Protein AF-A0AAN9ISP9-F1 (afdb_monomer)

Secondary structure (DSSP, 8-state):
-GGGTSS-TT-EEEEE-TTS-EEEEEEE-SSSEEETTTTEEE-HHHHHHHHT-----HHHHEEETTS-BHHHHHHHHHHTS-HHHH-SEE-PPPPTT--S-SSBTTT----S-EEEEETTEEEEEEGGGGT----SS-HHHHHHHHHHHHTT--S---S--TT-TTT-SS---TTSS-STT-TTS-------TT--SSHHHHHHHHHHHTTBT--EE-GGG-EEEEE------S-GGGS-HHHHHHHHHHHHHHHHHHHHS---B-TTT--BHHHHHHTT-EESSGGG--TTEEEEEEEETTEEEEEEEEEEETTTEEEEEEEEE-GGGTTTTHHHHHHHHHHHHHHHTT--EEEEEE-GGGHHHHHHHH--EEPPHHHHHHHTTS-PPP-TTPEEEEEEPPP--S---TTTT--------------------

Nearest PDB structures (foldseek):
  5jph-assembly2_A  TM=8.162E-01  e=4.483E-06  Staphylococcus aureus subsp. aureus COL
  4pv6-assembly8_N  TM=7.144E-01  e=1.632E-05  Thermoplasma volcanium GSS1
  6ao7-assembly1_A-2  TM=6.749E-01  e=2.321E-05  Elizabethkingia anophelis
  8iym-assembly1_A  TM=6.158E-01  e=6.762E-06  Helicobacter pylori 26695
  8iym-assembly3_C  TM=6.133E-01  e=8.065E-06  Helicobacter pylori 26695

Foldseek 3Di:
DCVLPLAHFQFKKFFADPVRDTQWIFGQHPQDTQTPVPRDHDHLVRNVVVSVDPDDCSQQRMATPVRDGNLVSLVVSLVSDDVLLVAQEDEDDDDPPDQADCAALQARDRPVQFPDDQPPARHTHRPVRLVDDPDPPCRNVSRVVLVCLQQVEDDAADDDDPPCLPAAQAHDANPNGDPVVVPPDDDDDDPDDHRDSDVQSVLLVVLLVVQELDWFDFPPQKIKGKAAQDDPDPCSVPDDSSNSLSSSVLVVQVVQQVVVDPFDASPPRRDRLSSCQSNLHAYSHLLSRSVNKIKMFMDRRSDTFKIWIWGHHGLEEIETEDIGGHPVCPPVCSVVRSVVVVLLSNLVSNRFKYKYFAQVVCPCVCCVVPNKDFDDPVVSSVVSSHSDHHDHNTTMIMDTRDHCPVPDCSVPPDDPPPPDPPPDDDDDDDDDD

Organism: Clitoria ternatea (NCBI:txid43366)

Mean predicted aligned error: 13.33 Å

Structure (mmCIF, N/CA/C/O backbone):
data_AF-A0AAN9ISP9-F1
#
_entry.id   AF-A0AAN9ISP9-F1
#
loop_
_atom_site.group_PDB
_atom_site.id
_atom_site.type_symbol
_atom_site.label_atom_id
_atom_site.label_alt_id
_atom_site.label_comp_id
_atom_site.label_asym_id
_atom_site.label_entity_id
_atom_site.label_seq_id
_atom_site.pdbx_PDB_ins_code
_atom_site.Cartn_x
_atom_site.Cartn_y
_atom_site.Cartn_z
_atom_site.occupancy
_atom_site.B_iso_or_equiv
_atom_site.auth_seq_id
_atom_site.auth_comp_id
_atom_site.auth_asym_id
_atom_site.auth_atom_id
_atom_site.pdbx_PDB_model_num
ATOM 1 N N . MET A 1 1 ? -5.116 -3.072 17.080 1.00 87.12 1 MET A N 1
ATOM 2 C CA . MET A 1 1 ? -4.793 -2.765 18.499 1.00 87.12 1 MET A CA 1
ATOM 3 C C . MET A 1 1 ? -4.912 -3.991 19.405 1.00 87.12 1 MET A C 1
ATOM 5 O O . MET A 1 1 ? -3.939 -4.277 20.094 1.00 87.12 1 MET A O 1
ATOM 9 N N . ILE A 1 2 ? -6.034 -4.730 19.386 1.00 88.19 2 ILE A N 1
ATOM 10 C CA . ILE A 1 2 ? -6.282 -5.898 20.264 1.00 88.19 2 ILE A CA 1
ATOM 11 C C . ILE A 1 2 ? -5.162 -6.953 20.187 1.00 88.19 2 ILE A C 1
ATOM 13 O O . ILE A 1 2 ? -4.569 -7.292 21.206 1.00 88.19 2 ILE A O 1
ATOM 17 N N . GLN A 1 3 ? -4.786 -7.381 18.976 1.00 84.44 3 GLN A N 1
ATOM 18 C CA . GLN A 1 3 ? -3.717 -8.369 18.727 1.00 84.44 3 GLN A CA 1
ATOM 19 C C . GLN A 1 3 ? -2.351 -8.011 19.357 1.00 84.44 3 GLN A C 1
ATOM 21 O O . GLN A 1 3 ? -1.570 -8.902 19.667 1.00 84.44 3 GLN A O 1
ATOM 26 N N . MET A 1 4 ? -2.067 -6.720 19.580 1.00 84.00 4 MET A N 1
ATOM 27 C CA . MET A 1 4 ? -0.822 -6.225 20.197 1.00 84.00 4 MET A CA 1
ATOM 28 C C . MET A 1 4 ? -0.973 -5.947 21.708 1.00 84.00 4 MET A C 1
ATOM 30 O O . MET A 1 4 ? -0.109 -5.318 22.327 1.00 84.00 4 MET A O 1
ATOM 34 N N . GLY A 1 5 ? -2.095 -6.348 22.318 1.00 86.94 5 GLY A N 1
ATOM 35 C CA . GLY A 1 5 ? -2.345 -6.243 23.759 1.00 86.94 5 GLY A CA 1
ATOM 36 C C . GLY A 1 5 ? -2.322 -4.814 24.315 1.00 86.94 5 GLY A C 1
ATOM 37 O O . GLY A 1 5 ? -1.878 -4.602 25.441 1.00 86.94 5 GLY A O 1
ATOM 38 N N . THR A 1 6 ? -2.687 -3.800 23.523 1.00 89.81 6 THR A N 1
ATOM 39 C CA . THR A 1 6 ? -2.782 -2.398 24.000 1.00 89.81 6 THR A CA 1
ATOM 40 C C . THR A 1 6 ? -4.164 -2.108 24.587 1.00 89.81 6 THR A C 1
ATOM 42 O O . THR A 1 6 ? -4.295 -1.554 25.680 1.00 89.81 6 THR A O 1
ATOM 45 N N . ILE A 1 7 ? -5.189 -2.571 23.876 1.00 91.81 7 ILE A N 1
ATOM 46 C CA . ILE A 1 7 ? -6.595 -2.575 24.278 1.00 91.81 7 ILE A CA 1
ATOM 47 C C . ILE A 1 7 ? -7.018 -4.047 24.352 1.00 91.81 7 ILE A C 1
ATOM 49 O O . ILE A 1 7 ? -6.550 -4.845 23.537 1.00 91.81 7 ILE A O 1
ATOM 53 N N . LYS A 1 8 ? -7.853 -4.424 25.320 1.00 91.94 8 LYS A N 1
ATOM 54 C CA . LYS A 1 8 ? -8.455 -5.763 25.389 1.00 91.94 8 LYS A CA 1
ATOM 55 C C . LYS A 1 8 ? -9.762 -5.812 24.595 1.00 91.94 8 LYS A C 1
ATOM 57 O O . LYS A 1 8 ? -10.448 -4.807 24.446 1.00 91.94 8 LYS A O 1
ATOM 62 N N . GLU A 1 9 ? -10.130 -6.999 24.135 1.00 93.44 9 GLU A N 1
ATOM 63 C CA . GLU A 1 9 ? -11.505 -7.262 23.709 1.00 93.44 9 GLU A CA 1
ATOM 64 C C . GLU A 1 9 ? -12.461 -7.059 24.900 1.00 93.44 9 GLU A C 1
ATOM 66 O O . GLU A 1 9 ? -12.129 -7.415 26.035 1.00 93.44 9 GLU A O 1
ATOM 71 N N . ASN A 1 10 ? -13.623 -6.458 24.645 1.00 93.19 10 ASN A N 1
ATOM 72 C CA . ASN A 1 10 ? -14.588 -5.975 25.636 1.00 93.19 10 ASN A CA 1
ATOM 73 C C . ASN A 1 10 ? -14.025 -4.918 26.617 1.00 93.19 10 ASN A C 1
ATOM 75 O O . ASN A 1 10 ? -14.600 -4.679 27.679 1.00 93.19 10 ASN A O 1
ATOM 79 N N . GLU A 1 11 ? -12.905 -4.252 26.295 1.00 94.94 11 GLU A N 1
ATOM 80 C CA . GLU A 1 11 ? -12.465 -3.083 27.066 1.00 94.94 11 GLU A CA 1
ATOM 81 C C . GLU A 1 11 ? -13.424 -1.912 26.823 1.00 94.94 11 GLU A C 1
ATOM 83 O O . GLU A 1 11 ? -13.776 -1.603 25.680 1.00 94.94 11 GLU A O 1
ATOM 88 N N . LYS A 1 12 ? -13.860 -1.261 27.904 1.00 95.06 12 LYS A N 1
ATOM 89 C CA . LYS A 1 12 ? -14.842 -0.177 27.836 1.00 95.06 12 LYS A CA 1
ATOM 90 C C . LYS A 1 12 ? -14.252 1.070 27.203 1.00 95.06 12 LYS A C 1
ATOM 92 O O . LYS A 1 12 ? -13.145 1.491 27.547 1.00 95.06 12 LYS A O 1
ATOM 97 N N . VAL A 1 13 ? -15.043 1.686 26.332 1.00 95.38 13 VAL A N 1
ATOM 98 C CA . VAL A 1 13 ? -14.762 2.970 25.691 1.00 95.38 13 VAL A CA 1
ATOM 99 C C . VAL A 1 13 ? -15.867 3.983 25.951 1.00 95.38 13 VAL A C 1
ATOM 101 O O . VAL A 1 13 ? -17.038 3.638 26.110 1.00 95.38 13 VAL A O 1
ATOM 104 N N . GLN A 1 14 ? -15.485 5.256 25.963 1.00 94.31 14 GLN A N 1
ATOM 105 C CA . GLN A 1 14 ? -16.386 6.398 26.079 1.00 94.31 14 GLN A CA 1
ATOM 106 C C . GLN A 1 14 ? -16.054 7.464 25.032 1.00 94.31 14 GLN A C 1
ATOM 108 O O . GLN A 1 14 ? -14.884 7.786 24.834 1.00 94.31 14 GLN A O 1
ATOM 113 N N . TYR A 1 15 ? -17.077 8.031 24.389 1.00 92.19 15 TYR A N 1
ATOM 114 C CA . TYR A 1 15 ? -16.934 9.245 23.580 1.00 92.19 15 TYR A CA 1
ATOM 115 C C . TYR A 1 15 ? -17.092 10.465 24.490 1.00 92.19 15 TYR A C 1
ATOM 117 O O . TYR A 1 15 ? -18.094 10.580 25.208 1.00 92.19 15 TYR A O 1
ATOM 125 N N . VAL A 1 16 ? -16.125 11.379 24.450 1.00 89.94 16 VAL A N 1
ATOM 126 C CA . VAL A 1 16 ? -16.035 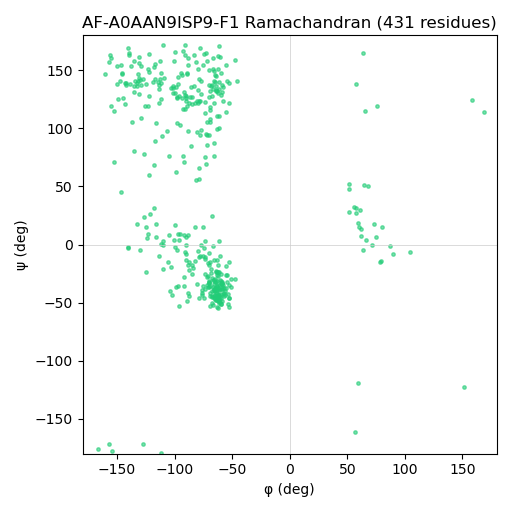12.553 25.325 1.00 89.94 16 VAL A CA 1
ATOM 127 C C . VAL A 1 16 ? -16.220 13.838 24.510 1.00 89.94 16 VAL A C 1
ATOM 129 O O . VAL A 1 16 ? -15.639 13.992 23.441 1.00 89.94 16 VAL A O 1
ATOM 132 N N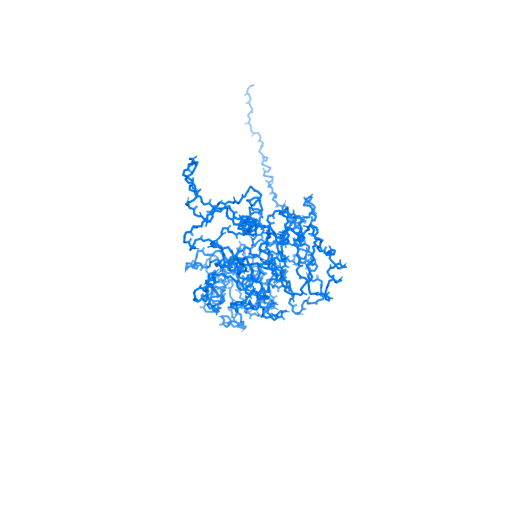 . ASP A 1 17 ? -17.052 14.762 24.998 1.00 85.38 17 ASP A N 1
ATOM 133 C CA . ASP A 1 17 ? -17.287 16.057 24.349 1.00 85.38 17 ASP A CA 1
ATOM 134 C C . ASP A 1 17 ? -16.154 17.073 24.592 1.00 85.38 17 ASP A C 1
ATOM 136 O O . ASP A 1 17 ? -15.309 16.916 25.477 1.00 85.38 17 ASP A O 1
ATOM 140 N N . ASN A 1 18 ? -16.189 18.192 23.862 1.00 80.94 18 ASN A N 1
ATOM 141 C CA . ASN A 1 18 ? -15.237 19.306 23.983 1.00 80.94 18 ASN A CA 1
ATOM 142 C C . ASN A 1 18 ? -15.222 19.991 25.378 1.00 80.94 18 ASN A C 1
ATOM 144 O O . ASN A 1 18 ? -14.552 21.009 25.550 1.00 80.94 18 ASN A O 1
ATOM 148 N N . LYS A 1 19 ? -15.993 19.500 26.358 1.00 82.50 19 LYS A N 1
ATOM 149 C CA . LYS A 1 19 ? -16.049 19.965 27.754 1.00 82.50 19 LYS A CA 1
ATOM 150 C C . LYS A 1 19 ? -15.590 18.883 28.742 1.00 82.50 19 LYS A C 1
ATOM 152 O O . LYS A 1 19 ? -15.709 19.088 29.948 1.00 82.50 19 LYS A O 1
ATOM 157 N N . GLY A 1 20 ? -15.082 17.747 28.256 1.00 81.81 20 GLY A N 1
ATOM 158 C CA . GLY A 1 20 ? -14.643 16.621 29.080 1.00 81.81 20 GLY A CA 1
ATOM 159 C C . GLY A 1 20 ? -15.780 15.719 29.572 1.00 81.81 20 GLY A C 1
ATOM 160 O O . GLY A 1 20 ? -15.571 14.932 30.493 1.00 81.81 20 GLY A O 1
ATOM 161 N N . LYS A 1 21 ? -16.990 15.815 29.001 1.00 86.25 21 LYS A N 1
ATOM 162 C CA . LYS A 1 21 ? -18.145 15.014 29.420 1.00 86.25 21 LYS A CA 1
ATOM 163 C C . LYS A 1 21 ? -18.342 13.796 28.512 1.00 86.25 21 LYS A C 1
ATOM 165 O O . LYS A 1 21 ? -18.516 13.940 27.307 1.00 86.25 21 LYS A O 1
ATOM 170 N N . CYS A 1 22 ? -18.434 12.608 29.107 1.00 88.31 22 CYS A N 1
ATOM 171 C CA . CYS A 1 22 ? -18.907 11.401 28.423 1.00 88.31 22 CYS A CA 1
ATOM 172 C C . CYS A 1 22 ? -20.344 11.580 27.880 1.00 88.31 22 CYS A C 1
ATOM 174 O O . CYS A 1 22 ? -21.242 12.037 28.601 1.00 88.31 22 CYS A O 1
ATOM 176 N N . VAL A 1 23 ? -20.556 11.222 26.608 1.00 90.25 23 VAL A N 1
ATOM 177 C CA . VAL A 1 23 ? -21.861 11.283 25.914 1.00 90.25 23 VAL A CA 1
ATOM 178 C C . VAL A 1 23 ? -22.308 9.956 25.294 1.00 90.25 23 VAL A C 1
ATOM 180 O O . VAL A 1 23 ? -23.508 9.754 25.122 1.00 90.25 23 VAL A O 1
ATOM 183 N N . LEU A 1 24 ? -21.375 9.049 25.002 1.00 91.88 24 LEU A N 1
ATOM 184 C CA . LEU A 1 24 ? -21.638 7.661 24.618 1.00 91.88 24 LEU A CA 1
ATOM 185 C C . LEU A 1 24 ? -20.655 6.737 25.325 1.00 91.88 24 LEU A C 1
ATOM 187 O O . LEU A 1 24 ? -19.528 7.133 25.616 1.00 91.88 24 LEU A O 1
ATOM 191 N N . TYR A 1 25 ? -21.076 5.493 25.519 1.00 93.88 25 TYR A N 1
ATOM 192 C CA . TYR A 1 25 ? -20.240 4.396 25.985 1.00 93.88 25 TYR A CA 1
ATOM 193 C C . TYR A 1 25 ? -20.424 3.172 25.080 1.00 93.88 25 TYR A C 1
ATOM 195 O O . TYR A 1 25 ? -21.446 3.019 24.404 1.00 93.88 25 TYR A O 1
ATOM 203 N N . GLY A 1 26 ? -19.424 2.303 25.069 1.00 95.12 26 GLY A N 1
ATOM 204 C CA . GLY A 1 26 ? -19.417 1.051 24.325 1.00 95.12 26 GLY A CA 1
ATOM 205 C C . GLY A 1 26 ? -18.282 0.147 24.787 1.00 95.12 26 GLY A C 1
ATOM 206 O O . GLY A 1 26 ? -17.558 0.482 25.726 1.00 95.12 26 GLY A O 1
ATOM 207 N N . GLU A 1 27 ? -18.125 -0.991 24.127 1.00 96.06 27 GLU A N 1
ATOM 208 C CA . GLU A 1 27 ? -17.076 -1.972 24.418 1.00 96.06 27 GLU A CA 1
ATOM 209 C C . GLU A 1 27 ? -16.362 -2.357 23.112 1.00 96.06 27 GLU A C 1
ATOM 211 O O . GLU A 1 27 ? -16.981 -2.405 22.050 1.00 96.06 27 GLU A O 1
ATOM 216 N N . VAL A 1 28 ? -15.040 -2.536 23.162 1.00 93.69 28 VAL A N 1
ATOM 217 C CA . VAL A 1 28 ? -14.213 -2.754 21.961 1.00 93.69 28 VAL A CA 1
ATOM 218 C C . VAL A 1 28 ? -14.312 -4.201 21.483 1.00 93.69 28 VAL A C 1
ATOM 220 O O . VAL A 1 28 ? -13.945 -5.121 22.215 1.00 93.69 28 VAL A O 1
ATOM 223 N N . THR A 1 29 ? -14.742 -4.396 20.239 1.00 91.88 29 THR A N 1
ATOM 224 C CA . THR A 1 29 ? -14.842 -5.703 19.570 1.00 91.88 29 THR A CA 1
ATOM 225 C C . THR A 1 29 ? -13.793 -5.816 18.459 1.00 91.88 29 THR A C 1
ATOM 227 O O . THR A 1 29 ? -13.083 -4.853 18.158 1.00 91.88 29 THR A O 1
ATOM 230 N N . TYR A 1 30 ? -13.633 -6.999 17.855 1.00 85.44 30 TYR A N 1
ATOM 231 C CA . TYR A 1 30 ? -12.744 -7.146 16.692 1.00 85.44 30 TYR A CA 1
ATOM 232 C C . TYR A 1 30 ? -13.260 -6.387 15.460 1.00 85.44 30 TYR A C 1
ATOM 234 O O . TYR A 1 30 ? -12.446 -5.885 14.686 1.00 85.44 30 TYR A O 1
ATOM 242 N N . ASP A 1 31 ? -14.582 -6.248 15.337 1.00 83.06 31 ASP A N 1
ATOM 243 C CA . ASP A 1 31 ? -15.261 -5.610 14.205 1.00 83.06 31 ASP A CA 1
ATOM 244 C C . ASP A 1 31 ? -15.500 -4.095 14.406 1.00 83.06 31 ASP A C 1
ATOM 246 O O . ASP A 1 31 ? -15.929 -3.405 13.482 1.00 83.06 31 ASP A O 1
ATOM 250 N N . GLY A 1 32 ? -15.207 -3.548 15.596 1.00 89.81 32 GLY A N 1
ATOM 251 C CA . GLY A 1 32 ? -15.301 -2.113 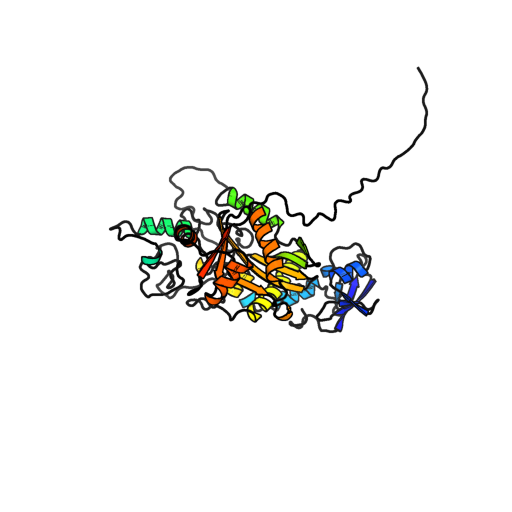15.880 1.00 89.81 32 GLY A CA 1
ATOM 252 C C . GLY A 1 32 ? -15.596 -1.785 17.346 1.00 89.81 32 GLY A C 1
ATOM 253 O O . GLY A 1 32 ? -14.827 -2.115 18.253 1.00 89.81 32 GLY A O 1
ATOM 254 N N . ILE A 1 33 ? -16.690 -1.055 17.574 1.00 93.56 33 ILE A N 1
ATOM 255 C CA . ILE A 1 33 ? -17.189 -0.681 18.902 1.00 93.56 33 ILE A CA 1
ATOM 256 C C . ILE A 1 33 ? -18.647 -1.126 19.033 1.00 93.56 33 ILE A C 1
ATOM 258 O O . ILE A 1 33 ? -19.524 -0.615 18.333 1.00 93.56 33 ILE A O 1
ATOM 262 N N . LEU A 1 34 ? -18.927 -2.008 19.993 1.00 95.56 34 LEU A N 1
ATOM 263 C CA . LEU A 1 34 ? -20.283 -2.360 20.401 1.00 95.56 34 LEU A CA 1
ATOM 264 C C . LEU A 1 34 ? -20.901 -1.180 21.166 1.00 95.56 34 LEU A C 1
ATOM 266 O O . LEU A 1 34 ? -20.548 -0.901 22.313 1.00 95.56 34 LEU A O 1
ATOM 270 N N . CYS A 1 35 ? -21.821 -0.456 20.530 1.00 95.00 35 CYS A N 1
ATOM 271 C CA . CYS A 1 35 ? -22.436 0.741 21.095 1.00 95.00 35 CYS A CA 1
ATOM 272 C C . CYS A 1 35 ? -23.438 0.391 22.207 1.00 95.00 35 CYS A C 1
ATOM 274 O O . CYS A 1 35 ? -24.519 -0.146 21.944 1.00 95.00 35 CYS A O 1
ATOM 276 N N . GLY A 1 36 ? -23.132 0.770 23.451 1.00 92.81 36 GLY A N 1
ATOM 277 C CA . GLY A 1 36 ? -23.946 0.444 24.629 1.00 92.81 36 GLY A CA 1
ATOM 278 C C . GLY A 1 36 ? -25.337 1.094 24.658 1.00 92.81 36 GLY A C 1
ATOM 279 O O . GLY A 1 36 ? -26.193 0.669 25.431 1.00 92.81 36 GLY A O 1
ATOM 280 N N . SER A 1 37 ? -25.585 2.088 23.797 1.00 90.44 37 SER A N 1
ATOM 281 C CA . SER A 1 37 ? -26.890 2.750 23.638 1.00 90.44 37 SER A CA 1
ATOM 282 C C . SER A 1 37 ? -27.859 2.011 22.704 1.00 90.44 37 SER A C 1
ATOM 284 O O . SER A 1 37 ? -29.060 2.275 22.752 1.00 90.44 37 SER A O 1
ATOM 286 N N . CYS A 1 38 ? -27.372 1.127 21.823 1.00 92.00 38 CYS A N 1
ATOM 287 C CA . CYS A 1 38 ? -28.212 0.436 20.830 1.00 92.00 38 CYS A CA 1
ATOM 288 C C . CYS A 1 38 ? -27.866 -1.046 20.591 1.00 92.00 38 CYS A C 1
ATOM 290 O O . CYS A 1 38 ? -28.559 -1.696 19.808 1.00 92.00 38 CYS A O 1
ATOM 292 N N . ASN A 1 39 ? -26.831 -1.565 21.259 1.00 91.38 39 ASN A N 1
ATOM 293 C CA . ASN A 1 39 ? -26.322 -2.934 21.171 1.00 91.38 39 ASN A CA 1
ATOM 294 C C . ASN A 1 39 ? -26.060 -3.397 19.724 1.00 91.38 39 ASN A C 1
ATOM 296 O O . ASN A 1 39 ? -26.546 -4.440 19.281 1.00 91.38 39 ASN A O 1
ATOM 300 N N . LYS A 1 40 ? -25.300 -2.581 18.989 1.00 92.44 40 LYS A N 1
ATOM 301 C CA . LYS A 1 40 ? -24.777 -2.882 17.652 1.00 92.44 40 LYS A CA 1
ATOM 302 C C . LYS A 1 40 ? -23.298 -2.546 17.592 1.00 92.44 40 LYS A C 1
ATOM 304 O O . LYS A 1 40 ? -22.909 -1.502 18.114 1.00 92.44 40 LYS A O 1
ATOM 309 N N . ASP A 1 41 ? -22.526 -3.380 16.917 1.00 90.44 41 ASP A N 1
ATOM 310 C CA . ASP A 1 41 ? -21.185 -3.044 16.455 1.00 90.44 41 ASP A CA 1
ATOM 311 C C . ASP A 1 41 ? -21.249 -1.933 15.402 1.00 90.44 41 ASP A C 1
ATOM 313 O O . ASP A 1 41 ? -22.182 -1.864 14.595 1.00 90.44 41 ASP A O 1
ATOM 317 N N . MET A 1 42 ? -20.290 -1.016 15.486 1.00 90.56 42 MET A N 1
ATOM 318 C CA . MET A 1 42 ? -20.192 0.194 14.675 1.00 90.56 42 MET A CA 1
ATOM 319 C C . MET A 1 42 ? -18.715 0.514 14.419 1.00 90.56 42 MET A C 1
ATOM 321 O O . MET A 1 42 ? -17.870 0.293 15.291 1.00 90.56 42 MET A O 1
ATOM 325 N N . SER A 1 43 ? -18.409 1.090 13.257 1.00 89.31 43 SER A N 1
ATOM 326 C CA . SER A 1 43 ? -17.092 1.674 12.964 1.00 89.31 43 SER A CA 1
ATOM 327 C C . SER A 1 43 ? -16.744 2.814 13.942 1.00 89.31 43 SER A C 1
ATOM 329 O O . SER A 1 43 ? -17.622 3.410 14.573 1.00 89.31 43 SER A O 1
ATOM 331 N N . ILE A 1 44 ? -15.459 3.172 14.045 1.00 89.69 44 ILE A N 1
ATOM 332 C CA . ILE A 1 44 ? -14.977 4.306 14.851 1.00 89.69 44 ILE A CA 1
ATOM 333 C C . ILE A 1 44 ? -15.665 5.615 14.415 1.00 89.69 44 ILE A C 1
ATOM 335 O O . ILE A 1 44 ? -16.136 6.383 15.258 1.00 89.69 44 ILE A O 1
ATOM 339 N N . SER A 1 45 ? -15.786 5.848 13.104 1.00 86.25 45 SER A N 1
ATOM 340 C CA . SER A 1 45 ? -16.501 7.002 12.540 1.00 86.25 45 SER A CA 1
ATOM 341 C C . SER A 1 45 ? -18.017 6.922 12.745 1.00 86.25 45 SER A C 1
ATOM 343 O O . SER A 1 45 ? -18.667 7.940 12.983 1.00 86.25 45 SER A O 1
ATOM 345 N N . GLU A 1 46 ? -18.603 5.725 12.684 1.00 89.19 46 GLU A N 1
ATOM 346 C CA . GLU A 1 46 ? -20.038 5.544 12.927 1.00 89.19 46 GLU A CA 1
ATOM 347 C C . GLU A 1 46 ? -20.407 5.769 14.402 1.00 89.19 46 GLU A C 1
ATOM 349 O O . GLU A 1 46 ? -21.454 6.352 14.688 1.00 89.19 46 GLU A O 1
ATOM 354 N N . PHE A 1 47 ? -19.549 5.362 15.343 1.00 90.06 47 PHE A N 1
ATOM 355 C CA . PHE A 1 47 ? -19.718 5.616 16.776 1.00 90.06 47 PHE A CA 1
ATOM 356 C C . PHE A 1 47 ? -19.623 7.119 17.100 1.00 90.06 47 PHE A C 1
ATOM 358 O O . PHE A 1 47 ? -20.434 7.635 17.873 1.00 90.06 47 PHE A O 1
ATOM 365 N N . GLU A 1 48 ? -18.720 7.860 16.443 1.00 88.38 48 GLU A N 1
ATOM 366 C CA . GLU A 1 48 ? -18.704 9.330 16.499 1.00 88.38 48 GLU A CA 1
ATOM 367 C C . GLU A 1 48 ? -19.991 9.938 15.929 1.00 88.38 48 GLU A C 1
ATOM 369 O O . GLU A 1 48 ? -20.632 10.744 16.606 1.00 88.38 48 GLU A O 1
ATOM 374 N N . ALA A 1 49 ? -20.439 9.509 14.746 1.00 87.62 49 ALA A N 1
ATOM 375 C CA . ALA A 1 49 ? -21.693 9.984 14.158 1.00 87.62 49 ALA A CA 1
ATOM 376 C C . ALA A 1 49 ? -22.915 9.686 15.055 1.00 87.62 49 ALA A C 1
ATOM 378 O O . ALA A 1 49 ? -23.836 10.504 15.154 1.00 87.62 49 ALA A O 1
ATOM 379 N N . HIS A 1 50 ? -22.907 8.557 15.775 1.00 88.62 50 HIS A N 1
ATOM 380 C CA . HIS A 1 50 ? -23.939 8.202 16.751 1.00 88.62 50 HIS A CA 1
ATOM 381 C C . HIS A 1 50 ? -24.004 9.202 17.920 1.00 88.62 50 HIS A C 1
ATOM 383 O O . HIS A 1 50 ? -25.092 9.455 18.443 1.00 88.62 50 HIS A O 1
ATOM 389 N N . SER A 1 51 ? -22.877 9.816 18.311 1.00 81.88 51 SER A N 1
ATOM 390 C CA . SER A 1 51 ? -22.813 10.778 19.427 1.00 81.88 51 SER A CA 1
ATOM 391 C C . SER A 1 51 ? -23.631 12.051 19.183 1.00 81.88 51 SER A C 1
ATOM 393 O O . SER A 1 51 ? -24.022 12.731 20.134 1.00 81.88 51 SER A O 1
ATOM 395 N N . ARG A 1 52 ? -23.904 12.372 17.907 1.00 77.38 52 ARG A N 1
ATOM 396 C CA . ARG A 1 52 ? -24.505 13.634 17.433 1.00 77.38 52 ARG A CA 1
ATOM 397 C C . ARG A 1 52 ? -23.688 14.886 17.779 1.00 77.38 52 ARG A C 1
ATOM 399 O O . ARG A 1 52 ? -24.205 16.000 17.672 1.00 77.38 52 ARG A O 1
ATOM 406 N N . ILE A 1 53 ? -22.427 14.722 18.178 1.00 72.69 53 ILE A N 1
ATOM 407 C CA . ILE A 1 53 ? -21.463 15.813 18.282 1.00 72.69 53 ILE A CA 1
ATOM 408 C C . ILE A 1 53 ? -20.803 15.975 16.916 1.00 72.69 53 ILE A C 1
ATOM 410 O O . ILE A 1 53 ? -20.156 15.058 16.424 1.00 72.69 53 ILE A O 1
ATOM 414 N N . ASN A 1 54 ? -20.911 17.167 16.327 1.00 62.78 54 ASN A N 1
ATOM 415 C CA . ASN A 1 54 ? -20.171 17.530 15.116 1.00 62.78 54 ASN A CA 1
ATOM 416 C C . ASN A 1 54 ? -18.714 17.898 15.460 1.00 62.78 54 ASN A C 1
ATOM 418 O O . ASN A 1 54 ? -18.261 19.012 15.193 1.00 62.78 54 ASN A O 1
ATOM 422 N N . ALA A 1 55 ? -18.012 16.972 16.106 1.00 62.91 55 ALA A N 1
ATOM 423 C CA . ALA A 1 55 ? -16.561 16.921 16.105 1.00 62.91 55 ALA A CA 1
ATOM 424 C C . ALA A 1 55 ? -16.114 16.038 14.925 1.00 62.91 55 ALA A C 1
ATOM 426 O O . ALA A 1 55 ? -16.941 15.473 14.207 1.00 62.91 55 ALA A O 1
ATOM 427 N N . SER A 1 56 ? -14.815 16.007 14.648 1.00 69.19 56 SER A N 1
ATOM 428 C CA . SER A 1 56 ? -14.251 15.272 13.506 1.00 69.19 56 SER A CA 1
ATOM 429 C C . SER A 1 56 ? -12.869 14.734 13.866 1.00 69.19 56 SER A C 1
ATOM 431 O O . SER A 1 56 ? -11.900 14.923 13.135 1.00 69.19 56 SER A O 1
ATOM 433 N N . ASP A 1 57 ? -12.773 14.153 15.061 1.00 83.81 57 ASP A N 1
ATOM 434 C CA . ASP A 1 57 ? -11.543 13.570 15.598 1.00 83.81 57 ASP A CA 1
ATOM 435 C C . ASP A 1 57 ? -11.901 12.443 16.584 1.00 83.81 57 ASP A C 1
ATOM 437 O O . ASP A 1 57 ? -11.753 12.580 17.806 1.00 83.81 57 ASP A O 1
ATOM 441 N N . PRO A 1 58 ? -12.402 11.307 16.069 1.00 87.25 58 PRO A N 1
ATOM 442 C CA . PRO A 1 58 ? -12.853 10.212 16.916 1.00 87.25 58 PRO A CA 1
ATOM 443 C C . PRO A 1 58 ? -11.670 9.554 17.634 1.00 87.25 58 PRO A C 1
ATOM 445 O O . PRO A 1 58 ? -11.828 8.984 18.712 1.00 87.25 58 PRO A O 1
ATOM 448 N N . LEU A 1 59 ? -10.464 9.669 17.067 1.00 89.44 59 LEU A N 1
ATOM 449 C CA . LEU A 1 59 ? -9.245 9.113 17.636 1.00 89.44 59 LEU A CA 1
ATOM 450 C C . LEU A 1 59 ? -8.802 9.880 18.888 1.00 89.44 59 LEU A C 1
ATOM 452 O O . LEU A 1 59 ? -8.342 9.241 19.834 1.00 89.44 59 LEU A O 1
ATOM 456 N N . ARG A 1 60 ? -8.964 11.211 18.941 1.00 89.25 60 ARG A N 1
ATOM 457 C CA . ARG A 1 60 ? -8.740 11.978 20.180 1.00 89.25 60 ARG A CA 1
ATOM 458 C C . ARG A 1 60 ? -9.925 11.912 21.149 1.00 89.25 60 ARG A C 1
ATOM 460 O O . ARG A 1 60 ? -9.688 11.887 22.352 1.00 89.25 60 ARG A O 1
ATOM 467 N N . ASN A 1 61 ? -11.165 11.853 20.655 1.00 90.62 61 ASN A N 1
ATOM 468 C CA . ASN A 1 61 ? -12.365 11.986 21.496 1.00 90.62 61 ASN A CA 1
ATOM 469 C C . ASN A 1 61 ? -12.889 10.672 22.107 1.00 90.62 61 ASN A C 1
ATOM 471 O O . ASN A 1 61 ? -13.667 10.720 23.064 1.00 90.62 61 ASN A O 1
ATOM 475 N N . ILE A 1 62 ? -12.488 9.504 21.591 1.00 92.50 62 ILE A N 1
ATOM 476 C CA . ILE A 1 62 ? -12.823 8.201 22.186 1.00 92.50 62 ILE A CA 1
ATOM 477 C C . ILE A 1 62 ? -11.693 7.758 23.119 1.00 92.50 62 ILE A C 1
ATOM 479 O O . ILE A 1 62 ? -10.536 7.665 22.708 1.00 92.50 62 ILE A O 1
ATOM 483 N N . TYR A 1 63 ? -12.042 7.439 24.365 1.00 93.88 63 TYR A N 1
ATOM 484 C CA . TYR A 1 63 ? -11.117 7.022 25.422 1.00 93.88 63 TYR A CA 1
ATOM 485 C C . TYR A 1 63 ? -11.432 5.615 25.926 1.00 93.88 63 TYR A C 1
ATOM 487 O O . TYR A 1 63 ? -12.602 5.294 26.129 1.00 93.88 63 TYR A O 1
ATOM 495 N N . VAL A 1 64 ? -10.400 4.807 26.190 1.00 93.94 64 VAL A N 1
ATOM 496 C CA . VAL A 1 64 ? -10.522 3.516 26.895 1.00 93.94 64 VAL A CA 1
ATOM 497 C C . VAL A 1 64 ? -10.548 3.701 28.418 1.00 93.94 64 VAL A C 1
ATOM 499 O O . VAL A 1 64 ? -10.115 4.731 28.936 1.00 93.94 64 VAL A O 1
ATOM 502 N N . GLU A 1 65 ? -10.988 2.676 29.152 1.00 85.94 65 GLU A N 1
ATOM 503 C CA . GLU A 1 65 ? -11.064 2.645 30.626 1.00 85.94 65 GLU A CA 1
ATOM 504 C C . GLU A 1 65 ? -9.756 3.059 31.338 1.00 85.94 65 GLU A C 1
ATOM 506 O O . GLU A 1 65 ? -9.800 3.666 32.406 1.00 85.94 65 GLU A O 1
ATOM 511 N N . LYS A 1 66 ? -8.585 2.818 30.724 1.00 77.06 66 LYS A N 1
ATOM 512 C CA . LYS A 1 66 ? -7.269 3.242 31.250 1.00 77.06 66 LYS A CA 1
ATOM 513 C C . LYS A 1 66 ? -7.013 4.761 31.202 1.00 77.06 66 LYS A C 1
ATOM 515 O O . LYS A 1 66 ? -5.981 5.206 31.694 1.00 77.06 66 LYS A O 1
ATOM 520 N N . GLY A 1 67 ? -7.894 5.551 30.584 1.00 84.75 67 GLY A N 1
ATOM 521 C CA . GLY A 1 67 ? -7.743 7.004 30.416 1.00 84.75 67 GLY A CA 1
ATOM 522 C C . GLY A 1 67 ? -6.954 7.444 29.174 1.00 84.75 67 GLY A C 1
ATOM 523 O O . GLY A 1 67 ? -6.844 8.643 28.927 1.00 84.75 67 GLY A O 1
ATOM 524 N N . ASN A 1 68 ? -6.452 6.506 28.365 1.00 91.62 68 ASN A N 1
ATOM 525 C CA . ASN A 1 68 ? -5.852 6.797 27.061 1.00 91.62 68 ASN A CA 1
ATOM 526 C C . ASN A 1 68 ? -6.935 7.029 25.995 1.00 91.62 68 ASN A C 1
ATOM 528 O O . ASN A 1 68 ? -7.941 6.320 25.960 1.00 91.62 68 ASN A O 1
ATOM 532 N N . SER A 1 69 ? -6.700 7.976 25.089 1.00 92.31 69 SER A N 1
ATOM 533 C CA . SER A 1 69 ? -7.455 8.111 23.833 1.00 92.31 69 SER A CA 1
ATOM 534 C C . SER A 1 69 ? -7.096 6.996 22.839 1.00 92.31 69 SER A C 1
ATOM 536 O O . SER A 1 69 ? -6.000 6.428 22.908 1.00 92.31 69 SER A O 1
ATOM 538 N N . LEU A 1 70 ? -7.968 6.702 21.868 1.00 91.62 70 LEU A N 1
ATOM 539 C CA . LEU A 1 70 ? -7.652 5.748 20.794 1.00 91.62 70 LEU A CA 1
ATOM 540 C C . LEU A 1 70 ? -6.399 6.166 20.007 1.00 91.62 70 LEU A C 1
ATOM 542 O O . LEU A 1 70 ? -5.607 5.300 19.642 1.00 91.62 70 LEU A O 1
ATOM 546 N N . LEU A 1 71 ? -6.161 7.468 19.814 1.00 90.12 71 LEU A N 1
ATOM 547 C CA . LEU A 1 71 ? -4.943 7.996 19.195 1.00 90.12 71 LEU A CA 1
ATOM 548 C C . LEU A 1 71 ? -3.690 7.598 19.988 1.00 90.12 71 LEU A C 1
ATOM 550 O O . LEU A 1 71 ? -2.716 7.123 19.404 1.00 90.12 71 LEU A O 1
ATOM 554 N N . GLN A 1 72 ? -3.719 7.735 21.318 1.00 90.25 72 GLN A N 1
ATOM 555 C CA . GLN A 1 72 ? -2.622 7.284 22.181 1.00 90.25 72 GLN A CA 1
ATOM 556 C C . GLN A 1 72 ? -2.446 5.765 22.099 1.00 90.25 72 GLN A C 1
ATOM 558 O O . GLN A 1 72 ? -1.324 5.304 21.906 1.00 90.25 72 GLN A O 1
ATOM 563 N N . CYS A 1 73 ? -3.529 4.983 22.133 1.00 91.19 73 CYS A N 1
ATOM 564 C CA . CYS A 1 73 ? -3.446 3.530 21.977 1.00 91.19 73 CYS A CA 1
ATOM 565 C C . CYS A 1 73 ? -2.941 3.089 20.590 1.00 91.19 73 CYS A C 1
ATOM 567 O O . CYS A 1 73 ? -2.279 2.053 20.488 1.00 91.19 73 CYS A O 1
ATOM 569 N N . MET A 1 74 ? -3.184 3.855 19.522 1.00 89.12 74 MET A N 1
ATOM 570 C CA . MET A 1 74 ? -2.573 3.613 18.210 1.00 89.12 74 MET A CA 1
ATOM 571 C C . MET A 1 74 ? -1.068 3.919 18.226 1.00 89.12 74 MET A C 1
ATOM 573 O O . MET A 1 74 ? -0.289 3.091 17.759 1.00 89.12 74 MET A O 1
ATOM 577 N N . ILE A 1 75 ? -0.638 5.033 18.831 1.00 86.81 75 ILE A N 1
ATOM 578 C CA . ILE A 1 75 ? 0.788 5.388 18.987 1.00 86.81 75 ILE A CA 1
ATOM 579 C C . ILE A 1 75 ? 1.533 4.344 19.838 1.00 86.81 75 ILE A C 1
ATOM 581 O O . ILE A 1 75 ? 2.606 3.881 19.452 1.00 86.81 75 ILE A O 1
ATOM 585 N N . GLU A 1 76 ? 0.953 3.911 20.959 1.00 88.06 76 GLU A N 1
ATOM 586 C CA . GLU A 1 76 ? 1.472 2.816 21.792 1.00 88.06 76 GLU A CA 1
ATOM 587 C C . GLU A 1 76 ? 1.560 1.500 21.008 1.00 88.06 76 GLU A C 1
ATOM 589 O O . GLU A 1 76 ? 2.556 0.787 21.094 1.00 88.06 76 GLU A O 1
ATOM 594 N N . THR A 1 77 ? 0.538 1.179 20.208 1.00 88.62 77 THR A N 1
ATOM 595 C CA . THR A 1 77 ? 0.512 -0.032 19.371 1.00 88.62 77 THR A CA 1
ATOM 596 C C . THR A 1 77 ? 1.574 0.002 18.272 1.00 88.62 77 THR A C 1
ATOM 598 O O . THR A 1 77 ? 2.215 -1.017 18.027 1.00 88.62 77 THR A O 1
ATOM 601 N N . TRP A 1 78 ? 1.794 1.156 17.639 1.00 84.19 78 TRP A N 1
ATOM 602 C CA . TRP A 1 78 ? 2.861 1.346 16.659 1.00 84.19 78 TRP A CA 1
ATOM 603 C C . TRP A 1 78 ? 4.240 1.188 17.305 1.00 84.19 78 TRP A C 1
ATOM 605 O O . TRP A 1 78 ? 5.068 0.423 16.820 1.00 84.19 78 TRP A O 1
ATOM 615 N N . ASN A 1 79 ? 4.472 1.831 18.451 1.00 82.12 79 ASN A N 1
ATOM 616 C CA . ASN A 1 79 ? 5.755 1.764 19.156 1.00 82.12 79 ASN A CA 1
ATOM 617 C C . ASN A 1 79 ? 6.061 0.386 19.774 1.00 82.12 79 ASN A C 1
ATOM 619 O O . ASN A 1 79 ? 7.216 0.118 20.089 1.00 82.12 79 ASN A O 1
ATOM 623 N N . LYS A 1 80 ? 5.065 -0.503 19.899 1.00 82.31 80 LYS A N 1
ATOM 624 C CA . LYS A 1 80 ? 5.251 -1.928 20.229 1.00 82.31 80 LYS A CA 1
ATOM 625 C C . LYS A 1 80 ? 5.724 -2.793 19.055 1.00 82.31 80 LYS A C 1
ATOM 627 O O . LYS A 1 80 ? 6.033 -3.962 19.274 1.00 82.31 80 LYS A O 1
ATOM 632 N N . GLN A 1 81 ? 5.743 -2.285 17.821 1.00 73.56 81 GLN A N 1
ATOM 633 C CA . GLN A 1 81 ? 6.365 -3.021 16.721 1.00 73.56 81 GLN A CA 1
ATOM 634 C C . GLN A 1 81 ? 7.876 -3.135 16.952 1.00 73.56 81 GLN A C 1
ATOM 636 O O . GLN A 1 81 ? 8.495 -2.240 17.535 1.00 73.56 81 GLN A O 1
ATOM 641 N N . ASP A 1 82 ? 8.457 -4.232 16.466 1.00 67.50 82 ASP A N 1
ATOM 642 C CA . ASP A 1 82 ? 9.900 -4.473 16.467 1.00 67.50 82 ASP A CA 1
ATOM 643 C C . ASP A 1 82 ? 10.670 -3.222 15.994 1.00 67.50 82 ASP A C 1
ATOM 645 O O . ASP A 1 82 ? 10.245 -2.517 15.078 1.00 67.50 82 ASP A O 1
ATOM 649 N N . GLU A 1 83 ? 11.802 -2.921 16.624 1.00 59.97 83 GLU A N 1
ATOM 650 C CA . GLU A 1 83 ? 12.673 -1.819 16.206 1.00 59.97 83 GLU A CA 1
ATOM 651 C C . GLU A 1 83 ? 13.216 -2.078 14.798 1.00 59.97 83 GLU A C 1
ATOM 653 O O . GLU A 1 83 ? 13.198 -1.179 13.957 1.00 59.97 83 GLU A O 1
ATOM 658 N N . SER A 1 84 ? 13.500 -3.343 14.477 1.00 56.66 84 SER A N 1
ATOM 659 C CA . SER A 1 84 ? 13.812 -3.801 13.119 1.00 56.66 84 SER A CA 1
ATOM 660 C C . SER A 1 84 ? 12.629 -3.611 12.144 1.00 56.66 84 SER A C 1
ATOM 662 O O . SER A 1 84 ? 12.838 -3.393 10.947 1.00 56.66 84 SER A O 1
ATOM 664 N N . ALA A 1 85 ? 11.376 -3.587 12.632 1.00 56.72 85 ALA A N 1
ATOM 665 C CA . ALA A 1 85 ? 10.173 -3.218 11.871 1.00 56.72 85 ALA A CA 1
ATOM 666 C C . ALA A 1 85 ? 9.946 -1.688 11.780 1.00 56.72 85 ALA A C 1
ATOM 668 O O . ALA A 1 85 ? 9.211 -1.240 10.895 1.00 56.72 85 ALA A O 1
ATOM 669 N N . ARG A 1 86 ? 10.635 -0.883 12.600 1.00 62.47 86 ARG A N 1
ATOM 670 C CA . ARG A 1 86 ? 10.521 0.585 12.655 1.00 62.47 86 ARG A CA 1
ATOM 671 C C . ARG A 1 86 ? 11.732 1.360 12.123 1.00 62.47 86 ARG A C 1
ATOM 673 O O . ARG A 1 86 ? 11.645 2.582 12.061 1.00 62.47 86 ARG A O 1
ATOM 680 N N . GLU A 1 87 ? 12.807 0.735 11.647 1.00 67.25 87 GLU A N 1
ATOM 681 C CA . GLU A 1 87 ? 13.869 1.466 10.928 1.00 67.25 87 GLU A CA 1
ATOM 682 C C . GLU A 1 87 ? 13.319 2.214 9.693 1.00 67.25 87 GLU A C 1
ATOM 684 O O . GLU A 1 87 ? 12.521 1.666 8.929 1.00 67.25 87 GLU A O 1
ATOM 689 N N . ASP A 1 88 ? 13.722 3.474 9.494 1.00 67.00 88 ASP A N 1
ATOM 690 C CA . ASP A 1 88 ? 13.406 4.267 8.288 1.00 67.00 88 ASP A CA 1
ATOM 691 C C . ASP A 1 88 ? 14.435 4.066 7.157 1.00 67.00 88 ASP A C 1
ATOM 693 O O . ASP A 1 88 ? 14.135 4.328 5.990 1.00 67.00 88 ASP A O 1
ATOM 697 N N . PHE A 1 89 ? 15.653 3.614 7.479 1.00 69.62 89 PHE A N 1
ATOM 698 C CA . PHE A 1 89 ? 16.769 3.544 6.536 1.00 69.62 89 PHE A CA 1
ATOM 699 C C . PHE A 1 89 ? 17.719 2.384 6.855 1.00 69.62 89 PHE A C 1
ATOM 701 O O . PHE A 1 89 ? 18.278 2.329 7.946 1.00 69.62 89 PHE A O 1
ATOM 708 N N . HIS A 1 90 ? 17.968 1.505 5.882 1.00 67.44 90 HIS A N 1
ATOM 709 C CA . HIS A 1 90 ? 18.937 0.416 6.017 1.00 67.44 90 HIS A CA 1
ATOM 710 C C . HIS A 1 90 ? 20.321 0.816 5.506 1.00 67.44 90 HIS A C 1
ATOM 712 O O . HIS A 1 90 ? 20.510 1.037 4.305 1.00 67.44 90 HIS A O 1
ATOM 718 N N . ILE A 1 91 ? 21.302 0.840 6.410 1.00 64.31 91 ILE A N 1
ATOM 719 C CA . ILE A 1 91 ? 22.724 0.924 6.067 1.00 64.31 91 ILE A CA 1
ATOM 720 C C . ILE A 1 91 ? 23.241 -0.503 5.864 1.00 64.31 91 ILE A C 1
ATOM 722 O O . ILE A 1 91 ? 23.568 -1.190 6.828 1.00 64.31 91 ILE A O 1
ATOM 726 N N . PHE A 1 92 ? 23.324 -0.959 4.614 1.00 62.16 92 PHE A N 1
ATOM 727 C CA . PHE A 1 92 ? 24.026 -2.204 4.308 1.00 62.16 92 PHE A CA 1
ATOM 728 C C . PHE A 1 92 ? 25.532 -1.929 4.247 1.00 62.16 92 PHE A C 1
ATOM 730 O O . PHE A 1 92 ? 25.978 -1.064 3.486 1.00 62.16 92 PHE A O 1
ATOM 737 N N . ALA A 1 93 ? 26.307 -2.648 5.059 1.00 60.47 93 ALA A N 1
ATOM 738 C CA . ALA A 1 93 ? 27.763 -2.638 5.014 1.00 60.47 93 ALA A CA 1
ATOM 739 C C . ALA A 1 93 ? 28.251 -3.733 4.042 1.00 60.47 93 ALA A C 1
ATOM 741 O O . ALA A 1 93 ? 27.854 -4.889 4.203 1.00 60.47 93 ALA A O 1
ATOM 742 N N . PRO A 1 94 ? 29.092 -3.404 3.044 1.00 58.78 94 PRO A N 1
ATOM 743 C CA . PRO A 1 94 ? 29.760 -4.401 2.207 1.00 58.78 94 PRO A CA 1
ATOM 744 C C . PRO A 1 94 ? 30.681 -5.345 3.000 1.00 58.78 94 PRO A C 1
ATOM 746 O O . PRO A 1 94 ? 31.002 -5.096 4.163 1.00 58.78 94 PRO A O 1
ATOM 749 N N . ARG A 1 95 ? 31.176 -6.400 2.338 1.00 58.06 95 ARG A N 1
ATOM 750 C CA . ARG A 1 95 ? 32.293 -7.211 2.857 1.00 58.06 95 ARG A CA 1
ATOM 751 C C . ARG A 1 95 ? 33.580 -6.376 2.899 1.00 58.06 95 ARG A C 1
ATOM 753 O O . ARG A 1 95 ? 33.765 -5.474 2.086 1.00 58.06 95 ARG A O 1
ATOM 760 N N . GLU A 1 96 ? 34.490 -6.686 3.822 1.00 47.41 96 GLU A N 1
ATOM 761 C CA . GLU A 1 96 ? 35.766 -5.966 3.938 1.00 47.41 96 GLU A CA 1
ATOM 762 C C . GLU A 1 96 ? 36.570 -6.023 2.624 1.00 47.41 96 GLU A C 1
ATOM 764 O O . GLU A 1 96 ? 36.869 -7.100 2.112 1.00 47.41 96 GLU A O 1
ATOM 769 N N . GLY A 1 97 ? 36.921 -4.851 2.083 1.00 53.34 97 GLY A N 1
ATOM 770 C CA . GLY A 1 97 ? 37.693 -4.705 0.840 1.00 53.34 97 GLY A CA 1
ATOM 771 C C . GLY A 1 97 ? 36.873 -4.625 -0.457 1.00 53.34 97 GLY A C 1
ATOM 772 O O . GLY A 1 97 ? 37.443 -4.305 -1.496 1.00 53.34 97 GLY A O 1
ATOM 773 N N . ASP A 1 98 ? 35.560 -4.852 -0.402 1.00 56.91 98 ASP A N 1
ATOM 774 C CA . ASP A 1 98 ? 34.624 -4.699 -1.523 1.00 56.91 98 ASP A CA 1
ATOM 775 C C . ASP A 1 98 ? 33.664 -3.526 -1.242 1.00 56.91 98 ASP A C 1
ATOM 777 O O . ASP A 1 98 ? 33.267 -3.289 -0.103 1.00 56.91 98 ASP A O 1
ATOM 781 N N . HIS A 1 99 ? 33.297 -2.750 -2.261 1.00 59.56 99 HIS A N 1
ATOM 782 C CA . HIS A 1 99 ? 32.341 -1.636 -2.147 1.00 59.56 99 HIS A CA 1
ATOM 783 C C . HIS A 1 99 ? 31.155 -1.756 -3.116 1.00 59.56 99 HIS A C 1
ATOM 785 O O . HIS A 1 99 ? 30.322 -0.850 -3.193 1.00 59.56 99 HIS A O 1
ATOM 791 N N . TRP A 1 100 ? 31.059 -2.869 -3.839 1.00 60.03 100 TRP A N 1
ATOM 792 C CA . TRP A 1 100 ? 30.112 -3.078 -4.925 1.00 60.03 100 TRP A CA 1
ATOM 793 C C . TRP A 1 100 ? 29.054 -4.124 -4.564 1.00 60.03 100 TRP A C 1
ATOM 795 O O . TRP A 1 100 ? 28.989 -4.610 -3.431 1.00 60.03 100 TRP A O 1
ATOM 805 N N . ASP A 1 101 ? 28.145 -4.401 -5.497 1.00 62.81 101 ASP A N 1
ATOM 806 C CA . ASP A 1 101 ? 27.108 -5.418 -5.367 1.00 62.81 101 ASP A CA 1
ATOM 807 C C . ASP A 1 101 ? 27.500 -6.741 -6.030 1.00 62.81 101 ASP A C 1
ATOM 809 O O . ASP A 1 101 ? 27.971 -6.745 -7.164 1.00 62.81 101 ASP A O 1
ATOM 813 N N . ASP A 1 102 ? 27.205 -7.871 -5.384 1.00 69.19 102 ASP A N 1
ATOM 814 C CA . ASP A 1 102 ? 27.333 -9.193 -6.029 1.00 69.19 102 ASP A CA 1
ATOM 815 C C . ASP A 1 102 ? 26.112 -9.486 -6.933 1.00 69.19 102 ASP A C 1
ATOM 817 O O . ASP A 1 102 ? 26.069 -10.495 -7.624 1.00 69.19 102 ASP A O 1
ATOM 821 N N . VAL A 1 103 ? 25.090 -8.620 -6.928 1.00 70.69 103 VAL A N 1
ATOM 822 C CA . VAL A 1 103 ? 23.795 -8.850 -7.587 1.00 70.69 103 VAL A CA 1
ATOM 823 C C . VAL A 1 103 ? 23.602 -7.875 -8.745 1.00 70.69 103 VAL A C 1
ATOM 825 O O . VAL A 1 103 ? 23.561 -6.660 -8.545 1.00 70.69 103 VAL A O 1
ATOM 828 N N . CYS A 1 104 ? 23.403 -8.394 -9.959 1.00 72.25 104 CYS A N 1
ATOM 829 C CA . CYS A 1 104 ? 23.207 -7.550 -11.131 1.00 72.25 104 CYS A CA 1
ATOM 830 C C . CYS A 1 104 ? 21.894 -6.758 -11.035 1.00 72.25 104 CYS A C 1
ATOM 832 O O . CYS A 1 104 ? 20.801 -7.330 -11.032 1.00 72.25 104 CYS A O 1
ATOM 834 N N . ALA A 1 105 ? 21.992 -5.428 -11.086 1.00 65.50 105 ALA A N 1
ATOM 835 C CA . ALA A 1 105 ? 20.868 -4.508 -10.886 1.00 65.50 105 ALA A CA 1
ATOM 836 C C . ALA A 1 105 ? 19.769 -4.542 -11.976 1.00 65.50 105 ALA A C 1
ATOM 838 O O . ALA A 1 105 ? 18.783 -3.819 -11.869 1.00 65.50 105 ALA A O 1
ATOM 839 N N . VAL A 1 106 ? 19.926 -5.363 -13.023 1.00 68.31 106 VAL A N 1
ATOM 840 C CA . VAL A 1 106 ? 18.935 -5.553 -14.100 1.00 68.31 106 VAL A CA 1
ATOM 841 C C . VAL A 1 106 ? 18.174 -6.877 -13.977 1.00 68.31 106 VAL A C 1
ATOM 843 O O . VAL A 1 106 ? 16.976 -6.909 -14.241 1.00 68.31 106 VAL A O 1
ATOM 846 N N . CYS A 1 107 ? 18.846 -7.972 -13.606 1.00 70.19 107 CYS A N 1
ATOM 847 C CA . CYS A 1 107 ? 18.252 -9.319 -13.575 1.00 70.19 107 CYS A CA 1
ATOM 848 C C . CYS A 1 107 ? 18.120 -9.922 -12.167 1.00 70.19 107 CYS A C 1
ATOM 850 O O . CYS A 1 107 ? 17.418 -10.917 -12.004 1.00 70.19 107 CYS A O 1
ATOM 852 N N . GLY A 1 108 ? 18.713 -9.298 -11.143 1.00 69.62 108 GLY A N 1
ATOM 853 C CA . GLY A 1 108 ? 18.578 -9.726 -9.749 1.00 69.62 108 GLY A CA 1
ATOM 854 C C . GLY A 1 108 ? 19.344 -11.007 -9.403 1.00 69.62 108 GLY A C 1
ATOM 855 O O . GLY A 1 108 ? 19.039 -11.628 -8.387 1.00 69.62 108 GLY A O 1
ATOM 856 N N . THR A 1 109 ? 20.311 -11.415 -10.230 1.00 71.94 109 THR A N 1
ATOM 857 C CA . THR A 1 109 ? 21.115 -12.632 -10.041 1.00 71.94 109 THR A CA 1
ATOM 858 C C . THR A 1 109 ? 22.602 -12.326 -9.850 1.00 71.94 109 THR A C 1
ATOM 860 O O . THR A 1 109 ? 23.097 -11.279 -10.275 1.00 71.94 109 THR A O 1
ATOM 863 N N . ASP A 1 110 ? 23.290 -13.259 -9.192 1.00 70.06 110 ASP A N 1
ATOM 864 C CA . ASP A 1 110 ? 24.748 -13.369 -9.123 1.00 70.06 110 ASP A CA 1
ATOM 865 C C . ASP A 1 110 ? 25.158 -14.559 -10.003 1.00 70.06 110 ASP A C 1
ATOM 867 O O . ASP A 1 110 ? 25.043 -15.718 -9.596 1.00 70.06 110 ASP A O 1
ATOM 871 N N . ASP A 1 111 ? 25.572 -14.281 -11.241 1.00 65.31 111 ASP A N 1
ATOM 872 C CA . ASP A 1 111 ? 25.991 -15.318 -12.192 1.00 65.31 111 ASP A CA 1
ATOM 873 C C . ASP A 1 111 ? 27.507 -15.601 -12.085 1.00 65.31 111 ASP A C 1
ATOM 875 O O . ASP A 1 111 ? 28.078 -16.257 -12.961 1.00 65.31 111 ASP A O 1
ATOM 879 N N . GLY A 1 112 ? 28.213 -15.010 -11.107 1.00 58.34 112 GLY A N 1
ATOM 880 C CA . GLY A 1 112 ? 29.682 -14.953 -11.062 1.00 58.34 112 GLY A CA 1
ATOM 881 C C . GLY A 1 112 ? 30.331 -14.192 -12.233 1.00 58.34 112 GLY A C 1
ATOM 882 O O . GLY A 1 112 ? 31.551 -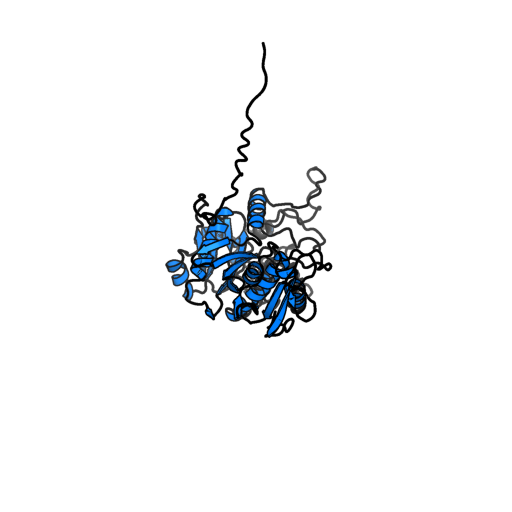14.203 -12.382 1.00 58.34 112 GLY A O 1
ATOM 883 N N . ASN A 1 113 ? 29.530 -13.541 -13.086 1.00 57.50 113 ASN A N 1
ATOM 884 C CA . ASN A 1 113 ? 29.941 -12.880 -14.333 1.00 57.50 113 ASN A CA 1
ATOM 885 C C . ASN A 1 113 ? 29.664 -11.360 -14.302 1.00 57.50 113 ASN A C 1
ATOM 887 O O . ASN A 1 113 ? 29.350 -10.737 -15.324 1.00 57.50 113 ASN A O 1
ATOM 891 N N . LEU A 1 114 ? 29.746 -10.749 -13.116 1.00 59.75 114 LEU A N 1
ATOM 892 C CA . LEU A 1 114 ? 29.588 -9.307 -12.925 1.00 59.75 114 LEU A CA 1
ATOM 893 C C . LEU A 1 114 ? 30.874 -8.595 -13.361 1.00 59.75 114 LEU A C 1
ATOM 895 O O . LEU A 1 114 ? 31.864 -8.551 -12.641 1.00 59.75 114 LEU A O 1
ATOM 899 N N . PHE A 1 115 ? 30.865 -8.059 -14.582 1.00 56.91 115 PHE A N 1
ATOM 900 C CA . PHE A 1 115 ? 32.049 -7.472 -15.227 1.00 56.91 115 PHE A CA 1
ATOM 901 C C . PHE A 1 115 ? 32.117 -5.946 -15.145 1.00 56.91 115 PHE A C 1
ATOM 903 O O . PHE A 1 115 ? 33.039 -5.333 -15.685 1.00 56.91 115 PHE A O 1
ATOM 910 N N . ILE A 1 116 ? 31.100 -5.317 -14.561 1.00 55.19 116 ILE A N 1
ATOM 911 C CA . ILE A 1 116 ? 30.889 -3.877 -14.638 1.00 55.19 116 ILE A CA 1
ATOM 912 C C . ILE A 1 116 ? 30.501 -3.367 -13.256 1.00 55.19 116 ILE A C 1
ATOM 914 O O . ILE A 1 116 ? 29.361 -3.534 -12.827 1.00 55.19 116 ILE A O 1
ATOM 918 N N . CYS A 1 117 ? 31.457 -2.706 -12.610 1.00 52.25 117 CYS A N 1
ATOM 919 C CA . CYS A 1 117 ? 31.287 -1.945 -11.379 1.00 52.25 117 CYS A CA 1
ATOM 920 C C . CYS A 1 117 ? 31.421 -0.452 -11.699 1.00 52.25 117 CYS A C 1
ATOM 922 O O . CYS A 1 117 ? 32.244 -0.067 -12.532 1.00 52.25 117 CYS A O 1
ATOM 924 N N . CYS A 1 118 ? 30.647 0.408 -11.037 1.00 48.62 118 CYS A N 1
ATOM 925 C CA . CYS A 1 118 ? 30.931 1.841 -11.051 1.00 48.62 118 CYS A CA 1
ATOM 926 C C . CYS A 1 118 ? 31.862 2.172 -9.879 1.00 48.62 118 CYS A C 1
ATOM 928 O O . CYS A 1 118 ? 31.509 1.937 -8.730 1.00 48.62 118 CYS A O 1
ATOM 930 N N . GLU A 1 119 ? 33.023 2.778 -10.130 1.00 40.78 119 GLU A N 1
ATOM 931 C CA . GLU A 1 119 ? 33.980 3.165 -9.071 1.00 40.78 119 GLU A CA 1
ATOM 932 C C . GLU A 1 119 ? 33.400 4.160 -8.041 1.00 40.78 119 GLU A C 1
ATOM 934 O O . GLU A 1 119 ? 34.014 4.432 -7.015 1.00 40.78 119 GLU A O 1
ATOM 939 N N . SER A 1 120 ? 32.209 4.715 -8.295 1.00 39.94 120 SER A N 1
ATOM 940 C CA . SER A 1 120 ? 31.519 5.666 -7.413 1.00 39.94 120 SER A CA 1
ATOM 941 C C . SER A 1 120 ? 30.039 5.336 -7.169 1.00 39.94 120 SER A C 1
ATOM 943 O O . SER A 1 120 ? 29.271 6.206 -6.760 1.00 39.94 120 SER A O 1
ATOM 945 N N . CYS A 1 121 ? 29.603 4.105 -7.447 1.00 51.03 121 CYS A N 1
ATOM 946 C CA . CYS A 1 121 ? 28.233 3.652 -7.202 1.00 51.03 121 CYS A CA 1
ATOM 947 C C . CYS A 1 121 ? 28.233 2.148 -6.913 1.00 51.03 121 CYS A C 1
ATOM 949 O O . CYS A 1 121 ? 28.898 1.388 -7.611 1.00 51.03 121 CYS A O 1
ATOM 951 N N . THR A 1 122 ? 27.443 1.703 -5.936 1.00 55.56 122 THR A N 1
ATOM 952 C CA . THR A 1 122 ? 27.468 0.300 -5.500 1.00 55.56 122 THR A CA 1
ATOM 953 C C . THR A 1 122 ? 26.929 -0.690 -6.541 1.00 55.56 122 THR A C 1
ATOM 955 O O . THR A 1 122 ? 27.281 -1.860 -6.474 1.00 55.56 122 THR A O 1
ATOM 958 N N . LEU A 1 123 ? 26.117 -0.256 -7.517 1.00 61.50 123 LEU A N 1
ATOM 959 C CA . LEU A 1 123 ? 25.508 -1.144 -8.519 1.00 61.50 123 LEU A CA 1
ATOM 960 C C . LEU A 1 123 ? 26.523 -1.833 -9.440 1.00 61.50 123 LEU A C 1
ATOM 962 O O . LEU A 1 123 ? 27.489 -1.218 -9.905 1.00 61.50 123 LEU A O 1
ATOM 966 N N . THR A 1 124 ? 26.197 -3.074 -9.800 1.00 64.19 124 THR A N 1
ATOM 967 C CA . THR A 1 124 ? 26.950 -3.910 -10.739 1.00 64.19 124 THR A CA 1
ATOM 968 C C . THR A 1 124 ? 26.065 -4.547 -11.808 1.00 64.19 124 THR A C 1
ATOM 970 O O . THR A 1 124 ? 24.833 -4.605 -11.694 1.00 64.19 124 THR A O 1
ATOM 973 N N . PHE A 1 125 ? 26.697 -4.995 -12.899 1.00 67.06 125 PHE A N 1
ATOM 974 C CA . PHE A 1 125 ? 25.991 -5.479 -14.084 1.00 67.06 125 PHE A CA 1
ATOM 975 C C . PHE A 1 125 ? 26.670 -6.668 -14.772 1.00 67.06 125 PHE A C 1
ATOM 977 O O . PHE A 1 125 ? 27.878 -6.668 -15.021 1.00 67.06 125 PHE A O 1
ATOM 984 N N . HIS A 1 126 ? 25.853 -7.633 -15.198 1.00 71.56 126 HIS A N 1
ATOM 985 C CA . HIS A 1 126 ? 26.214 -8.568 -16.258 1.00 71.56 126 HIS A CA 1
ATOM 986 C C . HIS A 1 126 ? 26.295 -7.822 -17.595 1.00 71.56 126 HIS A C 1
ATOM 988 O O . HIS A 1 126 ? 25.417 -7.023 -17.932 1.00 71.56 126 HIS A O 1
ATOM 994 N N . LYS A 1 127 ? 27.329 -8.112 -18.391 1.00 65.31 127 LYS A N 1
ATOM 995 C CA . LYS A 1 127 ? 27.547 -7.475 -19.703 1.00 65.31 127 LYS A CA 1
ATOM 996 C C . LYS A 1 127 ? 26.369 -7.690 -20.666 1.00 65.31 127 LYS A C 1
ATOM 998 O O . LYS A 1 127 ? 26.000 -6.775 -21.397 1.00 65.31 127 LYS A O 1
ATOM 1003 N N . SER A 1 128 ? 25.772 -8.881 -20.628 1.00 68.62 128 SER A N 1
ATOM 1004 C CA . SER A 1 128 ? 24.573 -9.265 -21.384 1.00 68.62 128 SER A CA 1
ATOM 1005 C C . SER A 1 128 ? 23.343 -8.425 -21.031 1.00 68.62 128 SER A C 1
ATOM 1007 O O . SER A 1 128 ? 22.549 -8.119 -21.910 1.00 68.62 128 SER A O 1
ATOM 1009 N N . CYS A 1 129 ? 23.189 -8.010 -19.772 1.00 68.94 129 CYS A N 1
ATOM 1010 C CA . CYS A 1 129 ? 22.005 -7.284 -19.306 1.00 68.94 129 CYS A CA 1
ATOM 1011 C C . CYS A 1 129 ? 21.991 -5.787 -19.661 1.00 68.94 129 CYS A C 1
ATOM 1013 O O . CYS A 1 129 ? 20.963 -5.136 -19.478 1.00 68.94 129 CYS A O 1
ATOM 1015 N N . LEU A 1 130 ? 23.107 -5.237 -20.153 1.00 62.06 130 LEU A N 1
ATOM 1016 C CA . LEU A 1 130 ? 23.217 -3.843 -20.602 1.00 62.06 130 LEU A CA 1
ATOM 1017 C C . LEU A 1 130 ? 23.145 -3.681 -22.132 1.00 62.06 130 LEU A C 1
ATOM 1019 O O . LEU A 1 130 ? 23.328 -2.567 -22.620 1.00 62.06 130 LEU A O 1
ATOM 1023 N N . ASP A 1 131 ? 22.909 -4.764 -22.882 1.00 59.47 131 ASP A N 1
ATOM 1024 C CA . ASP A 1 131 ? 22.864 -4.794 -24.355 1.00 59.47 131 ASP A CA 1
ATOM 1025 C C . ASP A 1 131 ? 24.109 -4.151 -25.030 1.00 59.47 131 ASP A C 1
ATOM 1027 O O . ASP A 1 131 ? 24.032 -3.621 -26.139 1.00 59.47 131 ASP A O 1
ATOM 1031 N N . MET A 1 132 ? 25.276 -4.164 -24.364 1.00 52.88 132 MET A N 1
ATOM 1032 C CA . MET A 1 132 ? 26.492 -3.502 -24.859 1.00 52.88 132 MET A CA 1
ATOM 1033 C C . MET A 1 132 ? 27.347 -4.408 -25.750 1.00 52.88 132 MET A C 1
ATOM 1035 O O . MET A 1 132 ? 27.928 -5.402 -25.296 1.00 52.88 132 MET A O 1
ATOM 1039 N N . GLU A 1 133 ? 27.528 -3.981 -27.000 1.00 43.81 133 GLU A N 1
ATOM 1040 C CA . GLU A 1 133 ? 28.581 -4.485 -27.885 1.00 43.81 133 GLU A CA 1
ATOM 1041 C C . GLU A 1 133 ? 29.984 -4.339 -27.248 1.00 43.81 133 GLU A C 1
ATOM 1043 O O . GLU A 1 133 ? 30.203 -3.476 -26.390 1.00 43.81 133 GLU A O 1
ATOM 1048 N N . PRO A 1 134 ? 30.968 -5.177 -27.633 1.00 43.00 134 PRO A N 1
ATOM 1049 C CA . PRO A 1 134 ? 32.323 -5.149 -27.079 1.00 43.00 134 PRO A CA 1
ATOM 1050 C C . PRO A 1 134 ? 33.145 -3.940 -27.572 1.00 43.00 134 PRO A C 1
ATOM 1052 O O . PRO A 1 134 ? 34.116 -4.094 -28.309 1.00 43.00 134 PRO A O 1
ATOM 1055 N N . VAL A 1 135 ? 32.788 -2.730 -27.133 1.00 41.69 135 VAL A N 1
ATOM 1056 C CA . VAL A 1 135 ? 33.532 -1.503 -27.453 1.00 41.69 135 VAL A CA 1
ATOM 1057 C C . VAL A 1 135 ? 34.890 -1.503 -26.747 1.00 41.69 135 VAL A C 1
ATOM 1059 O O . VAL A 1 135 ? 34.981 -1.446 -25.518 1.00 41.69 135 VAL A O 1
ATOM 1062 N N . SER A 1 136 ? 35.966 -1.525 -27.530 1.00 36.50 136 SER A N 1
ATOM 1063 C CA . SER A 1 136 ? 37.336 -1.426 -27.031 1.00 36.50 136 SER A CA 1
ATOM 1064 C C . SER A 1 136 ? 37.629 -0.025 -26.474 1.00 36.50 136 SER A C 1
ATOM 1066 O O . SER A 1 136 ? 37.842 0.916 -27.236 1.00 36.50 136 SER A O 1
ATOM 1068 N N . GLY A 1 137 ? 37.691 0.103 -25.145 1.00 37.97 137 GLY A N 1
ATOM 1069 C CA . GLY A 1 137 ? 38.331 1.237 -24.458 1.00 37.97 137 GLY A CA 1
ATOM 1070 C C . GLY A 1 137 ? 37.425 2.308 -23.832 1.00 37.97 137 GLY A C 1
ATOM 1071 O O . GLY A 1 137 ? 37.945 3.159 -23.120 1.00 37.97 137 GLY A O 1
ATOM 1072 N N . THR A 1 138 ? 36.100 2.282 -24.025 1.00 42.78 138 THR A N 1
ATOM 1073 C CA . THR A 1 138 ? 35.179 3.328 -23.499 1.00 42.78 138 THR A CA 1
ATOM 1074 C C . THR A 1 138 ? 34.012 2.788 -22.660 1.00 42.78 138 THR A C 1
ATOM 1076 O O . THR A 1 138 ? 32.990 3.453 -22.485 1.00 42.78 138 THR A O 1
ATOM 1079 N N . VAL A 1 139 ? 34.177 1.595 -22.076 1.00 41.72 139 VAL A N 1
ATOM 1080 C CA . VAL A 1 139 ? 33.170 0.940 -21.216 1.00 41.72 139 VAL A CA 1
ATOM 1081 C C . VAL A 1 139 ? 32.700 1.860 -20.079 1.00 41.72 139 VAL A C 1
ATOM 1083 O O . VAL A 1 139 ? 31.496 2.015 -19.883 1.00 41.72 139 VAL A O 1
ATOM 1086 N N . LEU A 1 140 ? 33.626 2.536 -19.384 1.00 40.34 140 LEU A N 1
ATOM 1087 C CA . LEU A 1 140 ? 33.323 3.416 -18.244 1.00 40.34 140 LEU A CA 1
ATOM 1088 C C . LEU A 1 140 ? 32.275 4.495 -18.565 1.00 40.34 140 LEU A C 1
ATOM 1090 O O . LEU A 1 140 ? 31.363 4.708 -17.772 1.00 40.34 140 LEU A O 1
ATOM 1094 N N . THR A 1 141 ? 32.346 5.149 -19.728 1.00 37.56 141 THR A N 1
ATOM 1095 C CA . THR A 1 141 ? 31.408 6.225 -20.093 1.00 37.56 141 THR A CA 1
ATOM 1096 C C . THR A 1 141 ? 30.034 5.700 -20.504 1.00 37.56 141 THR A C 1
ATOM 1098 O O . THR A 1 141 ? 29.026 6.331 -20.182 1.00 37.56 141 THR A O 1
ATOM 1101 N N . ALA A 1 142 ? 29.949 4.549 -21.177 1.00 37.06 142 ALA A N 1
ATOM 1102 C CA . ALA A 1 142 ? 28.663 3.918 -21.498 1.00 37.06 142 ALA A CA 1
ATOM 1103 C C . ALA A 1 142 ? 27.947 3.412 -20.229 1.00 37.06 142 ALA A C 1
ATOM 1105 O O . ALA A 1 142 ? 26.738 3.604 -20.060 1.00 37.06 142 ALA A O 1
ATOM 1106 N N . VAL A 1 143 ? 28.718 2.849 -19.296 1.00 41.44 143 VAL A N 1
ATOM 1107 C CA . VAL A 1 143 ? 28.253 2.389 -17.982 1.00 41.44 143 VAL A CA 1
ATOM 1108 C C . VAL A 1 143 ? 27.803 3.560 -17.118 1.00 41.44 143 VAL A C 1
ATOM 1110 O O . VAL A 1 143 ? 26.666 3.553 -16.655 1.00 41.44 143 VAL A O 1
ATOM 1113 N N . ALA A 1 144 ? 28.627 4.600 -16.957 1.00 40.91 144 ALA A N 1
ATOM 1114 C CA . ALA A 1 144 ? 28.282 5.778 -16.162 1.00 40.91 144 ALA A CA 1
ATOM 1115 C C . ALA A 1 144 ? 26.992 6.452 -16.661 1.00 40.91 144 ALA A C 1
ATOM 1117 O O . ALA A 1 144 ? 26.129 6.791 -15.856 1.00 40.91 144 ALA A O 1
ATOM 1118 N N . ASN A 1 145 ? 26.801 6.566 -17.981 1.00 40.03 145 ASN A N 1
ATOM 1119 C CA . ASN A 1 145 ? 25.558 7.086 -18.562 1.00 40.03 145 ASN A CA 1
ATOM 1120 C C . ASN A 1 145 ? 24.341 6.167 -18.344 1.00 40.03 145 ASN A C 1
ATOM 1122 O O . ASN A 1 145 ? 23.213 6.656 -18.286 1.00 40.03 145 ASN A O 1
ATOM 1126 N N . SER A 1 146 ? 24.538 4.853 -18.230 1.00 42.06 146 SER A N 1
ATOM 1127 C CA . SER A 1 146 ? 23.454 3.893 -17.969 1.00 42.06 146 SER A CA 1
ATOM 1128 C C . SER A 1 146 ? 23.056 3.893 -16.489 1.00 42.06 146 SER A C 1
ATOM 1130 O O . SER A 1 146 ? 21.876 4.031 -16.170 1.00 42.06 146 SER A O 1
ATOM 1132 N N . VAL A 1 147 ? 24.047 3.868 -15.593 1.00 44.09 147 VAL A N 1
ATOM 1133 C CA . VAL A 1 147 ? 23.898 4.014 -14.135 1.00 44.09 147 VAL A CA 1
ATOM 1134 C C . VAL A 1 147 ? 23.237 5.346 -13.776 1.00 44.09 147 VAL A C 1
ATOM 1136 O O . VAL A 1 147 ? 22.245 5.364 -13.050 1.00 44.09 147 VAL A O 1
ATOM 1139 N N . ALA A 1 148 ? 23.717 6.461 -14.337 1.00 43.84 148 ALA A N 1
ATOM 1140 C CA . ALA A 1 148 ? 23.139 7.784 -14.104 1.00 43.84 148 ALA A CA 1
ATOM 1141 C C . ALA A 1 148 ? 21.658 7.857 -14.514 1.00 43.84 148 ALA A C 1
ATOM 1143 O O . ALA A 1 148 ? 20.876 8.535 -13.854 1.00 43.84 148 ALA A O 1
ATOM 1144 N N . ARG A 1 149 ? 21.243 7.119 -15.555 1.00 45.31 149 ARG A N 1
ATOM 1145 C CA . ARG A 1 149 ? 19.834 7.038 -15.975 1.00 45.31 149 ARG A CA 1
ATOM 1146 C C . ARG A 1 149 ? 18.996 6.179 -15.027 1.00 45.31 149 ARG A C 1
ATOM 1148 O O . ARG A 1 149 ? 17.956 6.661 -14.593 1.00 45.31 149 ARG A O 1
ATOM 1155 N N . MET A 1 150 ? 19.474 4.997 -14.622 1.00 41.88 150 MET A N 1
ATOM 1156 C CA . MET A 1 150 ? 18.779 4.149 -13.631 1.00 41.88 150 MET A CA 1
ATOM 1157 C C . MET A 1 150 ? 18.564 4.850 -12.285 1.00 41.88 150 MET A C 1
ATOM 1159 O O . MET A 1 150 ? 17.529 4.655 -11.647 1.00 41.88 150 MET A O 1
ATOM 1163 N N . LEU A 1 151 ? 19.531 5.670 -11.866 1.00 42.06 151 LEU A N 1
ATOM 1164 C CA . LEU A 1 151 ? 19.495 6.428 -10.613 1.00 42.06 151 LEU A CA 1
ATOM 1165 C C . LEU A 1 151 ? 18.867 7.831 -10.754 1.00 42.06 151 LEU A C 1
ATOM 1167 O O . LEU A 1 151 ? 18.642 8.493 -9.745 1.00 42.06 151 LEU A O 1
ATOM 1171 N N . GLN A 1 152 ? 18.578 8.284 -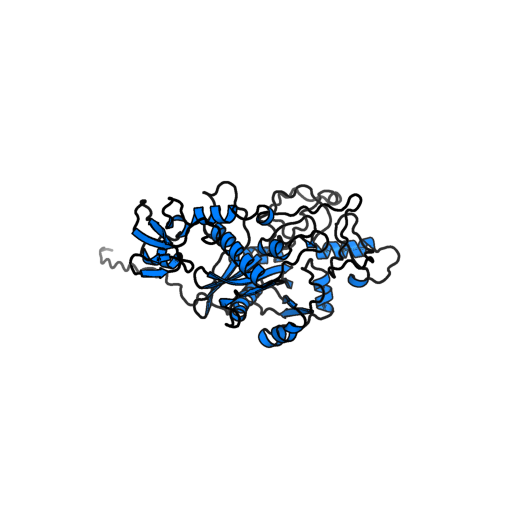11.982 1.00 43.00 152 GLN A N 1
ATOM 1172 C CA . GLN A 1 152 ? 18.111 9.641 -12.330 1.00 43.00 152 GLN A CA 1
ATOM 1173 C C . GLN A 1 152 ? 19.059 10.788 -11.894 1.00 43.00 152 GLN A C 1
ATOM 1175 O O . GLN A 1 152 ? 18.637 11.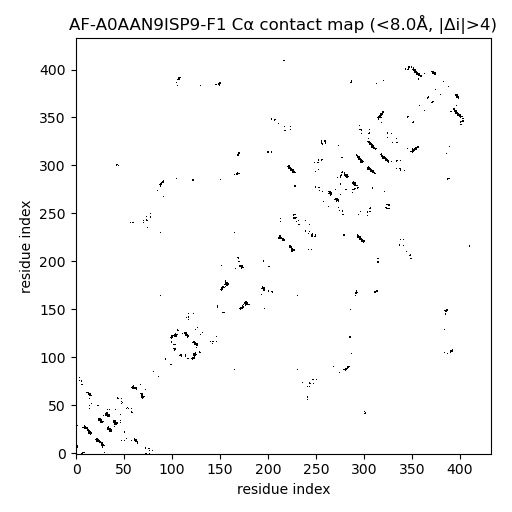928 -11.690 1.00 43.00 152 GLN A O 1
ATOM 1180 N N . ILE A 1 153 ? 20.358 10.496 -11.795 1.00 37.81 153 ILE A N 1
ATOM 1181 C CA . ILE A 1 153 ? 21.420 11.401 -11.326 1.00 37.81 153 ILE A CA 1
ATOM 1182 C C . ILE A 1 153 ? 22.018 12.211 -12.490 1.00 37.81 153 ILE A C 1
ATOM 1184 O O . ILE A 1 153 ? 22.175 11.704 -13.603 1.00 37.81 153 ILE A O 1
ATOM 1188 N N . LYS A 1 154 ? 22.455 13.449 -12.220 1.00 30.78 154 LYS A N 1
ATOM 1189 C CA . LYS A 1 154 ? 23.496 14.124 -13.016 1.00 30.78 154 LYS A CA 1
ATOM 1190 C C . LYS A 1 154 ? 24.735 14.252 -12.121 1.00 30.78 154 LYS A C 1
ATOM 1192 O O . LYS A 1 154 ? 24.605 14.671 -10.982 1.00 30.78 154 LYS A O 1
ATOM 1197 N N . TRP A 1 155 ? 25.890 13.757 -12.570 1.00 26.69 155 TRP A N 1
ATOM 1198 C CA . TRP A 1 155 ? 26.844 13.178 -11.614 1.00 26.69 155 TRP A CA 1
ATOM 1199 C C . TRP A 1 155 ? 27.605 14.168 -10.726 1.00 26.69 155 TRP A C 1
ATOM 1201 O O . TRP A 1 155 ? 28.382 14.979 -11.226 1.00 26.69 155 TRP A O 1
ATOM 1211 N N . THR A 1 156 ? 27.447 13.947 -9.418 1.00 29.22 156 THR A N 1
ATOM 1212 C CA . THR A 1 156 ? 28.344 14.261 -8.295 1.00 29.22 156 THR A CA 1
ATOM 1213 C C . THR A 1 156 ? 27.980 13.300 -7.101 1.00 29.22 156 THR A C 1
ATOM 1215 O O . THR A 1 156 ? 27.188 12.382 -7.313 1.00 29.22 156 THR A O 1
ATOM 1218 N N . ALA A 1 157 ? 28.507 13.436 -5.857 1.00 28.47 157 ALA A N 1
ATOM 1219 C CA . ALA A 1 157 ? 28.067 12.773 -4.583 1.00 28.47 157 ALA A CA 1
ATOM 1220 C C . ALA A 1 157 ? 28.182 13.600 -3.230 1.00 28.47 157 ALA A C 1
ATOM 1222 O O . ALA A 1 157 ? 29.244 14.115 -2.896 1.00 28.47 157 ALA A O 1
ATOM 1223 N N . LEU A 1 158 ? 27.130 13.767 -2.405 1.00 27.28 158 LEU A N 1
ATOM 1224 C CA . LEU A 1 158 ? 27.130 14.619 -1.183 1.00 27.28 158 LEU A CA 1
ATOM 1225 C C . LEU A 1 158 ? 27.330 13.782 0.091 1.00 27.28 158 LEU A C 1
ATOM 1227 O O . LEU A 1 158 ? 27.192 12.560 0.069 1.00 27.28 158 LEU A O 1
ATOM 1231 N N . LYS A 1 159 ? 27.649 14.453 1.205 1.00 28.88 159 LYS A N 1
ATOM 1232 C CA . LYS A 1 159 ? 27.639 13.857 2.549 1.00 28.88 159 LYS A CA 1
ATOM 1233 C C . LYS A 1 159 ? 26.358 14.245 3.294 1.00 28.88 159 LYS A C 1
ATOM 1235 O O . LYS A 1 159 ? 25.762 15.272 2.991 1.00 28.88 159 LYS A O 1
ATOM 1240 N N . ASP A 1 160 ? 26.029 13.415 4.282 1.00 25.97 160 ASP A N 1
ATOM 1241 C CA . ASP A 1 160 ? 24.935 13.521 5.257 1.00 25.97 160 ASP A CA 1
ATOM 1242 C C . ASP A 1 160 ? 23.521 13.185 4.730 1.00 25.97 160 ASP A C 1
ATOM 1244 O O . ASP A 1 160 ? 22.981 13.806 3.821 1.00 25.97 160 ASP A O 1
ATOM 1248 N N . PHE A 1 161 ? 22.910 12.153 5.331 1.00 33.44 161 PHE A N 1
ATOM 1249 C CA . PHE A 1 161 ? 21.655 11.520 4.881 1.00 33.44 161 PHE A CA 1
ATOM 1250 C C . PHE A 1 161 ? 20.453 11.740 5.823 1.00 33.44 161 PHE A C 1
ATOM 1252 O O . PHE A 1 161 ? 19.355 11.249 5.562 1.00 33.44 161 PHE A O 1
ATOM 1259 N N . SER A 1 162 ? 20.632 12.472 6.924 1.00 27.61 162 SER A N 1
ATOM 1260 C CA . SER A 1 162 ? 19.711 12.503 8.073 1.00 27.61 162 SER A CA 1
ATOM 1261 C C . SER A 1 162 ? 18.399 13.283 7.880 1.00 27.61 162 SER A C 1
ATOM 1263 O O . SER A 1 162 ? 17.575 13.281 8.790 1.00 27.61 162 SER A O 1
ATOM 1265 N N . CYS A 1 163 ? 18.173 13.934 6.730 1.00 25.69 163 CYS A N 1
ATOM 1266 C CA . CYS A 1 163 ? 17.077 14.904 6.546 1.00 25.69 163 CYS A CA 1
ATOM 1267 C C . CYS A 1 163 ? 16.095 14.590 5.387 1.00 25.69 163 CYS A C 1
ATOM 1269 O O . CYS A 1 163 ? 15.259 15.417 5.033 1.00 25.69 163 CYS A O 1
ATOM 1271 N N . LEU A 1 164 ? 16.179 13.412 4.753 1.00 31.84 164 LEU A N 1
ATOM 1272 C CA . LEU A 1 164 ? 15.496 13.136 3.470 1.00 31.84 164 LEU A CA 1
ATOM 1273 C C . LEU A 1 164 ? 14.129 12.420 3.555 1.00 31.84 164 LEU A C 1
ATOM 1275 O O . LEU A 1 164 ? 13.539 12.120 2.515 1.00 31.84 164 LEU A O 1
ATOM 1279 N N . SER A 1 165 ? 13.595 12.153 4.751 1.00 36.09 165 SER A N 1
ATOM 1280 C CA . SER A 1 165 ? 12.421 11.278 4.957 1.00 36.09 165 SER A CA 1
ATOM 1281 C C . SER A 1 165 ? 11.110 11.749 4.297 1.00 36.09 165 SER A C 1
ATOM 1283 O O . SER A 1 165 ? 10.257 10.916 3.983 1.00 36.09 165 SER A O 1
ATOM 1285 N N . PHE A 1 166 ? 10.951 13.050 4.026 1.00 32.16 166 PHE A N 1
ATOM 1286 C CA . PHE A 1 166 ? 9.703 13.625 3.497 1.00 32.16 166 PHE A CA 1
ATOM 1287 C C . PHE A 1 166 ? 9.700 13.963 1.991 1.00 32.16 166 PHE A C 1
ATOM 1289 O O . PHE A 1 166 ? 8.622 14.103 1.418 1.00 32.16 166 PHE A O 1
ATOM 1296 N N . LEU A 1 167 ? 10.856 14.106 1.324 1.00 39.62 167 LEU A N 1
ATOM 1297 C CA . LEU A 1 167 ? 10.914 14.792 0.014 1.00 39.62 167 LEU A CA 1
ATOM 1298 C C . LEU A 1 167 ? 10.758 13.895 -1.229 1.00 39.62 167 LEU A C 1
ATOM 1300 O O . LEU A 1 167 ? 10.161 14.317 -2.218 1.00 39.62 167 LEU A O 1
ATOM 1304 N N . ASN A 1 168 ? 11.282 12.668 -1.217 1.00 48.88 168 ASN A N 1
ATOM 1305 C CA . ASN A 1 168 ? 11.489 11.893 -2.450 1.00 48.88 168 ASN A CA 1
ATOM 1306 C C . ASN A 1 168 ? 10.453 10.771 -2.641 1.00 48.88 168 ASN A C 1
ATOM 1308 O O . ASN A 1 168 ? 10.763 9.596 -2.463 1.00 48.88 168 ASN A O 1
ATOM 1312 N N . VAL A 1 169 ? 9.224 11.121 -3.044 1.00 45.38 169 VAL A N 1
ATOM 1313 C CA . VAL A 1 169 ? 8.213 10.126 -3.478 1.00 45.38 169 VAL A CA 1
ATOM 1314 C C . VAL A 1 169 ? 8.322 9.825 -4.981 1.00 45.38 169 VAL A C 1
ATOM 1316 O O . VAL A 1 169 ? 8.245 8.673 -5.394 1.00 45.38 169 VAL A O 1
ATOM 1319 N N . VAL A 1 170 ? 8.529 10.854 -5.811 1.00 38.34 170 VAL A N 1
ATOM 1320 C CA . VAL A 1 170 ? 8.404 10.742 -7.280 1.00 38.34 170 VAL A CA 1
ATOM 1321 C C . VAL A 1 170 ? 9.750 10.639 -7.995 1.00 38.34 170 VAL A C 1
ATOM 1323 O O . VAL A 1 170 ? 9.897 9.822 -8.897 1.00 38.34 170 VAL A O 1
ATOM 1326 N N . CYS A 1 171 ? 10.735 11.445 -7.602 1.00 43.25 171 CYS A N 1
ATOM 1327 C CA . CYS A 1 171 ? 12.058 11.502 -8.226 1.00 43.25 171 CYS A CA 1
ATOM 1328 C C . CYS A 1 171 ? 13.132 11.639 -7.136 1.00 43.25 171 CYS A C 1
ATOM 1330 O O . CYS A 1 171 ? 12.823 11.999 -6.001 1.00 43.25 171 CYS A O 1
ATOM 1332 N N . VAL A 1 172 ? 14.386 11.356 -7.484 1.00 41.97 172 VAL A N 1
ATOM 1333 C CA . VAL A 1 172 ? 15.557 11.840 -6.733 1.00 41.97 172 VAL A CA 1
ATOM 1334 C C . VAL A 1 172 ? 15.940 13.196 -7.341 1.00 41.97 172 VAL A C 1
ATOM 1336 O O . VAL A 1 172 ? 15.734 13.401 -8.543 1.00 41.97 172 VAL A O 1
ATOM 1339 N N . ALA A 1 173 ? 16.455 14.145 -6.553 1.00 38.97 173 ALA A N 1
ATOM 1340 C CA . ALA A 1 173 ? 17.017 15.362 -7.141 1.00 38.97 173 ALA A CA 1
ATOM 1341 C C . ALA A 1 173 ? 18.215 15.005 -8.031 1.00 38.97 173 ALA A C 1
ATOM 1343 O O . ALA A 1 173 ? 18.945 14.056 -7.743 1.00 38.97 173 ALA A O 1
ATOM 1344 N N . LYS A 1 174 ? 18.483 15.811 -9.064 1.00 37.66 174 LYS A N 1
ATOM 1345 C CA . LYS A 1 174 ? 19.751 15.692 -9.807 1.00 37.66 174 LYS A CA 1
ATOM 1346 C C . LYS A 1 174 ? 20.959 15.919 -8.893 1.00 37.66 174 LYS A C 1
ATOM 1348 O O . LYS A 1 174 ? 22.020 15.367 -9.157 1.00 37.66 174 LYS A O 1
ATOM 1353 N N . ASP A 1 175 ? 20.733 16.660 -7.809 1.00 34.91 175 ASP A N 1
ATOM 1354 C CA . ASP A 1 175 ? 21.733 17.334 -6.993 1.00 34.91 175 ASP A CA 1
ATOM 1355 C C . ASP A 1 175 ? 21.703 16.886 -5.513 1.00 34.91 175 ASP A C 1
ATOM 1357 O O . ASP A 1 175 ? 22.149 17.630 -4.645 1.00 34.91 175 ASP A O 1
ATOM 1361 N N . VAL A 1 176 ? 21.242 15.662 -5.177 1.00 36.38 176 VAL A N 1
ATOM 1362 C CA . VAL A 1 176 ? 21.391 15.065 -3.808 1.00 36.38 176 VAL A CA 1
ATOM 1363 C C . VAL A 1 176 ? 22.875 14.755 -3.492 1.00 36.38 176 VAL A C 1
ATOM 1365 O O . VAL A 1 176 ? 23.216 13.849 -2.737 1.00 36.38 176 VAL A O 1
ATOM 1368 N N . TYR A 1 177 ? 23.787 15.467 -4.156 1.00 34.47 177 TYR A N 1
ATOM 1369 C CA . TYR A 1 177 ? 25.064 14.986 -4.644 1.00 34.47 177 TYR A CA 1
ATOM 1370 C C . TYR A 1 177 ? 26.091 16.156 -4.818 1.00 34.47 177 TYR A C 1
ATOM 1372 O O . TYR A 1 177 ? 25.701 17.314 -4.718 1.00 34.47 177 TYR A O 1
ATOM 1380 N N . HIS A 1 178 ? 27.413 15.883 -4.920 1.00 35.69 178 HIS A N 1
ATOM 1381 C CA . HIS A 1 178 ? 28.536 16.796 -4.559 1.00 35.69 178 HIS A CA 1
ATOM 1382 C C . HIS A 1 178 ? 28.375 18.218 -5.110 1.00 35.69 178 HIS A C 1
ATOM 1384 O O . HIS A 1 178 ? 27.936 18.440 -6.238 1.00 35.69 178 HIS A O 1
ATOM 1390 N N . LYS A 1 179 ? 29.095 19.117 -4.438 1.00 31.72 179 LYS A N 1
ATOM 1391 C CA . LYS A 1 179 ? 29.636 20.330 -5.057 1.00 31.72 179 LYS A CA 1
ATOM 1392 C C . LYS A 1 179 ? 30.849 20.136 -6.004 1.00 31.72 179 LYS A C 1
ATOM 1394 O O . LYS A 1 179 ? 31.031 20.950 -6.901 1.00 31.72 179 LYS A O 1
ATOM 1399 N N . SER A 1 180 ? 31.671 19.088 -5.881 1.00 28.00 180 SER A N 1
ATOM 1400 C CA . SER A 1 180 ? 33.016 18.990 -6.498 1.00 28.00 180 SER A CA 1
ATOM 1401 C C . SER A 1 180 ? 33.134 18.714 -8.014 1.00 28.00 180 SER A C 1
ATOM 1403 O O . SER A 1 180 ? 34.229 18.411 -8.477 1.00 28.00 180 SER A O 1
ATOM 1405 N N . CYS A 1 181 ? 32.072 18.859 -8.815 1.00 28.81 181 CYS A N 1
ATOM 1406 C CA . CYS A 1 181 ? 32.204 18.989 -10.284 1.00 28.81 181 CYS A CA 1
ATOM 1407 C C . CYS A 1 181 ? 31.529 20.257 -10.846 1.00 28.81 181 CYS A C 1
ATOM 1409 O O . CYS A 1 181 ? 31.312 20.354 -12.052 1.00 28.81 181 CYS A O 1
ATOM 1411 N N . GLY A 1 182 ? 31.194 21.229 -9.985 1.00 30.89 182 GLY A N 1
ATOM 1412 C CA . GLY A 1 182 ? 30.583 22.504 -10.386 1.00 30.89 182 GLY A CA 1
ATOM 1413 C C . GLY A 1 182 ? 31.569 23.597 -10.827 1.00 30.89 182 GLY A C 1
ATOM 1414 O O . GLY A 1 182 ? 31.166 24.543 -11.500 1.00 30.89 182 GLY A O 1
ATOM 1415 N N . GLU A 1 183 ? 32.859 23.483 -10.498 1.00 31.42 183 GLU A N 1
ATOM 1416 C CA . GLU A 1 183 ? 33.862 24.548 -10.693 1.00 31.42 183 GLU A CA 1
ATOM 1417 C C . GLU A 1 183 ? 34.413 24.628 -12.133 1.00 31.42 183 GLU A C 1
ATOM 1419 O O . GLU A 1 183 ? 35.614 24.574 -12.382 1.00 31.42 183 GLU A O 1
ATOM 1424 N N . ALA A 1 184 ? 33.506 24.772 -13.102 1.00 33.22 184 ALA A N 1
ATOM 1425 C CA . ALA A 1 184 ? 33.819 25.068 -14.504 1.00 33.22 184 ALA A CA 1
ATOM 1426 C C . ALA A 1 184 ? 32.837 26.061 -15.163 1.00 33.22 184 ALA A C 1
ATOM 1428 O O . ALA A 1 184 ? 32.998 26.417 -16.331 1.00 33.22 184 ALA A O 1
ATOM 1429 N N . SER A 1 185 ? 31.794 26.511 -14.458 1.00 32.00 185 SER A N 1
ATOM 1430 C CA . SER A 1 185 ? 30.843 27.522 -14.941 1.00 32.00 185 SER A CA 1
ATOM 1431 C C . SER A 1 185 ? 30.197 28.227 -13.752 1.00 32.00 185 SER A C 1
ATOM 1433 O O . SER A 1 185 ? 29.548 27.578 -12.939 1.00 32.00 185 SER A O 1
ATOM 1435 N N . GLY A 1 186 ? 30.384 29.545 -13.639 1.00 36.16 186 GLY A N 1
ATOM 1436 C CA . GLY A 1 186 ? 29.793 30.329 -12.553 1.00 36.16 186 GLY A CA 1
ATOM 1437 C C . GLY A 1 186 ? 28.263 30.333 -12.614 1.00 36.16 186 GLY A C 1
ATOM 1438 O O . GLY A 1 186 ? 27.687 30.560 -13.677 1.00 36.16 186 GLY A O 1
ATOM 1439 N N . GLY A 1 187 ? 27.627 30.096 -11.470 1.00 29.05 187 GLY A N 1
ATOM 1440 C CA . GLY A 1 187 ? 26.179 30.129 -11.267 1.00 29.05 187 GLY A CA 1
ATOM 1441 C C . GLY A 1 187 ? 25.875 30.283 -9.776 1.00 29.05 187 GLY A C 1
ATOM 1442 O O . GLY A 1 187 ? 26.664 29.838 -8.944 1.00 29.05 187 GLY A O 1
ATOM 1443 N N . ASP A 1 188 ? 24.786 30.979 -9.457 1.00 29.38 188 ASP A N 1
ATOM 1444 C CA . ASP A 1 188 ? 24.573 31.576 -8.134 1.00 29.38 188 ASP A CA 1
ATOM 1445 C C . ASP A 1 188 ? 24.239 30.594 -6.994 1.00 29.38 188 ASP A C 1
ATOM 1447 O O . ASP A 1 188 ? 23.879 29.433 -7.194 1.00 29.38 188 ASP A O 1
ATOM 1451 N N . ASP A 1 189 ? 24.355 31.103 -5.765 1.00 31.42 189 ASP A N 1
ATOM 1452 C CA . ASP A 1 189 ? 24.154 30.373 -4.512 1.00 31.42 189 ASP A CA 1
ATOM 1453 C C . ASP A 1 189 ? 22.660 30.081 -4.252 1.00 31.42 189 ASP A C 1
ATOM 1455 O O . ASP A 1 189 ? 21.913 30.919 -3.741 1.00 31.42 189 ASP A O 1
ATOM 1459 N N . PHE A 1 190 ? 22.201 28.885 -4.639 1.00 35.06 190 PHE A N 1
ATOM 1460 C CA . PHE A 1 190 ? 20.802 28.463 -4.499 1.00 35.06 190 PHE A CA 1
ATOM 1461 C C . PHE A 1 190 ? 20.551 27.589 -3.261 1.00 35.06 190 PHE A C 1
ATOM 1463 O O . PHE A 1 190 ? 20.801 26.378 -3.244 1.00 35.06 190 PHE A O 1
ATOM 1470 N N . ASN A 1 191 ? 19.939 28.209 -2.250 1.00 34.56 191 ASN A N 1
ATOM 1471 C CA . ASN A 1 191 ? 19.335 27.532 -1.103 1.00 34.56 191 ASN A CA 1
ATOM 1472 C C . ASN A 1 191 ? 18.195 26.603 -1.579 1.00 34.56 191 ASN A C 1
ATOM 1474 O O . ASN A 1 191 ? 17.179 27.080 -2.084 1.00 34.56 191 ASN A O 1
ATOM 1478 N N . SER A 1 192 ? 18.388 25.284 -1.486 1.00 39.94 192 SER A N 1
ATOM 1479 C CA . SER A 1 192 ? 17.681 24.289 -2.315 1.00 39.94 192 SER A CA 1
ATOM 1480 C C . SER A 1 192 ? 16.892 23.244 -1.516 1.00 39.94 192 SER A C 1
ATOM 1482 O O . SER A 1 192 ? 17.054 22.032 -1.672 1.00 39.94 192 SER A O 1
ATOM 1484 N N . GLU A 1 193 ? 15.934 23.710 -0.715 1.00 42.09 193 GLU A N 1
ATOM 1485 C CA . GLU A 1 193 ? 14.797 22.860 -0.352 1.00 42.09 193 GLU A CA 1
ATOM 1486 C C . GLU A 1 193 ? 14.008 22.486 -1.628 1.00 42.09 193 GLU A C 1
ATOM 1488 O O . GLU A 1 193 ? 13.650 23.350 -2.426 1.00 42.09 193 GLU A O 1
ATOM 1493 N N . GLN A 1 194 ? 13.708 21.193 -1.813 1.00 50.72 194 GLN A N 1
ATOM 1494 C CA . GLN A 1 194 ? 12.866 20.654 -2.904 1.00 50.72 194 GLN A CA 1
ATOM 1495 C C . GLN A 1 194 ? 13.437 20.751 -4.340 1.00 50.72 194 GLN A C 1
ATOM 1497 O O . GLN A 1 194 ? 12.744 21.147 -5.283 1.00 50.72 194 GLN A O 1
ATOM 1502 N N . ALA A 1 195 ? 14.678 20.306 -4.553 1.00 54.56 195 ALA A N 1
ATOM 1503 C CA . ALA A 1 195 ? 15.210 20.095 -5.902 1.00 54.56 195 ALA A CA 1
ATOM 1504 C C . ALA A 1 195 ? 14.526 18.897 -6.613 1.00 54.56 195 ALA A C 1
ATOM 1506 O O . ALA A 1 195 ? 14.769 17.736 -6.294 1.00 54.56 195 ALA A O 1
ATOM 1507 N N . PHE A 1 196 ? 13.677 19.163 -7.610 1.00 58.72 196 PHE A N 1
ATOM 1508 C CA . PHE A 1 196 ? 13.091 18.137 -8.490 1.00 58.72 196 PHE A CA 1
ATOM 1509 C C . PHE A 1 196 ? 13.918 17.974 -9.772 1.00 58.72 196 PHE A C 1
ATOM 1511 O O . PHE A 1 196 ? 14.460 18.949 -10.289 1.00 58.72 196 PHE A O 1
ATOM 1518 N N . CYS A 1 197 ? 13.983 16.762 -10.341 1.00 63.59 197 CYS A N 1
ATOM 1519 C CA . CYS A 1 197 ? 14.796 16.537 -11.543 1.00 63.59 197 CYS A CA 1
ATOM 1520 C C . CYS A 1 197 ? 14.268 17.306 -12.777 1.00 63.59 197 CYS A C 1
ATOM 1522 O O . CYS A 1 197 ? 15.065 17.710 -13.627 1.00 63.59 197 CYS A O 1
ATOM 1524 N N . ASP A 1 198 ? 12.958 17.538 -12.888 1.00 65.12 198 ASP A N 1
ATOM 1525 C CA . ASP A 1 198 ? 12.345 18.472 -13.840 1.00 65.12 198 ASP A CA 1
ATOM 1526 C C . ASP A 1 198 ? 10.976 18.988 -13.333 1.00 65.12 198 ASP A C 1
ATOM 1528 O O . ASP A 1 198 ? 10.515 18.636 -12.242 1.00 65.12 198 ASP A O 1
ATOM 1532 N N . LYS A 1 199 ? 10.298 19.820 -14.139 1.00 75.81 199 LYS A N 1
ATOM 1533 C CA . LYS A 1 199 ? 8.949 20.323 -13.822 1.00 75.81 199 LYS A CA 1
ATOM 1534 C C . LYS A 1 199 ? 7.897 19.205 -13.754 1.00 75.81 199 LYS A C 1
ATOM 1536 O O . LYS A 1 199 ? 6.970 19.311 -12.958 1.00 75.81 199 LYS A O 1
ATOM 1541 N N . LYS A 1 200 ? 8.023 18.133 -14.546 1.00 79.62 200 LYS A N 1
ATOM 1542 C CA . LYS A 1 200 ? 7.062 17.019 -14.561 1.00 79.62 200 LYS A CA 1
ATOM 1543 C C . LYS A 1 200 ? 7.131 16.217 -13.261 1.00 79.62 200 LYS A C 1
ATOM 1545 O O . LYS A 1 200 ? 6.080 15.908 -12.715 1.00 79.62 200 LYS A O 1
ATOM 1550 N N . CYS A 1 201 ? 8.330 15.946 -12.731 1.00 74.00 201 CYS A N 1
ATOM 1551 C CA . CYS A 1 201 ? 8.512 15.369 -11.392 1.00 74.00 201 CYS A CA 1
ATOM 1552 C C . CYS A 1 201 ? 7.761 16.181 -10.327 1.00 74.00 201 CYS A C 1
ATOM 1554 O O . CYS A 1 201 ? 7.059 15.601 -9.500 1.00 74.00 201 CYS A O 1
ATOM 1556 N N . LYS A 1 202 ? 7.884 17.517 -10.373 1.00 77.50 202 LYS A N 1
ATOM 1557 C CA . LYS A 1 202 ? 7.191 18.417 -9.444 1.00 77.50 202 LYS A CA 1
ATOM 1558 C C . LYS A 1 202 ? 5.668 18.351 -9.607 1.00 77.50 202 LYS A C 1
ATOM 1560 O O . LYS A 1 202 ? 4.978 18.134 -8.620 1.00 77.50 202 LYS A O 1
ATOM 1565 N N . GLU A 1 203 ? 5.154 18.430 -10.836 1.00 83.88 203 GLU A N 1
ATOM 1566 C CA . GLU A 1 203 ? 3.713 18.322 -11.124 1.00 83.88 203 GLU A CA 1
ATOM 1567 C C . GLU A 1 203 ? 3.098 16.998 -10.634 1.00 83.88 203 GLU A C 1
ATOM 1569 O O . GLU A 1 203 ? 2.004 17.005 -10.070 1.00 83.88 203 GLU A O 1
ATOM 1574 N N . ILE A 1 204 ? 3.783 15.860 -10.830 1.00 85.19 204 ILE A N 1
ATOM 1575 C CA . ILE A 1 204 ? 3.327 14.560 -10.306 1.00 85.19 204 ILE A CA 1
ATOM 1576 C C . ILE A 1 204 ? 3.363 14.573 -8.775 1.00 85.19 204 ILE A C 1
ATOM 1578 O O . ILE A 1 204 ? 2.419 14.103 -8.151 1.00 85.19 204 ILE A O 1
ATOM 1582 N N . PHE A 1 205 ? 4.434 15.090 -8.160 1.00 82.75 205 PHE A N 1
ATOM 1583 C CA . PHE A 1 205 ? 4.567 15.126 -6.702 1.00 82.75 205 PHE A CA 1
ATOM 1584 C C . PHE A 1 205 ? 3.456 15.961 -6.066 1.00 82.75 205 PHE A C 1
ATOM 1586 O O . PHE A 1 205 ? 2.765 15.466 -5.183 1.00 82.75 205 PHE A O 1
ATOM 1593 N N . GLU A 1 206 ? 3.232 17.182 -6.555 1.00 84.31 206 GLU A N 1
ATOM 1594 C CA . GLU A 1 206 ? 2.172 18.074 -6.076 1.00 84.31 206 GLU A CA 1
ATOM 1595 C C . GLU A 1 206 ? 0.792 17.405 -6.179 1.00 84.31 206 GLU A C 1
ATOM 1597 O O . GLU A 1 206 ? 0.029 17.427 -5.217 1.00 84.31 206 GLU A O 1
ATOM 1602 N N . ARG A 1 207 ? 0.495 16.725 -7.296 1.00 89.31 207 ARG A N 1
ATOM 1603 C CA . ARG A 1 207 ? -0.754 15.960 -7.458 1.00 89.31 207 ARG A CA 1
ATOM 1604 C C . ARG A 1 207 ? -0.829 14.703 -6.590 1.00 89.31 207 ARG A C 1
ATOM 1606 O O . ARG A 1 207 ? -1.917 14.350 -6.154 1.00 89.31 207 ARG A O 1
ATOM 1613 N N . LEU A 1 208 ? 0.287 14.025 -6.326 1.00 89.38 208 LEU A N 1
ATOM 1614 C CA . LEU A 1 208 ? 0.320 12.825 -5.487 1.00 89.38 208 LEU A CA 1
ATOM 1615 C C . LEU A 1 208 ? 0.112 13.172 -4.007 1.00 89.38 208 LEU A C 1
ATOM 1617 O O . LEU A 1 208 ? -0.583 12.436 -3.313 1.00 89.38 208 LEU A O 1
ATOM 1621 N N . GLN A 1 209 ? 0.616 14.320 -3.539 1.00 84.94 209 GLN A N 1
ATOM 1622 C CA . GLN A 1 209 ? 0.309 14.825 -2.193 1.00 84.94 209 GLN A CA 1
ATOM 1623 C C . GLN A 1 209 ? -1.189 15.133 -2.005 1.00 84.94 209 GLN A C 1
ATOM 1625 O O . GLN A 1 209 ? -1.688 15.010 -0.894 1.00 84.94 209 GLN A O 1
ATOM 1630 N N . LEU A 1 210 ? -1.930 15.456 -3.075 1.00 88.62 210 LEU A N 1
ATOM 1631 C CA . LEU A 1 210 ? -3.394 15.626 -3.028 1.00 88.62 210 LEU A CA 1
ATOM 1632 C C . LEU A 1 210 ? -4.180 14.299 -2.955 1.00 88.62 210 LEU A C 1
ATOM 1634 O O . LEU A 1 210 ? -5.389 14.335 -2.742 1.00 88.62 210 LEU A O 1
ATOM 1638 N N . LEU A 1 211 ? -3.522 13.148 -3.143 1.00 90.38 211 LEU A N 1
ATOM 1639 C CA . LEU A 1 211 ? -4.121 11.805 -3.039 1.00 90.38 211 LEU A CA 1
ATOM 1640 C C . LEU A 1 211 ? -3.628 11.025 -1.806 1.00 90.38 211 LEU A C 1
ATOM 1642 O O . LEU A 1 211 ? -4.271 10.071 -1.367 1.00 90.38 211 LEU A O 1
ATOM 1646 N N . LEU A 1 212 ? -2.471 11.396 -1.251 1.00 89.75 212 LEU A N 1
ATOM 1647 C CA . LEU A 1 212 ? -1.908 10.769 -0.057 1.00 89.75 212 LEU A CA 1
ATOM 1648 C C . LEU A 1 212 ? -2.741 11.123 1.183 1.00 89.75 212 LEU A C 1
ATOM 1650 O O . LEU A 1 212 ? -3.017 12.283 1.465 1.00 89.75 212 LEU A O 1
ATOM 1654 N N . GLY A 1 213 ? -3.159 10.097 1.922 1.00 87.38 213 GLY A N 1
ATOM 1655 C CA . GLY A 1 213 ? -4.034 10.204 3.089 1.00 87.38 213 GLY A CA 1
ATOM 1656 C C . GLY A 1 213 ? -5.523 10.398 2.769 1.00 87.38 213 GLY A C 1
ATOM 1657 O O . GLY A 1 213 ? -6.345 10.155 3.653 1.00 87.38 213 GLY A O 1
ATOM 1658 N N . VAL A 1 214 ? -5.894 10.760 1.534 1.00 89.62 214 VAL A N 1
ATOM 1659 C CA . VAL A 1 214 ? -7.269 11.132 1.148 1.00 89.62 214 VAL A CA 1
ATOM 1660 C C . VAL A 1 214 ? -8.116 9.907 0.794 1.00 89.62 214 VAL A C 1
ATOM 1662 O O . VAL A 1 214 ? -7.738 9.101 -0.050 1.00 89.62 214 VAL A O 1
ATOM 1665 N N . GLN A 1 215 ? -9.281 9.780 1.433 1.00 91.00 215 GLN A N 1
ATOM 1666 C CA . GLN A 1 215 ? -10.238 8.695 1.207 1.00 91.00 215 GLN A CA 1
ATOM 1667 C C . GLN A 1 215 ? -11.164 9.007 0.019 1.00 91.00 215 GLN A C 1
ATOM 1669 O O . GLN A 1 215 ? -11.907 9.987 0.039 1.00 91.00 215 GLN A O 1
ATOM 1674 N N . HIS A 1 216 ? -11.154 8.147 -0.999 1.00 92.62 216 HIS A N 1
ATOM 1675 C CA . HIS A 1 216 ? -11.965 8.266 -2.211 1.00 92.62 216 HIS A CA 1
ATOM 1676 C C . HIS A 1 216 ? -13.001 7.137 -2.295 1.00 92.62 216 HIS A C 1
ATOM 1678 O O . HIS A 1 216 ? -12.691 5.973 -2.041 1.00 92.62 216 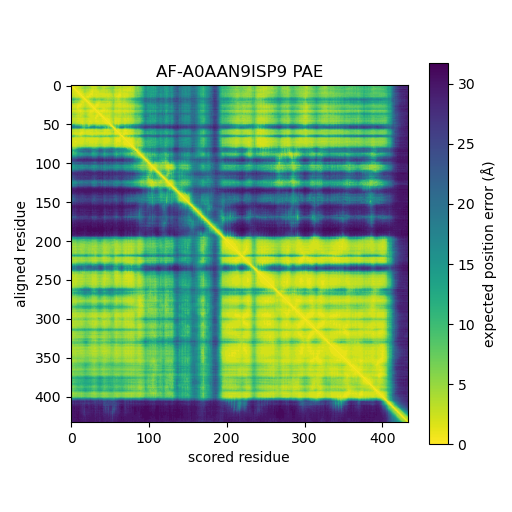HIS A O 1
ATOM 1684 N N . LYS A 1 217 ? -14.239 7.459 -2.682 1.00 92.25 217 LYS A N 1
ATOM 1685 C CA . LYS A 1 217 ? -15.350 6.491 -2.745 1.00 92.25 217 LYS A CA 1
ATOM 1686 C C . LYS A 1 217 ? -15.314 5.614 -4.002 1.00 92.25 217 LYS A C 1
ATOM 1688 O O . LYS A 1 217 ? -14.846 6.031 -5.064 1.00 92.25 217 LYS A O 1
ATOM 1693 N N . LEU A 1 218 ? -15.855 4.405 -3.869 1.00 89.94 218 LEU A N 1
ATOM 1694 C CA . LEU A 1 218 ? -16.128 3.439 -4.935 1.00 89.94 218 LEU A CA 1
ATOM 1695 C C . LEU A 1 218 ? -17.594 2.978 -4.861 1.00 89.94 218 LEU A C 1
ATOM 1697 O O . LEU A 1 218 ? -18.402 3.519 -4.104 1.00 89.94 218 LEU A O 1
ATOM 1701 N N . ASP A 1 219 ? -17.934 1.973 -5.667 1.00 84.38 219 ASP A N 1
ATOM 1702 C CA . ASP A 1 219 ? -19.206 1.257 -5.577 1.00 84.38 219 ASP A CA 1
ATOM 1703 C C . ASP A 1 219 ? -19.354 0.541 -4.211 1.00 84.38 219 ASP A C 1
ATOM 1705 O O . ASP A 1 219 ? -18.370 0.278 -3.518 1.00 84.38 219 ASP A O 1
ATOM 1709 N N . ASP A 1 220 ? -20.586 0.166 -3.855 1.00 81.56 220 ASP A N 1
ATOM 1710 C CA . ASP A 1 220 ? -20.913 -0.734 -2.732 1.00 81.56 220 ASP A CA 1
ATOM 1711 C C . ASP A 1 220 ? -20.373 -0.313 -1.339 1.00 81.56 220 ASP A C 1
ATOM 1713 O O . ASP A 1 220 ? -20.067 -1.164 -0.509 1.00 81.56 220 ASP A O 1
ATOM 1717 N N . ASN A 1 221 ? -20.271 0.995 -1.069 1.00 86.25 221 ASN A N 1
ATOM 1718 C CA . ASN A 1 221 ? -19.699 1.605 0.150 1.00 86.25 221 ASN A CA 1
ATOM 1719 C C . ASN A 1 221 ? -18.185 1.396 0.370 1.00 86.25 221 ASN A C 1
ATOM 1721 O O . ASN A 1 221 ? -17.663 1.865 1.382 1.00 86.25 221 ASN A O 1
ATOM 1725 N N . TYR A 1 222 ? -17.460 0.764 -0.557 1.00 93.19 222 TYR A N 1
ATOM 1726 C CA . TYR A 1 222 ? -16.003 0.653 -0.450 1.00 93.19 222 TYR A CA 1
ATOM 1727 C C . TYR A 1 222 ? -15.318 2.007 -0.676 1.00 93.19 222 TYR A C 1
ATOM 1729 O O . TYR A 1 222 ? -15.782 2.839 -1.464 1.00 93.19 222 TYR A O 1
ATOM 1737 N N . THR A 1 223 ? -14.162 2.208 -0.046 1.00 95.50 223 THR A N 1
ATOM 1738 C CA . THR A 1 223 ? -13.258 3.328 -0.349 1.00 95.50 223 THR A CA 1
ATOM 1739 C C . THR A 1 223 ? -11.879 2.831 -0.755 1.00 95.50 223 THR A C 1
ATOM 1741 O O . THR A 1 223 ? -11.524 1.673 -0.543 1.00 95.50 223 THR A O 1
ATOM 1744 N N . TRP A 1 224 ? -11.084 3.707 -1.360 1.00 96.31 224 TRP A N 1
ATOM 1745 C CA . TRP A 1 224 ? -9.649 3.509 -1.520 1.00 96.31 224 TRP A CA 1
ATOM 1746 C C . TRP A 1 224 ? -8.899 4.792 -1.176 1.00 96.31 224 TRP A C 1
ATOM 1748 O O . TRP A 1 224 ? -9.456 5.889 -1.242 1.00 96.31 224 TRP A O 1
ATOM 1758 N N . ARG A 1 225 ? -7.618 4.654 -0.842 1.00 95.19 225 ARG A N 1
ATOM 1759 C CA . ARG A 1 225 ? -6.692 5.777 -0.636 1.00 95.19 225 ARG A CA 1
ATOM 1760 C C . ARG A 1 225 ? -5.255 5.344 -0.870 1.00 95.19 225 ARG A C 1
ATOM 1762 O O . ARG A 1 225 ? -4.941 4.153 -0.796 1.00 95.19 225 ARG A O 1
ATOM 1769 N N . PHE A 1 226 ? -4.375 6.309 -1.115 1.00 95.81 226 PHE A N 1
ATOM 1770 C CA . PHE A 1 226 ? -2.937 6.088 -1.000 1.00 95.81 226 PHE A CA 1
ATOM 1771 C C . PHE A 1 226 ? -2.482 6.429 0.420 1.00 95.81 226 PHE A C 1
ATOM 1773 O O . PHE A 1 226 ? -2.754 7.516 0.920 1.00 95.81 226 PHE A O 1
ATOM 1780 N N . ILE A 1 227 ? -1.757 5.519 1.063 1.00 93.94 227 ILE A N 1
ATOM 1781 C CA . ILE A 1 227 ? -1.071 5.735 2.339 1.00 93.94 227 ILE A CA 1
ATOM 1782 C C . ILE A 1 227 ? 0.436 5.558 2.158 1.00 93.94 227 ILE A C 1
ATOM 1784 O O . ILE A 1 227 ? 0.907 4.832 1.281 1.00 93.94 227 ILE A O 1
ATOM 1788 N N . ARG A 1 228 ? 1.206 6.239 2.998 1.00 88.81 228 ARG A N 1
ATOM 1789 C CA . ARG A 1 228 ? 2.669 6.210 3.023 1.00 88.81 228 ARG A CA 1
ATOM 1790 C C . ARG A 1 228 ? 3.111 6.349 4.474 1.00 88.81 228 ARG A C 1
ATOM 1792 O O . ARG A 1 228 ? 2.440 7.035 5.244 1.00 88.81 228 ARG A O 1
ATOM 1799 N N . ARG A 1 229 ? 4.221 5.711 4.845 1.00 85.81 229 ARG A N 1
ATOM 1800 C CA . ARG A 1 229 ? 4.782 5.832 6.188 1.00 85.81 229 ARG A CA 1
ATOM 1801 C C . ARG A 1 229 ? 5.219 7.276 6.422 1.00 85.81 229 ARG A C 1
ATOM 1803 O O . ARG A 1 229 ? 5.939 7.851 5.606 1.00 85.81 229 ARG A O 1
ATOM 1810 N N . ALA A 1 230 ? 4.833 7.822 7.567 1.00 78.50 230 ALA A N 1
ATOM 1811 C CA . ALA A 1 230 ? 5.364 9.076 8.081 1.00 78.50 230 ALA A CA 1
ATOM 1812 C C . ALA A 1 230 ? 6.205 8.834 9.339 1.00 78.50 230 ALA A C 1
ATOM 1814 O O . ALA A 1 230 ? 5.907 7.942 10.142 1.00 78.50 230 ALA A O 1
ATOM 1815 N N . ALA A 1 231 ? 7.234 9.658 9.533 1.00 68.75 231 ALA A N 1
ATOM 1816 C CA . ALA A 1 231 ? 8.038 9.643 10.747 1.00 68.75 231 ALA A CA 1
ATOM 1817 C C . ALA A 1 231 ? 7.218 10.167 11.940 1.00 68.75 231 ALA A C 1
ATOM 1819 O O . ALA A 1 231 ? 6.798 11.325 11.965 1.00 68.75 231 ALA A O 1
ATOM 1820 N N . ILE A 1 232 ? 7.012 9.315 12.945 1.00 64.81 232 ILE A N 1
ATOM 1821 C CA . ILE A 1 232 ? 6.427 9.697 14.235 1.00 64.81 232 ILE A CA 1
ATOM 1822 C C . ILE A 1 232 ? 7.545 10.330 15.067 1.00 64.81 232 ILE A C 1
ATOM 1824 O O . ILE A 1 232 ? 8.372 9.637 15.657 1.00 64.81 232 ILE A O 1
ATOM 1828 N N . GLY A 1 233 ? 7.608 11.662 15.050 1.00 58.75 233 GLY A N 1
ATOM 1829 C CA . GLY A 1 233 ? 8.546 12.425 15.871 1.00 58.75 233 GLY A CA 1
ATOM 1830 C C . GLY A 1 233 ? 8.233 12.310 17.367 1.00 58.75 233 GLY A C 1
ATOM 1831 O O . GLY A 1 233 ? 7.107 12.005 17.758 1.00 58.75 233 GLY A O 1
ATOM 1832 N N . SER A 1 234 ? 9.218 12.610 18.217 1.00 52.62 234 SER A N 1
ATOM 1833 C CA . SER A 1 234 ? 9.157 12.403 19.676 1.00 52.62 234 SER A CA 1
ATOM 1834 C C . SER A 1 234 ? 7.962 13.071 20.375 1.00 52.62 234 SER A C 1
ATOM 1836 O O . SER A 1 234 ? 7.512 12.608 21.421 1.00 52.62 234 SER A O 1
ATOM 1838 N N . ASN A 1 235 ? 7.429 14.154 19.801 1.00 55.34 235 ASN A N 1
ATOM 1839 C CA . ASN A 1 235 ? 6.323 14.928 20.361 1.00 55.34 235 ASN A CA 1
ATOM 1840 C C . ASN A 1 235 ? 4.965 14.440 19.831 1.00 55.34 235 ASN A C 1
ATOM 1842 O O . ASN A 1 235 ? 4.328 15.111 19.020 1.00 55.34 235 ASN A O 1
ATOM 1846 N N . ALA A 1 236 ? 4.495 13.304 20.355 1.00 53.25 236 ALA A N 1
ATOM 1847 C CA . ALA A 1 236 ? 3.206 12.679 20.021 1.00 53.25 236 ALA A CA 1
ATOM 1848 C C . ALA A 1 236 ? 1.991 13.639 20.010 1.00 53.25 236 ALA A C 1
ATOM 1850 O O . ALA A 1 236 ? 1.048 13.436 19.251 1.00 53.25 236 ALA A O 1
ATOM 1851 N N . LEU A 1 237 ? 2.021 14.704 20.821 1.00 52.34 237 LEU A N 1
ATOM 1852 C CA . LEU A 1 237 ? 0.953 15.709 20.932 1.00 52.34 237 LEU A CA 1
ATOM 1853 C C . LEU A 1 237 ? 0.805 16.633 19.707 1.00 52.34 237 LEU A C 1
ATOM 1855 O O . LEU A 1 237 ? -0.216 17.302 19.592 1.00 52.34 237 LEU A O 1
ATOM 1859 N N . GLN A 1 238 ? 1.801 16.693 18.817 1.00 58.72 238 GLN A N 1
ATOM 1860 C CA . GL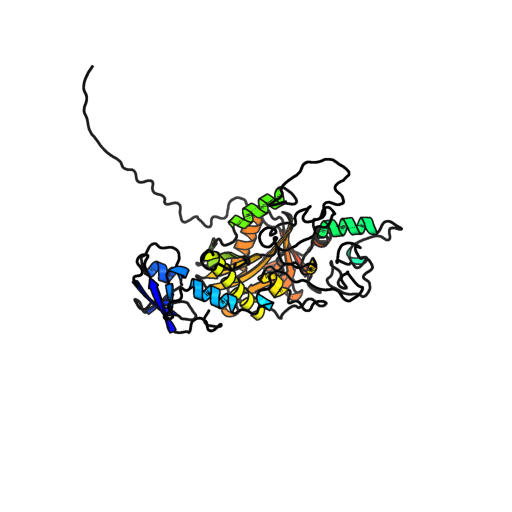N A 1 238 ? 1.786 17.522 17.599 1.00 58.72 238 GLN A CA 1
ATOM 1861 C C . GLN A 1 238 ? 1.541 16.701 16.322 1.00 58.72 238 GLN A C 1
ATOM 1863 O O . GLN A 1 238 ? 1.684 17.217 15.217 1.00 58.72 238 GLN A O 1
ATOM 1868 N N . ILE A 1 239 ? 1.207 15.413 16.451 1.00 67.19 239 ILE A N 1
ATOM 1869 C CA . ILE A 1 239 ? 0.973 14.539 15.299 1.00 67.19 239 ILE A CA 1
ATOM 1870 C C . ILE A 1 239 ? -0.511 14.567 14.931 1.00 67.19 239 ILE A C 1
ATOM 1872 O O . ILE A 1 239 ? -1.389 14.401 15.785 1.00 67.19 239 ILE A O 1
ATOM 1876 N N . GLU A 1 240 ? -0.782 14.772 13.645 1.00 77.12 240 GLU A N 1
ATOM 1877 C CA . GLU A 1 240 ? -2.133 14.737 13.096 1.00 77.12 240 GLU A CA 1
ATOM 1878 C C . GLU A 1 240 ? -2.729 13.316 13.144 1.00 77.12 240 GLU A C 1
ATOM 1880 O O . GLU A 1 240 ? -2.032 12.357 12.793 1.00 77.12 240 GLU A O 1
ATOM 1885 N N . PRO A 1 241 ? -4.011 13.130 13.526 1.00 81.06 241 PRO A N 1
ATOM 1886 C CA . PRO A 1 241 ? -4.575 11.796 13.740 1.00 81.06 241 PRO A CA 1
ATOM 1887 C C . PRO A 1 241 ? -4.540 10.927 12.482 1.00 81.06 241 PRO A C 1
ATOM 1889 O O . PRO A 1 241 ? -4.205 9.748 12.562 1.00 81.06 241 PRO A O 1
ATOM 1892 N N . HIS A 1 242 ? -4.792 11.527 11.313 1.00 80.38 242 HIS A N 1
ATOM 1893 C CA . HIS A 1 242 ? -4.763 10.839 10.019 1.00 80.38 242 HIS A CA 1
ATOM 1894 C C . HIS A 1 242 ? -3.378 10.253 9.680 1.00 80.38 242 HIS A C 1
ATOM 1896 O O . HIS A 1 242 ? -3.283 9.289 8.925 1.00 80.38 242 HIS A O 1
ATOM 1902 N N . VAL A 1 243 ? -2.295 10.791 10.252 1.00 82.50 243 VAL A N 1
ATOM 1903 C CA . VAL A 1 243 ? -0.928 10.282 10.056 1.00 82.50 243 VAL A CA 1
ATOM 1904 C C . VAL A 1 243 ? -0.708 9.004 10.870 1.00 82.50 243 VAL A C 1
ATOM 1906 O O . VAL A 1 243 ? -0.181 8.016 10.357 1.00 82.50 243 VAL A O 1
ATOM 1909 N N . ILE A 1 244 ? -1.173 8.990 12.124 1.00 85.19 244 ILE A N 1
ATOM 1910 C CA . ILE A 1 244 ? -1.170 7.792 12.977 1.00 85.19 244 ILE A CA 1
ATOM 1911 C C . ILE A 1 244 ? -2.104 6.716 12.411 1.00 85.19 244 ILE A C 1
ATOM 1913 O O . ILE A 1 244 ? -1.768 5.531 12.434 1.00 85.19 244 ILE A O 1
ATOM 1917 N N . GLU A 1 245 ? -3.247 7.124 11.862 1.00 87.88 245 GLU A N 1
ATOM 1918 C CA . GLU A 1 245 ? -4.193 6.257 11.162 1.00 87.88 245 GLU A CA 1
ATOM 1919 C C . GLU A 1 245 ? -3.546 5.605 9.923 1.00 87.88 245 GLU A C 1
ATOM 1921 O O . GLU A 1 245 ? -3.587 4.383 9.787 1.00 87.88 245 GLU A O 1
ATOM 1926 N N . CYS A 1 246 ? -2.866 6.383 9.068 1.00 89.31 246 CYS A N 1
ATOM 1927 C CA . CYS A 1 246 ? -2.141 5.869 7.899 1.00 89.31 246 CYS A CA 1
ATOM 1928 C C . CYS A 1 246 ? -1.033 4.879 8.286 1.00 89.31 246 CYS A C 1
ATOM 1930 O O . CYS A 1 246 ? -0.944 3.802 7.694 1.00 89.31 246 CYS A O 1
ATOM 1932 N N . ASN A 1 247 ? -0.224 5.193 9.304 1.00 88.50 247 ASN A N 1
ATOM 1933 C CA . ASN A 1 247 ? 0.779 4.261 9.827 1.00 88.50 247 ASN A CA 1
ATOM 1934 C C . ASN A 1 247 ? 0.110 2.984 10.384 1.00 88.50 247 ASN A C 1
ATOM 1936 O O . ASN A 1 247 ? 0.518 1.871 10.054 1.00 88.50 247 ASN A O 1
ATOM 1940 N N . SER A 1 248 ? -0.984 3.108 11.138 1.00 89.25 248 SER A N 1
ATOM 1941 C CA . SER A 1 248 ? -1.741 1.955 11.654 1.00 89.25 248 SER A CA 1
ATOM 1942 C C . SER A 1 248 ? -2.318 1.080 10.532 1.00 89.25 248 SER A C 1
ATOM 1944 O O . SER A 1 248 ? -2.258 -0.147 10.616 1.00 89.25 248 SER A O 1
ATOM 1946 N N . LYS A 1 249 ? -2.810 1.682 9.442 1.00 92.31 249 LYS A N 1
ATOM 1947 C CA . LYS A 1 249 ? -3.299 0.958 8.258 1.00 92.31 249 LYS A CA 1
ATOM 1948 C C . LYS A 1 249 ? -2.163 0.323 7.441 1.00 92.31 249 LYS A C 1
ATOM 1950 O O . LYS A 1 249 ? -2.373 -0.750 6.882 1.00 92.31 249 LYS A O 1
ATOM 1955 N N . LEU A 1 250 ? -0.940 0.870 7.458 1.00 92.50 250 LEU A N 1
ATOM 1956 C CA . LEU A 1 250 ? 0.253 0.179 6.936 1.00 92.50 250 LEU A CA 1
ATOM 1957 C C . LEU A 1 250 ? 0.638 -1.056 7.762 1.00 92.50 250 LEU A C 1
ATOM 1959 O O . LEU A 1 250 ? 1.040 -2.064 7.184 1.00 92.50 250 LEU A O 1
ATOM 1963 N N . ALA A 1 251 ? 0.472 -1.021 9.087 1.00 90.56 251 ALA A N 1
ATOM 1964 C CA . ALA A 1 251 ? 0.694 -2.199 9.928 1.00 90.56 251 ALA A CA 1
ATOM 1965 C C . ALA A 1 251 ? -0.294 -3.336 9.596 1.00 90.56 251 ALA A C 1
ATOM 1967 O O . ALA A 1 251 ? 0.118 -4.491 9.475 1.00 90.56 251 ALA A O 1
ATOM 1968 N N . VAL A 1 252 ? -1.575 -3.011 9.370 1.00 91.81 252 VAL A N 1
ATOM 1969 C CA . VAL A 1 252 ? -2.585 -3.979 8.894 1.00 91.81 252 VAL A CA 1
ATOM 1970 C C . VAL A 1 252 ? -2.249 -4.478 7.484 1.00 91.81 252 VAL A C 1
ATOM 1972 O O . VAL A 1 252 ? -2.279 -5.683 7.237 1.00 91.81 252 VAL A O 1
ATOM 1975 N N . ALA A 1 253 ? -1.845 -3.582 6.577 1.00 94.44 253 ALA A N 1
ATOM 1976 C CA . ALA A 1 253 ? -1.418 -3.952 5.230 1.00 94.44 253 ALA A CA 1
ATOM 1977 C C . ALA A 1 253 ? -0.221 -4.922 5.238 1.00 94.44 253 ALA A C 1
ATOM 1979 O O . ALA A 1 253 ? -0.210 -5.874 4.461 1.00 94.44 253 ALA A O 1
ATOM 1980 N N . MET A 1 254 ? 0.745 -4.745 6.148 1.00 92.00 254 MET A N 1
ATOM 1981 C CA . MET A 1 254 ? 1.852 -5.691 6.332 1.00 92.00 254 MET A CA 1
ATOM 1982 C C . MET A 1 254 ? 1.367 -7.078 6.789 1.00 92.00 254 MET A C 1
ATOM 1984 O O . MET A 1 254 ? 1.930 -8.080 6.353 1.00 92.00 254 MET A O 1
ATOM 1988 N N . SER A 1 255 ? 0.325 -7.163 7.627 1.00 90.81 255 SER A N 1
ATOM 1989 C CA . SER A 1 255 ? -0.266 -8.454 8.019 1.00 90.81 255 SER A CA 1
ATOM 1990 C C . SER A 1 255 ? -0.849 -9.178 6.806 1.00 90.81 255 SER A C 1
ATOM 1992 O O . SER A 1 255 ? -0.409 -10.277 6.490 1.00 90.81 255 SER A O 1
ATOM 1994 N N . ILE A 1 256 ? -1.732 -8.507 6.055 1.00 92.88 256 ILE A N 1
ATOM 1995 C CA . ILE A 1 256 ? -2.367 -9.049 4.838 1.00 92.88 256 ILE A CA 1
ATOM 1996 C C . ILE A 1 256 ? -1.312 -9.512 3.819 1.00 92.88 256 ILE A C 1
ATOM 1998 O O . ILE A 1 256 ? -1.482 -10.531 3.150 1.00 92.88 256 ILE A O 1
ATOM 2002 N N . MET A 1 257 ? -0.205 -8.776 3.713 1.00 92.00 257 MET A N 1
ATOM 2003 C CA . MET A 1 257 ? 0.927 -9.126 2.859 1.00 92.00 257 MET A CA 1
ATOM 2004 C C . MET A 1 257 ? 1.663 -10.387 3.337 1.00 92.00 257 MET A C 1
ATOM 2006 O O . MET A 1 257 ? 1.928 -11.259 2.514 1.00 92.00 257 MET A O 1
ATOM 2010 N N . ASN A 1 258 ? 1.933 -10.534 4.640 1.0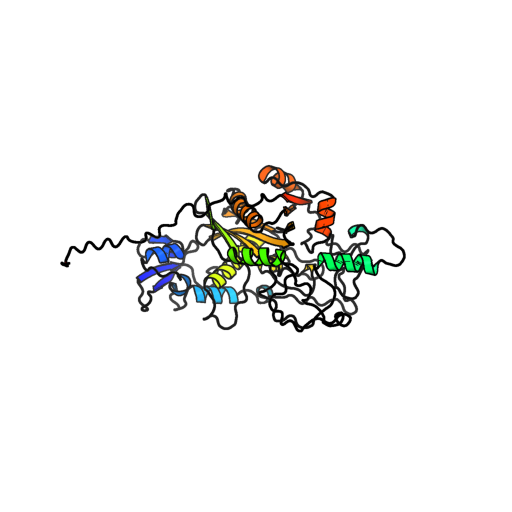0 89.75 258 ASN A N 1
ATOM 2011 C CA . ASN A 1 258 ? 2.523 -11.755 5.210 1.00 89.75 258 ASN A CA 1
ATOM 2012 C C . ASN A 1 258 ? 1.590 -12.979 5.092 1.00 89.75 258 ASN A C 1
ATOM 2014 O O . ASN A 1 258 ? 2.073 -14.097 4.924 1.00 89.75 258 ASN A O 1
ATOM 2018 N N . ASP A 1 259 ? 0.269 -12.779 5.149 1.00 89.88 259 ASP A N 1
ATOM 2019 C CA . ASP A 1 259 ? -0.725 -13.848 4.962 1.00 89.88 259 ASP A CA 1
ATOM 2020 C C . ASP A 1 259 ? -0.784 -14.333 3.498 1.00 89.88 259 ASP A C 1
ATOM 2022 O O . ASP A 1 259 ? -1.053 -15.506 3.232 1.00 89.88 259 ASP A O 1
ATOM 2026 N N . CYS A 1 260 ? -0.521 -13.440 2.534 1.00 87.75 260 CYS A N 1
ATOM 2027 C CA . CYS A 1 260 ? -0.565 -13.741 1.097 1.00 87.75 260 CYS A CA 1
ATOM 2028 C C . CYS A 1 260 ? 0.786 -14.186 0.507 1.00 87.75 260 CYS A C 1
ATOM 2030 O O . CYS A 1 260 ? 0.809 -14.918 -0.485 1.00 87.75 260 CYS A O 1
ATOM 2032 N N . PHE A 1 261 ? 1.909 -13.745 1.079 1.00 85.12 261 PHE A N 1
ATOM 2033 C CA . PHE A 1 261 ? 3.250 -13.952 0.534 1.00 85.12 261 PHE A CA 1
ATOM 2034 C C . PHE A 1 261 ? 4.213 -14.525 1.575 1.00 85.12 261 PHE A C 1
ATOM 2036 O O . PHE A 1 261 ? 4.331 -14.028 2.692 1.00 85.12 261 PHE A O 1
ATOM 2043 N N . LYS A 1 262 ? 5.024 -15.507 1.162 1.00 78.81 262 LYS A N 1
ATOM 2044 C CA . LYS A 1 262 ? 6.215 -15.882 1.936 1.00 78.81 262 LYS A CA 1
ATOM 2045 C C . LYS A 1 262 ? 7.206 -14.704 1.942 1.00 78.81 262 LYS A C 1
ATOM 2047 O O . LYS A 1 262 ? 7.383 -14.095 0.885 1.00 78.81 262 LYS A O 1
ATOM 2052 N N . PRO A 1 263 ? 7.880 -14.399 3.068 1.00 70.88 263 PRO A N 1
ATOM 2053 C CA . PRO A 1 263 ? 8.879 -13.335 3.127 1.00 70.88 263 PRO A CA 1
ATOM 2054 C C . PRO A 1 263 ? 9.952 -13.480 2.042 1.00 70.88 263 PRO A C 1
ATOM 2056 O O . PRO A 1 263 ? 10.647 -14.495 1.981 1.00 70.88 263 PRO A O 1
ATOM 2059 N N . PHE A 1 264 ? 10.091 -12.458 1.196 1.00 70.38 264 PHE A N 1
ATOM 2060 C CA . PHE A 1 264 ? 11.150 -12.383 0.193 1.00 70.38 264 PHE A CA 1
ATOM 2061 C C . PHE A 1 264 ? 12.320 -11.574 0.760 1.00 70.38 264 PHE A C 1
ATOM 2063 O O . PHE A 1 264 ? 12.253 -10.346 0.866 1.00 70.38 264 PHE A O 1
ATOM 2070 N N . ALA A 1 265 ? 13.369 -12.285 1.167 1.00 78.00 265 ALA A N 1
ATOM 2071 C CA . ALA A 1 265 ? 14.629 -11.692 1.587 1.00 78.00 265 ALA A CA 1
ATOM 2072 C C . ALA A 1 265 ? 15.533 -11.448 0.369 1.00 78.00 265 ALA A C 1
ATOM 2074 O O . ALA A 1 265 ? 15.681 -12.329 -0.478 1.00 78.00 265 ALA A O 1
ATOM 2075 N N . ASP A 1 266 ? 16.164 -10.278 0.304 1.00 73.06 266 ASP A N 1
ATOM 2076 C CA . ASP A 1 266 ? 17.268 -10.027 -0.621 1.00 73.06 266 ASP A CA 1
ATOM 2077 C C . ASP A 1 266 ? 18.414 -11.017 -0.343 1.00 73.06 266 ASP A C 1
ATOM 2079 O O . ASP A 1 266 ? 18.862 -11.165 0.795 1.00 73.06 266 ASP A O 1
ATOM 2083 N N . SER A 1 267 ? 18.886 -11.702 -1.386 1.00 69.06 267 SER A N 1
ATOM 2084 C CA . SER A 1 267 ? 19.789 -12.858 -1.276 1.00 69.06 267 SER A CA 1
ATOM 2085 C C . SER A 1 267 ? 21.158 -12.544 -0.667 1.00 69.06 267 SER A C 1
ATOM 2087 O O . SER A 1 267 ? 21.791 -13.444 -0.117 1.00 69.06 267 SER A O 1
ATOM 2089 N N . ARG A 1 268 ? 21.614 -11.285 -0.744 1.00 70.56 268 ARG A N 1
ATOM 2090 C CA . ARG A 1 268 ? 22.931 -10.846 -0.255 1.00 70.56 268 ARG A CA 1
ATOM 2091 C C . ARG A 1 268 ? 22.871 -10.229 1.145 1.00 70.56 268 ARG A C 1
ATOM 2093 O O . ARG A 1 268 ? 23.805 -10.401 1.922 1.00 70.56 268 ARG A O 1
ATOM 2100 N N . SER A 1 269 ? 21.797 -9.505 1.464 1.00 71.00 269 SER A N 1
ATOM 2101 C CA . SER A 1 269 ? 21.649 -8.750 2.720 1.00 71.00 269 SER A CA 1
ATOM 2102 C C . SER A 1 269 ? 20.700 -9.380 3.742 1.00 71.00 269 SER A C 1
ATOM 2104 O O . SER A 1 269 ? 20.703 -8.969 4.899 1.00 71.00 269 SER A O 1
ATOM 2106 N N . GLY A 1 270 ? 19.864 -10.342 3.339 1.00 76.88 270 GLY A N 1
ATOM 2107 C CA . GLY A 1 270 ? 18.820 -10.929 4.187 1.00 76.88 270 GLY A CA 1
ATOM 2108 C C . GLY A 1 270 ? 17.629 -10.002 4.472 1.00 76.88 270 GLY A C 1
ATOM 2109 O O . GLY A 1 270 ? 16.690 -10.410 5.155 1.00 76.88 270 GLY A O 1
ATOM 2110 N N . ILE A 1 271 ? 17.633 -8.769 3.952 1.00 81.44 271 ILE A N 1
ATOM 2111 C CA . ILE A 1 271 ? 16.590 -7.769 4.209 1.00 81.44 271 ILE A CA 1
ATOM 2112 C C . ILE A 1 271 ? 15.271 -8.204 3.563 1.00 81.44 271 ILE A C 1
ATOM 2114 O O . ILE A 1 271 ? 15.212 -8.490 2.367 1.00 81.44 271 ILE A O 1
ATOM 2118 N N . ASN A 1 272 ? 14.194 -8.222 4.354 1.00 85.19 272 ASN A N 1
ATOM 2119 C CA . ASN A 1 272 ? 12.841 -8.508 3.880 1.00 85.19 272 ASN A CA 1
ATOM 2120 C C . ASN A 1 272 ? 12.322 -7.342 3.020 1.00 85.19 272 ASN A C 1
ATOM 2122 O O . ASN A 1 272 ? 11.746 -6.379 3.531 1.00 85.19 272 ASN A O 1
ATOM 2126 N N . MET A 1 273 ? 12.494 -7.458 1.703 1.00 86.31 273 MET A N 1
ATOM 2127 C CA . MET A 1 273 ? 12.148 -6.419 0.731 1.00 86.31 273 MET A CA 1
ATOM 2128 C C . MET A 1 273 ? 10.659 -6.065 0.741 1.00 86.31 273 MET A C 1
ATOM 2130 O O . MET A 1 273 ? 10.298 -4.919 0.491 1.00 86.31 273 MET A O 1
ATOM 2134 N N . MET A 1 274 ? 9.783 -7.019 1.068 1.00 89.44 274 MET A N 1
ATOM 2135 C CA . MET A 1 274 ? 8.346 -6.771 1.216 1.00 89.44 274 MET A CA 1
ATOM 2136 C C . MET A 1 274 ? 8.073 -5.776 2.355 1.00 89.44 274 MET A C 1
ATOM 2138 O O . MET A 1 274 ? 7.307 -4.830 2.184 1.00 89.44 274 MET A O 1
ATOM 2142 N N . ASN A 1 275 ? 8.760 -5.936 3.491 1.00 88.69 275 ASN A N 1
ATOM 2143 C CA . ASN A 1 275 ? 8.682 -4.997 4.608 1.00 88.69 275 ASN A CA 1
ATOM 2144 C C . ASN A 1 275 ? 9.274 -3.629 4.226 1.00 88.69 275 ASN A C 1
ATOM 2146 O O . ASN A 1 275 ? 8.626 -2.601 4.436 1.00 88.69 275 ASN A O 1
ATOM 2150 N N . SER A 1 276 ? 10.447 -3.607 3.581 1.00 88.88 276 SER A N 1
ATOM 2151 C CA . SER A 1 276 ? 11.070 -2.368 3.096 1.00 88.88 276 SER A CA 1
ATOM 2152 C C . SER A 1 276 ? 10.160 -1.586 2.142 1.00 88.88 276 SER A C 1
ATOM 2154 O O . SER A 1 276 ? 10.104 -0.360 2.228 1.00 88.88 276 SER A O 1
ATOM 2156 N N . VAL A 1 277 ? 9.404 -2.276 1.282 1.00 91.69 277 VAL A N 1
ATOM 2157 C CA . VAL A 1 277 ? 8.409 -1.679 0.381 1.00 91.69 277 VAL A CA 1
ATOM 2158 C C . VAL A 1 277 ? 7.204 -1.126 1.138 1.00 91.69 277 VAL A C 1
ATOM 2160 O O . VAL A 1 277 ? 6.891 0.053 0.965 1.00 91.69 277 VAL A O 1
ATOM 2163 N N . VAL A 1 278 ? 6.550 -1.926 1.991 1.00 92.19 278 VAL A N 1
ATOM 2164 C CA . VAL A 1 278 ? 5.332 -1.517 2.721 1.00 92.19 278 VAL A CA 1
ATOM 2165 C C . VAL A 1 278 ? 5.609 -0.333 3.654 1.00 92.19 278 VAL A C 1
ATOM 2167 O O . VAL A 1 278 ? 4.848 0.632 3.649 1.00 92.19 278 VAL A O 1
ATOM 2170 N N . TYR A 1 279 ? 6.726 -0.359 4.389 1.00 89.06 279 TYR A N 1
ATOM 2171 C CA . TYR A 1 279 ? 7.156 0.727 5.282 1.00 89.06 279 TYR A CA 1
ATOM 2172 C C . TYR A 1 279 ? 8.019 1.800 4.588 1.00 89.06 279 TYR A C 1
ATOM 2174 O O . TYR A 1 279 ? 8.555 2.673 5.263 1.00 89.06 279 TYR A O 1
ATOM 2182 N N . ASN A 1 280 ? 8.145 1.749 3.257 1.00 87.81 280 ASN A N 1
ATOM 2183 C CA . ASN A 1 280 ? 8.781 2.757 2.395 1.00 87.81 280 ASN A CA 1
ATOM 2184 C C . ASN A 1 280 ? 10.210 3.162 2.840 1.00 87.81 280 ASN A C 1
ATOM 2186 O O . ASN A 1 280 ? 10.537 4.345 2.935 1.00 87.81 280 ASN A O 1
ATOM 2190 N N . ARG A 1 281 ? 11.070 2.180 3.135 1.00 84.25 281 ARG A N 1
ATOM 2191 C CA . ARG A 1 281 ? 12.402 2.391 3.737 1.00 84.25 281 ARG A CA 1
ATOM 2192 C C . ARG A 1 281 ? 13.452 2.886 2.751 1.00 84.25 281 ARG A C 1
ATOM 2194 O O . ARG A 1 281 ? 13.551 2.384 1.633 1.00 84.25 281 ARG A O 1
ATOM 2201 N N . GLY A 1 282 ? 14.304 3.809 3.186 1.00 79.38 282 GLY A N 1
ATOM 2202 C CA . GLY A 1 282 ? 15.524 4.172 2.465 1.00 79.38 282 GLY A CA 1
ATOM 2203 C C . GLY A 1 282 ? 16.626 3.112 2.576 1.00 79.38 282 GLY A C 1
ATOM 2204 O O . GLY A 1 282 ? 16.593 2.239 3.442 1.00 79.38 282 GLY A O 1
ATOM 2205 N N . SER A 1 283 ? 17.629 3.205 1.704 1.00 74.19 283 SER A N 1
ATOM 2206 C CA . SER A 1 283 ? 18.901 2.492 1.859 1.00 74.19 283 SER A CA 1
ATOM 2207 C C . SER A 1 283 ? 20.015 3.196 1.082 1.00 74.19 283 SER A C 1
ATOM 2209 O O . SER A 1 283 ? 19.748 3.924 0.121 1.00 74.19 283 SER A O 1
ATOM 2211 N N . ASN A 1 284 ? 21.265 2.956 1.487 1.00 65.56 284 ASN A N 1
ATOM 2212 C CA . ASN A 1 284 ? 22.470 3.356 0.759 1.00 65.56 284 ASN A CA 1
ATOM 2213 C C . ASN A 1 284 ? 22.681 2.560 -0.547 1.00 65.56 284 ASN A C 1
ATOM 2215 O O . ASN A 1 284 ? 23.405 3.028 -1.422 1.00 65.56 284 ASN A O 1
ATOM 2219 N N . PHE A 1 285 ? 22.029 1.403 -0.717 1.00 65.19 285 PHE A N 1
ATOM 2220 C CA . PHE A 1 285 ? 22.017 0.644 -1.973 1.00 65.19 285 PHE A CA 1
ATOM 2221 C C . PHE A 1 285 ? 20.727 0.901 -2.751 1.00 65.19 285 PHE A C 1
ATOM 2223 O O . PHE A 1 285 ? 19.631 0.753 -2.213 1.00 65.19 285 PHE A O 1
ATOM 2230 N N . ALA A 1 286 ? 20.831 1.232 -4.042 1.00 66.50 286 ALA A N 1
ATOM 2231 C CA . ALA A 1 286 ? 19.654 1.614 -4.825 1.00 66.50 286 ALA A CA 1
ATOM 2232 C C . ALA A 1 286 ? 18.636 0.468 -4.992 1.00 66.50 286 ALA A C 1
ATOM 2234 O O . ALA A 1 286 ? 17.440 0.733 -4.866 1.00 66.50 286 ALA A O 1
ATOM 2235 N N . ARG A 1 287 ? 19.081 -0.793 -5.154 1.00 72.56 287 ARG A N 1
ATOM 2236 C CA . ARG A 1 287 ? 18.180 -1.966 -5.222 1.00 72.56 287 ARG A CA 1
ATOM 2237 C C . ARG A 1 287 ? 17.330 -2.141 -3.953 1.00 72.56 287 ARG A C 1
ATOM 2239 O O . ARG A 1 287 ? 16.184 -2.567 -4.029 1.00 72.56 287 ARG A O 1
ATOM 2246 N N . LEU A 1 288 ? 17.892 -1.774 -2.795 1.00 76.94 288 LEU A N 1
ATOM 2247 C CA . LEU A 1 288 ? 17.259 -1.867 -1.474 1.00 76.94 288 LEU A CA 1
ATOM 2248 C C . LEU A 1 288 ? 16.431 -0.614 -1.133 1.00 76.94 288 LEU A C 1
ATOM 2250 O O . LEU A 1 288 ? 15.626 -0.625 -0.202 1.00 76.94 288 LEU A O 1
ATOM 2254 N N . ASN A 1 289 ? 16.622 0.485 -1.870 1.00 77.56 289 ASN A N 1
ATOM 2255 C CA . ASN A 1 289 ? 16.018 1.777 -1.570 1.00 77.56 289 ASN A CA 1
ATOM 2256 C C . ASN A 1 289 ? 14.544 1.831 -2.009 1.00 77.56 289 ASN A C 1
ATOM 2258 O O . ASN A 1 289 ? 14.188 2.175 -3.142 1.00 77.56 289 ASN A O 1
ATOM 2262 N N . CYS A 1 290 ? 13.678 1.531 -1.049 1.00 86.25 290 CYS A N 1
ATOM 2263 C CA . CYS A 1 290 ? 12.230 1.509 -1.174 1.00 86.25 290 CYS A CA 1
ATOM 2264 C C . CYS A 1 290 ? 11.558 2.849 -0.798 1.00 86.25 290 CYS A C 1
ATOM 2266 O O . CYS A 1 290 ? 10.331 2.935 -0.771 1.00 86.25 290 CYS A O 1
ATOM 2268 N N . SER A 1 291 ? 12.326 3.921 -0.558 1.00 81.06 291 SER A N 1
ATOM 2269 C CA . SER A 1 291 ? 11.805 5.211 -0.065 1.00 81.06 291 SER A CA 1
ATOM 2270 C C . SER A 1 291 ? 10.823 5.920 -1.000 1.00 81.06 291 SER A C 1
ATOM 2272 O O . SER A 1 291 ? 10.070 6.780 -0.550 1.00 81.06 291 SER A O 1
ATOM 2274 N N . ARG A 1 292 ? 10.777 5.541 -2.281 1.00 83.31 292 ARG A N 1
ATOM 2275 C CA . ARG A 1 292 ? 9.832 6.058 -3.288 1.00 83.31 292 ARG A CA 1
ATOM 2276 C C . ARG A 1 292 ? 8.523 5.262 -3.399 1.00 83.31 292 ARG A C 1
ATOM 2278 O O . ARG A 1 292 ? 7.677 5.616 -4.215 1.00 83.31 292 ARG A O 1
ATOM 2285 N N . PHE A 1 293 ? 8.339 4.202 -2.609 1.00 91.81 293 PHE A N 1
ATOM 2286 C CA . PHE A 1 293 ? 7.065 3.482 -2.576 1.00 91.81 293 PHE A CA 1
ATOM 2287 C C . PHE A 1 293 ? 5.980 4.244 -1.799 1.00 91.81 293 PHE A C 1
ATOM 2289 O O . PHE A 1 293 ? 6.249 5.048 -0.901 1.00 91.81 293 PHE A O 1
ATOM 2296 N N . PHE A 1 294 ? 4.738 3.958 -2.165 1.00 94.12 294 PHE A N 1
ATOM 2297 C CA . PHE A 1 294 ? 3.523 4.231 -1.407 1.00 94.12 294 PHE A CA 1
ATOM 2298 C C . PHE A 1 294 ? 2.574 3.033 -1.566 1.00 94.12 294 PHE A C 1
ATOM 2300 O O . PHE A 1 294 ? 2.810 2.139 -2.382 1.00 94.12 294 PHE A O 1
ATOM 2307 N N . THR A 1 295 ? 1.510 2.990 -0.774 1.00 97.06 295 THR A N 1
ATOM 2308 C CA . THR A 1 295 ? 0.610 1.838 -0.684 1.00 97.06 295 THR A CA 1
ATOM 2309 C C . THR A 1 295 ? -0.816 2.270 -0.994 1.00 97.06 295 THR A C 1
ATOM 2311 O O . THR A 1 295 ? -1.379 3.104 -0.294 1.00 97.06 295 THR A O 1
ATOM 2314 N N . ALA A 1 296 ? -1.420 1.701 -2.031 1.00 98.12 296 ALA A N 1
ATOM 2315 C CA . ALA A 1 296 ? -2.856 1.770 -2.246 1.00 98.12 296 ALA A CA 1
ATOM 2316 C C . ALA A 1 296 ? -3.555 0.743 -1.353 1.00 98.12 296 ALA A C 1
ATOM 2318 O O . ALA A 1 296 ? -3.151 -0.421 -1.322 1.00 98.12 296 ALA A O 1
ATOM 2319 N N . ILE A 1 297 ? -4.614 1.159 -0.664 1.00 97.88 297 ILE A N 1
ATOM 2320 C CA . ILE A 1 297 ? -5.497 0.249 0.069 1.00 97.88 297 ILE A CA 1
ATOM 2321 C C . ILE A 1 297 ? -6.943 0.376 -0.407 1.00 97.88 297 ILE A C 1
ATOM 2323 O O . ILE A 1 297 ? -7.372 1.454 -0.811 1.00 97.88 297 ILE A O 1
ATOM 2327 N N . LEU A 1 298 ? -7.671 -0.739 -0.351 1.00 97.50 298 LEU A N 1
ATOM 2328 C CA . LEU A 1 298 ? -9.130 -0.811 -0.427 1.00 97.50 298 LEU A CA 1
ATOM 2329 C C . LEU A 1 298 ? -9.670 -1.000 0.991 1.00 97.50 298 LEU A C 1
ATOM 2331 O O . LEU A 1 298 ? -9.145 -1.840 1.724 1.00 97.50 298 LEU A O 1
ATOM 2335 N N . GLU A 1 299 ? -10.721 -0.275 1.349 1.00 94.75 299 GLU A N 1
ATOM 2336 C CA . GLU A 1 299 ? -11.298 -0.258 2.693 1.00 94.75 299 GLU A CA 1
ATOM 2337 C C . GLU A 1 299 ? -12.817 -0.490 2.667 1.00 94.75 299 GLU A C 1
ATOM 2339 O O . GLU A 1 299 ? -13.492 -0.143 1.694 1.00 94.75 299 GLU A O 1
ATOM 2344 N N . SER A 1 300 ? -13.355 -1.022 3.767 1.00 90.94 300 SER A N 1
ATOM 2345 C CA . SER A 1 300 ? -14.784 -0.989 4.108 1.00 90.94 300 SER A CA 1
ATOM 2346 C C . SER A 1 300 ? -14.924 -0.460 5.532 1.00 90.94 300 SER A C 1
ATOM 2348 O O . SER A 1 300 ? -14.524 -1.126 6.485 1.00 90.94 300 SER A O 1
ATOM 2350 N N . GLY A 1 301 ? -15.438 0.763 5.683 1.00 86.25 301 GLY A N 1
ATOM 2351 C CA . GLY A 1 301 ? -15.359 1.476 6.960 1.00 86.25 301 GLY A CA 1
ATOM 2352 C C . GLY A 1 301 ? -13.898 1.659 7.389 1.00 86.25 301 GLY A C 1
ATOM 2353 O O . GLY A 1 301 ? -13.109 2.271 6.670 1.00 86.25 301 GLY A O 1
ATOM 2354 N N . ASP A 1 302 ? -13.537 1.102 8.546 1.00 84.38 302 ASP A N 1
ATOM 2355 C CA . ASP A 1 302 ? -12.175 1.152 9.092 1.00 84.38 302 ASP A CA 1
ATOM 2356 C C . ASP A 1 302 ? -11.276 -0.026 8.651 1.00 84.38 302 ASP A C 1
ATOM 2358 O O . ASP A 1 302 ? -10.054 0.037 8.822 1.00 84.38 302 ASP A O 1
ATOM 2362 N N . GLU A 1 303 ? -11.848 -1.091 8.078 1.00 88.38 303 GLU A N 1
ATOM 2363 C CA . GLU A 1 303 ? -11.142 -2.334 7.747 1.00 88.38 303 GLU A CA 1
ATOM 2364 C C . GLU A 1 303 ? -10.394 -2.248 6.407 1.00 88.38 303 GLU A C 1
ATOM 2366 O O . GLU A 1 303 ? -10.943 -1.789 5.406 1.00 88.38 303 GLU A O 1
ATOM 2371 N N . VAL A 1 304 ? -9.153 -2.749 6.361 1.00 94.19 304 VAL A N 1
ATOM 2372 C CA . VAL A 1 304 ? -8.339 -2.847 5.136 1.00 94.19 304 VAL A CA 1
ATOM 2373 C C . VAL A 1 304 ? -8.566 -4.205 4.462 1.00 94.19 304 VAL A C 1
ATOM 2375 O O . VAL A 1 304 ? -8.208 -5.244 5.004 1.00 94.19 304 VAL A O 1
ATOM 2378 N N . ILE A 1 305 ? -9.112 -4.196 3.246 1.00 95.31 305 ILE A N 1
ATOM 2379 C CA . ILE A 1 305 ? -9.531 -5.396 2.500 1.00 95.31 305 ILE A CA 1
ATOM 2380 C C . ILE A 1 305 ? -8.488 -5.844 1.472 1.00 95.31 305 ILE A C 1
ATOM 2382 O O . ILE A 1 305 ? -8.338 -7.035 1.182 1.00 95.31 305 ILE A O 1
ATOM 2386 N N . SER A 1 306 ? -7.800 -4.903 0.829 1.00 96.81 306 SER A N 1
ATOM 2387 C CA . SER A 1 306 ? -6.800 -5.197 -0.204 1.00 96.81 306 SER A CA 1
ATOM 2388 C C . SER A 1 306 ? -5.716 -4.136 -0.240 1.00 96.81 306 SER A C 1
ATOM 2390 O O . SER A 1 306 ? -5.944 -2.993 0.146 1.00 96.81 306 SER A O 1
ATOM 2392 N N . VAL A 1 307 ? -4.540 -4.537 -0.708 1.00 97.75 307 VAL A N 1
ATOM 2393 C CA . VAL A 1 307 ? -3.288 -3.785 -0.651 1.00 97.75 307 VAL A CA 1
ATOM 2394 C C . VAL A 1 307 ? -2.612 -3.866 -2.016 1.00 97.75 307 VAL A C 1
ATOM 2396 O O . VAL A 1 307 ? -2.596 -4.928 -2.635 1.00 97.75 307 VAL A O 1
ATOM 2399 N N . ALA A 1 308 ? -2.010 -2.775 -2.473 1.00 97.88 308 ALA A N 1
ATOM 2400 C CA . ALA A 1 308 ? -0.999 -2.798 -3.522 1.00 97.88 308 ALA A CA 1
ATOM 2401 C C . ALA A 1 308 ? 0.092 -1.776 -3.212 1.00 97.88 308 ALA A C 1
ATOM 2403 O O . ALA A 1 308 ? -0.210 -0.661 -2.795 1.00 97.88 308 ALA A O 1
ATOM 2404 N N . ASN A 1 309 ? 1.356 -2.118 -3.437 1.00 97.00 309 ASN A N 1
ATOM 2405 C CA . ASN A 1 309 ? 2.454 -1.159 -3.306 1.00 97.00 309 ASN A CA 1
ATOM 2406 C C . ASN A 1 309 ? 2.837 -0.633 -4.688 1.00 97.00 309 ASN A C 1
ATOM 2408 O O . ASN A 1 309 ? 2.946 -1.423 -5.620 1.00 97.00 309 ASN A O 1
ATOM 2412 N N . LEU A 1 310 ? 3.051 0.678 -4.820 1.00 96.38 310 LEU A N 1
ATOM 2413 C CA . LEU A 1 310 ? 3.372 1.338 -6.086 1.00 96.38 310 LEU A CA 1
ATOM 2414 C C . LEU A 1 310 ? 4.567 2.288 -5.948 1.00 96.38 310 LEU A C 1
ATOM 2416 O O . LEU A 1 310 ? 4.743 2.929 -4.912 1.00 96.38 310 LEU A O 1
ATOM 2420 N N . ARG A 1 311 ? 5.363 2.410 -7.015 1.00 92.81 311 ARG A N 1
ATOM 2421 C CA . ARG A 1 311 ? 6.424 3.422 -7.169 1.00 92.81 311 ARG A CA 1
ATOM 2422 C C . ARG A 1 311 ? 6.353 4.019 -8.574 1.00 92.81 311 ARG A C 1
ATOM 2424 O O . ARG A 1 311 ? 6.168 3.294 -9.548 1.00 92.81 311 ARG A O 1
ATOM 2431 N N . ILE A 1 312 ? 6.484 5.341 -8.675 1.00 89.38 312 ILE A N 1
ATOM 2432 C CA . ILE A 1 312 ? 6.379 6.077 -9.945 1.00 89.38 312 ILE A CA 1
ATOM 2433 C C . ILE A 1 312 ? 7.774 6.470 -10.450 1.00 89.38 312 ILE A C 1
ATOM 2435 O O . ILE A 1 312 ? 8.607 6.981 -9.697 1.00 89.38 312 ILE A O 1
ATOM 2439 N N . HIS A 1 313 ? 8.001 6.250 -11.744 1.00 84.12 313 HIS A N 1
ATOM 2440 C CA . HIS A 1 313 ? 9.175 6.626 -12.528 1.00 84.12 313 HIS A CA 1
ATOM 2441 C C . HIS A 1 313 ? 8.746 7.614 -13.618 1.00 84.12 313 HIS A C 1
ATOM 2443 O O . HIS A 1 313 ? 8.395 7.237 -14.741 1.00 84.12 313 HIS A O 1
ATOM 2449 N N . GLU A 1 314 ? 8.773 8.902 -13.255 1.00 78.81 314 GLU A N 1
ATOM 2450 C CA . GLU A 1 314 ? 8.343 10.025 -14.106 1.00 78.81 314 GLU A CA 1
ATOM 2451 C C . GLU A 1 314 ? 6.883 9.869 -14.587 1.00 78.81 314 GLU A C 1
ATOM 2453 O O . GLU A 1 314 ? 6.101 9.110 -14.020 1.00 78.81 314 GLU A O 1
ATOM 2458 N N . LYS A 1 315 ? 6.487 10.583 -15.649 1.00 84.62 315 LYS A N 1
ATOM 2459 C CA . LYS A 1 315 ? 5.177 10.390 -16.300 1.00 84.62 315 LYS A CA 1
ATOM 2460 C C . LYS A 1 315 ? 5.106 9.091 -17.123 1.00 84.62 315 LYS A C 1
ATOM 2462 O O . LYS A 1 315 ? 4.097 8.850 -17.771 1.00 84.62 315 LYS A O 1
ATOM 2467 N N . LYS A 1 316 ? 6.147 8.244 -17.137 1.00 85.56 316 LYS A N 1
ATOM 2468 C CA . LYS A 1 316 ? 6.211 7.097 -18.057 1.00 85.56 316 LYS A CA 1
ATOM 2469 C C . LYS A 1 316 ? 5.739 5.776 -17.445 1.00 85.56 316 LYS A C 1
ATOM 2471 O O . LYS A 1 316 ? 4.884 5.116 -18.032 1.00 85.56 316 LYS A O 1
ATOM 2476 N N . VAL A 1 317 ? 6.287 5.379 -16.295 1.00 90.56 317 VAL A N 1
ATOM 2477 C CA . VAL A 1 317 ? 6.028 4.057 -15.694 1.00 90.56 317 VAL A CA 1
ATOM 2478 C C . VAL A 1 317 ? 5.661 4.196 -14.222 1.00 90.56 317 VAL A C 1
ATOM 2480 O O . VAL A 1 317 ? 6.406 4.790 -13.453 1.00 90.56 317 VAL A O 1
ATOM 2483 N N . ALA A 1 318 ? 4.564 3.572 -13.802 1.00 94.81 318 ALA A N 1
ATOM 2484 C CA . ALA A 1 318 ? 4.388 3.131 -12.423 1.00 94.81 318 ALA A CA 1
ATOM 2485 C C . ALA A 1 318 ? 4.650 1.624 -12.349 1.00 94.81 318 ALA A C 1
ATOM 2487 O O . ALA A 1 318 ? 4.082 0.865 -13.131 1.00 94.81 318 ALA A O 1
ATOM 2488 N N . GLU A 1 319 ? 5.483 1.183 -11.411 1.00 95.31 319 GLU A N 1
ATOM 2489 C CA . GLU A 1 319 ? 5.588 -0.236 -11.062 1.00 95.31 319 GLU A CA 1
ATOM 2490 C C . GLU A 1 319 ? 4.669 -0.553 -9.880 1.00 95.31 319 GLU A C 1
ATOM 2492 O O . GLU A 1 319 ? 4.495 0.274 -8.980 1.00 95.31 319 GLU A O 1
ATOM 2497 N N . MET A 1 320 ? 4.113 -1.761 -9.868 1.00 96.62 320 MET A N 1
ATOM 2498 C CA . MET A 1 320 ? 3.285 -2.278 -8.782 1.00 96.62 320 MET A CA 1
ATOM 2499 C C . MET A 1 320 ? 3.709 -3.722 -8.451 1.00 96.62 320 MET A C 1
ATOM 2501 O O . MET A 1 320 ? 3.108 -4.674 -8.949 1.00 96.62 320 MET A O 1
ATOM 2505 N N . PRO A 1 321 ? 4.798 -3.901 -7.675 1.00 93.69 321 PRO A N 1
ATOM 2506 C CA . PRO A 1 321 ? 5.453 -5.195 -7.463 1.00 93.69 321 PRO A CA 1
ATOM 2507 C C . PRO A 1 321 ? 4.665 -6.186 -6.601 1.00 93.69 321 PRO A C 1
ATOM 2509 O O . PRO A 1 321 ? 4.836 -7.390 -6.758 1.00 93.69 321 PRO A O 1
ATOM 2512 N N . TYR A 1 322 ? 3.816 -5.695 -5.697 1.00 94.00 322 TYR A N 1
ATOM 2513 C CA . TYR A 1 322 ? 3.049 -6.526 -4.773 1.00 94.00 322 TYR A CA 1
ATOM 2514 C C . TYR A 1 322 ? 1.584 -6.101 -4.739 1.00 94.00 322 TYR A C 1
ATOM 2516 O O . TYR A 1 322 ? 1.277 -4.905 -4.715 1.00 94.00 322 TYR A O 1
ATOM 2524 N N . VAL A 1 323 ? 0.695 -7.097 -4.697 1.00 94.62 323 VAL A N 1
ATOM 2525 C CA . VAL A 1 323 ? -0.760 -6.945 -4.585 1.00 94.62 323 VAL A CA 1
ATOM 2526 C C . VAL A 1 323 ? -1.313 -8.054 -3.685 1.00 94.62 323 VAL A C 1
ATOM 2528 O O . VAL A 1 323 ? -0.896 -9.203 -3.809 1.00 94.62 323 VAL A O 1
ATOM 2531 N N . ALA A 1 324 ? -2.240 -7.734 -2.786 1.00 94.62 324 ALA A N 1
ATOM 2532 C CA . ALA A 1 324 ? -2.821 -8.687 -1.841 1.00 94.62 324 ALA A CA 1
ATOM 2533 C C . ALA A 1 324 ? -4.296 -8.374 -1.544 1.00 94.62 324 ALA A C 1
ATOM 2535 O O . ALA A 1 324 ? -4.737 -7.227 -1.620 1.00 94.62 324 ALA A O 1
ATOM 2536 N N . THR A 1 325 ? -5.053 -9.399 -1.155 1.00 94.12 325 THR A N 1
ATOM 2537 C CA . THR A 1 325 ? -6.437 -9.299 -0.670 1.00 94.12 325 THR A CA 1
ATOM 2538 C C . THR A 1 325 ? -6.551 -10.181 0.565 1.00 94.12 325 THR A C 1
ATOM 2540 O O . THR A 1 325 ? -6.118 -11.330 0.516 1.00 94.12 325 THR A O 1
ATOM 2543 N N . GLY A 1 326 ? -7.126 -9.664 1.656 1.00 91.25 326 GLY A N 1
ATOM 2544 C CA . GLY A 1 326 ? -7.278 -10.419 2.903 1.00 91.25 326 GLY A CA 1
ATOM 2545 C C . GLY A 1 326 ? -8.005 -11.756 2.671 1.00 91.25 326 GLY A C 1
ATOM 2546 O O . GLY A 1 326 ? -8.956 -11.774 1.883 1.00 91.25 326 GLY A O 1
ATOM 2547 N N . PRO A 1 327 ? -7.608 -12.870 3.325 1.00 85.50 327 PRO A N 1
ATOM 2548 C CA . PRO A 1 327 ? -8.142 -14.207 3.033 1.00 85.50 327 PRO A CA 1
ATOM 2549 C C . PRO A 1 327 ? -9.674 -14.311 3.022 1.00 85.50 327 PRO A C 1
ATOM 2551 O O . PRO A 1 327 ? -10.236 -14.988 2.164 1.00 85.50 327 PRO A O 1
ATOM 2554 N N . LEU A 1 328 ? -10.355 -13.581 3.914 1.00 86.75 328 LEU A N 1
ATOM 2555 C CA . LEU A 1 328 ? -11.821 -13.535 4.012 1.00 86.75 328 LEU A CA 1
ATOM 2556 C C . LEU A 1 328 ? -12.508 -12.929 2.769 1.00 86.75 328 LEU A C 1
ATOM 2558 O O . LEU A 1 328 ? -13.664 -13.242 2.492 1.00 86.75 328 LEU A O 1
ATOM 2562 N N . TYR A 1 329 ? -11.794 -12.104 1.995 1.00 87.44 329 TYR A N 1
ATOM 2563 C CA . TYR A 1 329 ? -12.316 -11.324 0.863 1.00 87.44 329 TYR A CA 1
ATOM 2564 C C . TYR A 1 329 ? -11.835 -11.810 -0.511 1.00 87.44 329 TYR A C 1
ATOM 2566 O O . TYR A 1 329 ? -12.156 -11.213 -1.547 1.00 87.44 329 TYR A O 1
ATOM 2574 N N . MET A 1 330 ? -11.070 -12.905 -0.548 1.00 84.25 330 MET A N 1
ATOM 2575 C CA . MET A 1 330 ? -10.607 -13.507 -1.796 1.00 84.25 330 MET A CA 1
ATOM 2576 C C . MET A 1 330 ? -11.783 -13.935 -2.687 1.00 84.25 330 MET A C 1
ATOM 2578 O O . MET A 1 330 ? -12.855 -14.309 -2.219 1.00 84.25 330 MET A O 1
ATOM 2582 N N . ASN A 1 331 ? -11.585 -13.861 -4.006 1.00 82.62 331 ASN A N 1
ATOM 2583 C CA . ASN A 1 331 ? -12.582 -14.154 -5.049 1.00 82.62 331 ASN A CA 1
ATOM 2584 C C . ASN A 1 331 ? -13.834 -13.244 -5.092 1.00 82.62 331 ASN A C 1
ATOM 2586 O O . ASN A 1 331 ? -14.583 -13.308 -6.063 1.00 82.62 331 ASN A O 1
ATOM 2590 N N . GLN A 1 332 ? -14.024 -12.308 -4.152 1.00 88.56 332 GLN A N 1
ATOM 2591 C CA . GLN A 1 332 ? -15.174 -11.381 -4.122 1.00 88.56 332 GLN A CA 1
ATOM 2592 C C . GLN A 1 332 ? -15.025 -10.142 -5.043 1.00 88.56 332 GLN A C 1
ATOM 2594 O O . GLN A 1 332 ? -15.723 -9.135 -4.900 1.00 88.56 332 GLN A O 1
ATOM 2599 N N . GLY A 1 333 ? -14.074 -10.174 -5.983 1.00 89.44 333 GLY A N 1
ATOM 2600 C CA . GLY A 1 333 ? -13.824 -9.088 -6.939 1.00 89.44 333 GLY A CA 1
ATOM 2601 C C . GLY A 1 333 ? -13.107 -7.851 -6.378 1.00 89.44 333 GLY A C 1
ATOM 2602 O O . GLY A 1 333 ? -12.941 -6.879 -7.111 1.00 89.44 333 GLY A O 1
ATOM 2603 N N . MET A 1 334 ? -12.638 -7.873 -5.126 1.00 93.62 334 MET A N 1
ATOM 2604 C CA . MET A 1 334 ? -12.022 -6.714 -4.452 1.00 93.62 334 MET A CA 1
ATOM 2605 C C . MET A 1 334 ? -10.829 -6.125 -5.207 1.00 93.62 334 MET A C 1
ATOM 2607 O O . MET A 1 334 ? -10.751 -4.910 -5.389 1.00 93.62 334 MET A O 1
ATOM 2611 N N . TRP A 1 335 ? -9.974 -6.974 -5.782 1.00 91.19 335 TRP A N 1
ATOM 2612 C CA . TRP A 1 335 ? -8.878 -6.514 -6.634 1.00 91.19 335 TRP A CA 1
ATOM 2613 C C . TRP A 1 335 ? -9.351 -5.696 -7.853 1.00 91.19 335 TRP A C 1
ATOM 2615 O O . TRP A 1 335 ? -8.719 -4.712 -8.234 1.00 91.19 335 TRP A O 1
ATOM 2625 N N . ARG A 1 336 ? -10.520 -6.022 -8.425 1.00 91.94 336 ARG A N 1
ATOM 2626 C CA . ARG A 1 336 ? -11.133 -5.249 -9.518 1.00 91.94 336 ARG A CA 1
ATOM 2627 C C . ARG A 1 336 ? -11.661 -3.891 -9.048 1.00 91.94 336 ARG A C 1
ATOM 2629 O O . ARG A 1 336 ? -11.602 -2.948 -9.831 1.00 91.94 336 ARG A O 1
ATOM 2636 N N . ARG A 1 337 ? -12.127 -3.773 -7.797 1.00 94.00 337 ARG A N 1
ATOM 2637 C CA . ARG A 1 337 ? -12.509 -2.483 -7.190 1.00 94.00 337 ARG A CA 1
ATOM 2638 C C . ARG A 1 337 ? -11.275 -1.597 -6.979 1.00 94.00 337 ARG A C 1
ATOM 2640 O O . ARG A 1 337 ? -11.250 -0.481 -7.486 1.00 94.00 337 ARG A O 1
ATOM 2647 N N . LEU A 1 338 ? -10.216 -2.119 -6.353 1.00 95.62 338 LEU A N 1
ATOM 2648 C CA . LEU A 1 338 ? -8.977 -1.362 -6.107 1.00 95.62 338 LEU A CA 1
ATOM 2649 C C . LEU A 1 338 ? -8.271 -0.934 -7.410 1.00 95.62 338 LEU A C 1
ATOM 2651 O O . LEU A 1 338 ? -7.829 0.207 -7.534 1.00 95.62 338 LEU A O 1
ATOM 2655 N N . MET A 1 339 ? -8.251 -1.805 -8.425 1.00 95.06 339 MET A N 1
ATOM 2656 C CA . MET A 1 339 ? -7.710 -1.494 -9.755 1.00 95.06 339 MET A CA 1
ATOM 2657 C C . MET A 1 339 ? -8.422 -0.308 -10.439 1.00 95.06 339 MET A C 1
ATOM 2659 O O . MET A 1 339 ? -7.757 0.439 -11.156 1.00 95.06 339 MET A O 1
ATOM 2663 N N . LYS A 1 340 ? -9.730 -0.072 -10.206 1.00 93.69 340 LYS A N 1
ATOM 2664 C CA . LYS A 1 340 ? -10.411 1.146 -10.706 1.00 93.69 340 LYS A CA 1
ATOM 2665 C C . LYS A 1 340 ? -9.742 2.408 -10.150 1.00 93.69 340 LYS A C 1
ATOM 2667 O O . LYS A 1 340 ? -9.372 3.289 -10.923 1.00 93.69 340 LYS A O 1
ATOM 2672 N N . GLY A 1 341 ? -9.565 2.467 -8.826 1.00 94.81 341 GLY A N 1
ATOM 2673 C CA . GLY A 1 341 ? -8.949 3.602 -8.129 1.00 94.81 341 GLY A CA 1
ATOM 2674 C C . GLY A 1 341 ? -7.498 3.831 -8.554 1.00 94.81 341 GLY A C 1
ATOM 2675 O O . GLY A 1 341 ? -7.128 4.951 -8.894 1.00 94.81 341 GLY A O 1
ATOM 2676 N N . ILE A 1 342 ? -6.703 2.759 -8.646 1.00 96.44 342 ILE A N 1
ATOM 2677 C CA . ILE A 1 342 ? -5.304 2.824 -9.102 1.00 96.44 342 ILE A CA 1
ATOM 2678 C C . ILE A 1 342 ? -5.203 3.361 -10.539 1.00 96.44 342 ILE A C 1
ATOM 2680 O O . ILE A 1 342 ? -4.431 4.286 -10.787 1.00 96.44 342 ILE A O 1
ATOM 2684 N N . VAL A 1 343 ? -5.985 2.830 -11.488 1.00 95.75 343 VAL A N 1
ATOM 2685 C CA . VAL A 1 343 ? -5.943 3.286 -12.892 1.00 95.75 343 VAL A CA 1
ATOM 2686 C C . VAL A 1 343 ? -6.409 4.737 -13.024 1.00 95.75 343 VAL A C 1
ATOM 2688 O O . VAL A 1 343 ? -5.797 5.500 -13.771 1.00 95.75 343 VAL A O 1
ATOM 2691 N N . TRP A 1 344 ? -7.440 5.142 -12.275 1.00 94.44 344 TRP A N 1
ATOM 2692 C CA . TRP A 1 344 ? -7.878 6.538 -12.217 1.00 94.44 344 TRP A CA 1
ATOM 2693 C C . TRP A 1 344 ? -6.771 7.467 -11.706 1.00 94.44 344 TRP A C 1
ATOM 2695 O O . TRP A 1 344 ? -6.442 8.458 -12.360 1.00 94.44 344 TRP A O 1
ATOM 2705 N N . ALA A 1 345 ? -6.165 7.120 -10.570 1.00 95.25 345 ALA A N 1
ATOM 2706 C CA . ALA A 1 345 ? -5.145 7.929 -9.919 1.00 95.25 345 ALA A CA 1
ATOM 2707 C C . ALA A 1 345 ? -3.894 8.079 -10.792 1.00 95.25 345 ALA A C 1
ATOM 2709 O O . ALA A 1 345 ? -3.391 9.186 -10.967 1.00 95.25 345 ALA A O 1
ATOM 2710 N N . LEU A 1 346 ? -3.424 6.991 -11.410 1.00 95.62 346 LEU A N 1
ATOM 2711 C CA . LEU A 1 346 ? -2.304 7.035 -12.352 1.00 95.62 346 LEU A CA 1
ATOM 2712 C C . LEU A 1 346 ? -2.627 7.900 -13.582 1.00 95.62 346 LEU A C 1
ATOM 2714 O O . LEU A 1 346 ? -1.772 8.668 -14.022 1.00 95.62 346 LEU A O 1
ATOM 2718 N N . GLY A 1 347 ? -3.868 7.860 -14.080 1.00 94.88 347 GLY A N 1
ATOM 2719 C CA . GLY A 1 347 ? -4.328 8.742 -15.155 1.00 94.88 347 GLY A CA 1
ATOM 2720 C C . GLY A 1 347 ? -4.337 10.222 -14.753 1.00 94.88 347 GLY A C 1
ATOM 2721 O O . GLY A 1 347 ? -3.907 11.072 -15.536 1.00 94.88 347 GLY A O 1
ATOM 2722 N N . TYR A 1 348 ? -4.781 10.542 -13.531 1.00 93.44 348 TYR A N 1
ATOM 2723 C CA . TYR A 1 348 ? -4.757 11.899 -12.958 1.00 93.44 348 TYR A CA 1
ATOM 2724 C C . TYR A 1 348 ? -3.325 12.420 -12.734 1.00 93.44 348 TYR A C 1
ATOM 2726 O O . TYR A 1 348 ? -3.045 13.606 -12.928 1.00 93.44 348 TYR A O 1
ATOM 2734 N N . LEU A 1 349 ? -2.395 11.525 -12.397 1.00 91.06 349 LEU A N 1
ATOM 2735 C CA . LEU A 1 349 ? -0.957 11.794 -12.286 1.00 91.06 349 LEU A CA 1
ATOM 2736 C C . LEU A 1 349 ? -0.240 11.874 -13.651 1.00 91.06 349 LEU A C 1
ATOM 2738 O O . LEU A 1 349 ? 0.960 12.138 -13.688 1.00 91.06 349 LEU A O 1
ATOM 2742 N N . GLU A 1 350 ? -0.963 11.695 -14.764 1.00 92.31 350 GLU A N 1
ATOM 2743 C CA . GLU A 1 350 ? -0.432 11.637 -16.137 1.00 92.31 350 GLU A CA 1
ATOM 2744 C C . GLU A 1 350 ? 0.635 10.546 -16.352 1.00 92.31 350 GLU A C 1
ATOM 2746 O O . GLU A 1 350 ? 1.530 10.713 -17.177 1.00 92.31 350 GLU A O 1
ATOM 2751 N N . VAL A 1 351 ? 0.543 9.420 -15.636 1.00 92.62 351 VAL A N 1
ATOM 2752 C CA . VAL A 1 351 ? 1.401 8.249 -15.871 1.00 92.62 351 VAL A CA 1
ATOM 2753 C C . VAL A 1 351 ? 0.908 7.484 -17.103 1.00 92.62 351 VAL A C 1
ATOM 2755 O O . VAL A 1 351 ? -0.270 7.155 -17.196 1.00 92.62 351 VAL A O 1
ATOM 2758 N N . GLU A 1 352 ? 1.803 7.183 -18.046 1.00 94.12 352 GLU A N 1
ATOM 2759 C CA . GLU A 1 352 ? 1.480 6.516 -19.318 1.00 94.12 352 GLU A CA 1
ATOM 2760 C C . GLU A 1 352 ? 1.228 5.002 -19.174 1.00 94.12 352 GLU A C 1
ATOM 2762 O O . GLU A 1 352 ? 0.337 4.460 -19.833 1.00 94.12 352 GLU A O 1
ATOM 2767 N N . THR A 1 353 ? 2.000 4.303 -18.331 1.00 95.56 353 THR A N 1
ATOM 2768 C CA . THR A 1 353 ? 1.985 2.830 -18.226 1.00 95.56 353 THR A CA 1
ATOM 2769 C C . THR A 1 353 ? 2.070 2.344 -16.777 1.00 95.56 353 THR A C 1
ATOM 2771 O O . THR A 1 353 ? 2.885 2.833 -15.998 1.00 95.56 353 THR A O 1
ATOM 2774 N N . LEU A 1 354 ? 1.276 1.328 -16.431 1.00 97.31 354 LEU A N 1
ATOM 2775 C CA . LEU A 1 354 ? 1.402 0.529 -15.209 1.00 97.31 354 LEU A CA 1
ATOM 2776 C C . LEU A 1 354 ? 2.078 -0.809 -15.532 1.00 97.31 354 LEU A C 1
ATOM 2778 O O . LEU A 1 354 ? 1.708 -1.467 -16.503 1.00 97.31 354 LEU A O 1
ATOM 2782 N N . VAL A 1 355 ? 3.047 -1.217 -14.717 1.00 96.50 355 VAL A N 1
ATOM 2783 C CA . VAL A 1 355 ? 3.852 -2.431 -14.898 1.00 96.50 355 VAL A CA 1
ATOM 2784 C C . VAL A 1 355 ? 3.773 -3.315 -13.657 1.00 96.50 355 VAL A C 1
ATOM 2786 O O . VAL A 1 355 ? 3.861 -2.817 -12.533 1.00 96.50 355 VAL A O 1
ATOM 2789 N N . ILE A 1 356 ? 3.644 -4.626 -13.860 1.00 95.75 356 ILE A N 1
ATOM 2790 C CA . ILE A 1 356 ? 3.640 -5.638 -12.797 1.00 95.75 356 ILE A CA 1
ATOM 2791 C C . ILE A 1 356 ? 4.613 -6.787 -13.116 1.00 95.75 356 ILE A C 1
ATOM 2793 O O . ILE A 1 356 ? 4.699 -7.209 -14.273 1.00 95.75 356 ILE A O 1
ATOM 2797 N N . PRO A 1 357 ? 5.306 -7.348 -12.111 1.00 93.94 357 PRO A N 1
ATOM 2798 C CA . PRO A 1 357 ? 5.858 -8.691 -12.188 1.00 93.94 357 PRO A CA 1
ATOM 2799 C C . PRO A 1 357 ? 4.728 -9.705 -11.947 1.00 93.94 357 PRO A C 1
ATOM 2801 O O . PRO A 1 357 ? 4.045 -9.667 -10.923 1.00 93.94 357 PRO A O 1
ATOM 2804 N N . ALA A 1 358 ? 4.514 -10.628 -12.881 1.00 92.75 358 ALA A N 1
ATOM 2805 C CA . ALA A 1 358 ? 3.534 -11.702 -12.752 1.00 92.75 358 ALA A CA 1
ATOM 2806 C C . ALA A 1 358 ? 4.229 -13.063 -12.628 1.00 92.75 358 ALA A C 1
ATOM 2808 O O . ALA A 1 358 ? 5.181 -13.364 -13.347 1.00 92.75 358 ALA A O 1
ATOM 2809 N N . VAL A 1 359 ? 3.727 -13.934 -11.749 1.00 90.56 359 VAL A N 1
ATOM 2810 C CA . VAL A 1 359 ? 4.140 -15.347 -11.745 1.00 90.56 359 VAL A CA 1
ATOM 2811 C C . VAL A 1 359 ? 3.625 -15.989 -13.047 1.00 90.56 359 VAL A C 1
ATOM 2813 O O . VAL A 1 359 ? 2.448 -15.787 -13.354 1.00 90.56 359 VAL A O 1
ATOM 2816 N N . PRO A 1 360 ? 4.423 -16.769 -13.809 1.00 91.81 360 PRO A N 1
ATOM 2817 C CA . PRO A 1 360 ? 4.054 -17.197 -15.166 1.00 91.81 360 PRO A CA 1
ATOM 2818 C C . PRO A 1 360 ? 2.674 -17.866 -15.305 1.00 91.81 360 PRO A C 1
ATOM 2820 O O . PRO A 1 360 ? 1.972 -17.640 -16.286 1.00 91.81 360 PRO A O 1
ATOM 2823 N N . HIS A 1 361 ? 2.231 -18.641 -14.309 1.00 91.56 361 HIS A N 1
ATOM 2824 C CA . HIS A 1 361 ? 0.919 -19.304 -14.343 1.00 91.56 361 HIS A CA 1
ATOM 2825 C C . HIS A 1 361 ? -0.282 -18.354 -14.129 1.00 91.56 361 HIS A C 1
ATOM 2827 O O . HIS A 1 361 ? -1.418 -18.748 -14.384 1.00 91.56 361 HIS A O 1
ATOM 2833 N N . LEU A 1 362 ? -0.051 -17.111 -13.686 1.00 91.00 362 LEU A N 1
ATOM 2834 C CA . LEU A 1 362 ? -1.072 -16.067 -13.523 1.00 91.00 362 LEU A CA 1
ATOM 2835 C C . LEU A 1 362 ? -1.130 -15.089 -14.706 1.00 91.00 362 LEU A C 1
ATOM 2837 O O . LEU A 1 362 ? -2.014 -14.236 -14.733 1.00 91.00 362 LEU A O 1
ATOM 2841 N N . GLU A 1 363 ? -0.234 -15.196 -15.692 1.00 93.62 363 GLU A N 1
ATOM 2842 C CA . GLU A 1 363 ? -0.176 -14.278 -16.839 1.00 93.62 363 GLU A CA 1
ATOM 2843 C C . GLU A 1 363 ? -1.535 -14.141 -17.543 1.00 93.62 363 GLU A C 1
ATOM 2845 O O . GLU A 1 363 ? -2.078 -13.042 -17.655 1.00 93.62 363 GLU A O 1
ATOM 2850 N N . ASN A 1 364 ? -2.139 -15.268 -17.930 1.00 94.00 364 ASN A N 1
ATOM 2851 C CA . ASN A 1 364 ? -3.436 -15.288 -18.613 1.00 94.00 364 ASN A CA 1
ATOM 2852 C C . ASN A 1 364 ? -4.556 -14.637 -17.783 1.00 94.00 364 ASN A C 1
ATOM 2854 O O . ASN A 1 364 ? -5.458 -14.021 -18.350 1.00 94.00 364 ASN A O 1
ATOM 2858 N N . PHE A 1 365 ? -4.496 -14.733 -16.449 1.00 91.75 365 PHE A N 1
ATOM 2859 C CA . PHE A 1 365 ? -5.455 -14.077 -15.560 1.00 91.75 365 PHE A CA 1
ATOM 2860 C C . PHE A 1 365 ? -5.310 -12.552 -15.615 1.00 91.75 365 PHE A C 1
ATOM 2862 O O . PHE A 1 365 ? -6.321 -11.864 -15.754 1.00 91.75 365 PHE A O 1
ATOM 2869 N N . TRP A 1 366 ? -4.084 -12.021 -15.578 1.00 94.69 366 TRP A N 1
ATOM 2870 C CA . TRP A 1 366 ? -3.826 -10.583 -15.703 1.00 94.69 366 TRP A CA 1
ATOM 2871 C C . TRP A 1 366 ? -4.222 -10.034 -17.074 1.00 94.69 366 TRP A C 1
ATOM 2873 O O . TRP A 1 366 ? -4.937 -9.030 -17.154 1.00 94.69 366 TRP A O 1
ATOM 2883 N N . CYS A 1 367 ? -3.824 -10.724 -18.144 1.00 94.44 367 CYS A N 1
ATOM 2884 C CA . CYS A 1 367 ? -4.132 -10.321 -19.510 1.00 94.44 367 CYS A CA 1
ATOM 2885 C C . CYS A 1 367 ? -5.650 -10.320 -19.761 1.00 94.44 367 CYS A C 1
ATOM 2887 O O . CYS A 1 367 ? -6.215 -9.278 -20.094 1.00 94.44 367 CYS A O 1
ATOM 2889 N N . ALA A 1 368 ? -6.343 -11.436 -19.505 1.00 92.50 368 ALA A N 1
ATOM 2890 C CA . ALA A 1 368 ? -7.778 -11.552 -19.779 1.00 92.50 368 ALA A CA 1
ATOM 2891 C C . ALA A 1 368 ? -8.668 -10.767 -18.797 1.00 92.50 368 ALA A C 1
ATOM 2893 O O . ALA A 1 368 ? -9.674 -10.190 -19.207 1.00 92.50 368 ALA A O 1
ATOM 2894 N N . SER A 1 369 ? -8.329 -10.723 -17.502 1.00 90.50 369 SER A N 1
ATOM 2895 C CA . SER A 1 369 ? -9.209 -10.115 -16.488 1.00 90.50 369 SER A CA 1
ATOM 2896 C C . SER A 1 369 ? -9.036 -8.607 -16.352 1.00 90.50 369 SER A C 1
ATOM 2898 O O . SER A 1 369 ? -9.973 -7.944 -15.898 1.00 90.50 369 SER A O 1
ATOM 2900 N N . PHE A 1 370 ? -7.861 -8.068 -16.697 1.00 92.12 370 PHE A N 1
ATOM 2901 C CA . PHE A 1 370 ? -7.505 -6.665 -16.460 1.00 92.12 370 PHE A CA 1
ATOM 2902 C C . PHE A 1 370 ? -6.949 -5.943 -17.692 1.00 92.12 370 PHE A C 1
ATOM 2904 O O . PHE A 1 370 ? -6.753 -4.728 -17.627 1.00 92.12 370 PHE A O 1
ATOM 2911 N N . GLY A 1 371 ? -6.737 -6.624 -18.823 1.00 94.12 371 GLY A N 1
ATOM 2912 C CA . GLY A 1 371 ? -6.193 -6.009 -20.036 1.00 94.12 371 GLY A CA 1
ATOM 2913 C C . GLY A 1 371 ? -4.763 -5.518 -19.827 1.00 94.12 371 GLY A C 1
ATOM 2914 O O . GLY A 1 371 ? -4.486 -4.335 -20.041 1.00 94.12 371 GLY A O 1
ATOM 2915 N N . PHE A 1 372 ? -3.915 -6.407 -19.314 1.00 96.81 372 PHE A N 1
ATOM 2916 C CA . PHE A 1 372 ? -2.458 -6.314 -19.406 1.00 96.81 372 PHE A CA 1
ATOM 2917 C C . PHE A 1 372 ? -1.972 -7.047 -20.667 1.00 96.81 372 PHE A C 1
ATOM 2919 O O . PHE A 1 372 ? -2.689 -7.871 -21.234 1.00 96.81 372 PHE A O 1
ATOM 2926 N N . GLU A 1 373 ? -0.742 -6.769 -21.074 1.00 96.50 373 GLU A N 1
ATOM 2927 C CA . GLU A 1 373 ? -0.023 -7.448 -22.155 1.00 96.50 373 GLU A CA 1
ATOM 2928 C C . GLU A 1 373 ? 1.444 -7.662 -21.750 1.00 96.50 373 GLU A C 1
ATOM 2930 O O . GLU A 1 373 ? 1.923 -7.053 -20.788 1.00 96.50 373 GLU A O 1
ATOM 2935 N N . ARG A 1 374 ? 2.181 -8.528 -22.457 1.00 95.31 374 ARG A N 1
ATOM 2936 C CA . ARG A 1 374 ? 3.632 -8.652 -22.237 1.00 95.31 374 ARG A CA 1
ATOM 2937 C C . ARG A 1 374 ? 4.348 -7.359 -22.618 1.00 95.31 374 ARG A C 1
ATOM 2939 O O . ARG A 1 374 ? 3.976 -6.682 -23.574 1.00 95.31 374 ARG A O 1
ATOM 2946 N N . VAL A 1 375 ? 5.411 -7.046 -21.884 1.00 92.75 375 VAL A N 1
ATOM 2947 C CA . VAL A 1 375 ? 6.375 -6.019 -22.291 1.00 92.75 375 VAL A CA 1
ATOM 2948 C C . VAL A 1 375 ? 7.081 -6.459 -23.582 1.00 92.75 375 VAL A C 1
ATOM 2950 O O . VAL A 1 375 ? 7.460 -7.621 -23.717 1.00 92.75 375 VAL A O 1
ATOM 2953 N N . ASP A 1 376 ? 7.233 -5.535 -24.534 1.00 89.81 376 ASP A N 1
ATOM 2954 C CA . ASP A 1 376 ? 8.032 -5.728 -25.750 1.00 89.81 376 ASP A CA 1
ATOM 2955 C C . ASP A 1 376 ? 9.471 -5.227 -25.561 1.00 89.81 376 ASP A C 1
ATOM 2957 O O . ASP A 1 376 ? 9.761 -4.480 -24.627 1.00 89.81 376 ASP A O 1
ATOM 2961 N N . GLU A 1 377 ? 10.375 -5.587 -26.474 1.00 85.75 377 GLU A N 1
ATOM 2962 C CA . GLU A 1 377 ? 11.797 -5.245 -26.366 1.00 85.75 377 GLU A CA 1
ATOM 2963 C C . GLU A 1 377 ? 12.095 -3.745 -26.191 1.00 85.75 377 GLU A C 1
ATOM 2965 O O . GLU A 1 377 ? 13.103 -3.397 -25.576 1.00 85.75 377 GLU A O 1
ATOM 2970 N N . ASN A 1 378 ? 11.289 -2.839 -26.758 1.00 84.69 378 ASN A N 1
ATOM 2971 C CA . ASN A 1 378 ? 11.558 -1.401 -26.667 1.00 84.69 378 ASN A CA 1
ATOM 2972 C C . ASN A 1 378 ? 11.181 -0.865 -25.288 1.00 84.69 378 ASN A C 1
ATOM 2974 O O . ASN A 1 378 ? 11.935 -0.083 -24.703 1.00 84.69 378 ASN A O 1
ATOM 2978 N N . ASP A 1 379 ? 10.048 -1.315 -24.754 1.00 85.94 379 ASP A N 1
ATOM 2979 C CA . ASP A 1 379 ? 9.635 -1.008 -23.388 1.00 85.94 379 ASP A CA 1
ATOM 2980 C C . ASP A 1 379 ? 10.515 -1.730 -22.349 1.00 85.94 379 ASP A C 1
ATOM 2982 O O . ASP A 1 379 ? 10.862 -1.132 -21.331 1.00 85.94 379 ASP A O 1
ATOM 2986 N N . GLU A 1 380 ? 11.014 -2.938 -22.629 1.00 84.12 380 GLU A N 1
ATOM 2987 C CA . GLU A 1 380 ? 12.022 -3.617 -21.800 1.00 84.12 380 GLU A CA 1
ATOM 2988 C C . GLU A 1 380 ? 13.323 -2.799 -21.751 1.00 84.12 380 GLU A C 1
ATOM 2990 O O . GLU A 1 380 ? 13.842 -2.497 -20.675 1.00 84.12 380 GLU A O 1
ATOM 2995 N N . LYS A 1 381 ? 13.809 -2.325 -22.908 1.00 78.69 381 LYS A N 1
ATOM 2996 C CA . LYS A 1 381 ? 14.966 -1.415 -23.016 1.00 78.69 381 LYS A CA 1
ATOM 2997 C C . LYS A 1 381 ? 14.721 -0.055 -22.344 1.00 78.69 381 LYS A C 1
ATOM 2999 O O . LYS A 1 381 ? 15.686 0.685 -22.143 1.00 78.69 381 LYS A O 1
ATOM 3004 N N . VAL A 1 382 ? 13.487 0.299 -21.983 1.00 77.81 382 VAL A N 1
ATOM 3005 C CA . VAL A 1 382 ? 13.159 1.468 -21.147 1.00 77.81 382 VAL A CA 1
ATOM 3006 C C . VAL A 1 382 ? 13.170 1.092 -19.665 1.00 77.81 382 VAL A C 1
ATOM 3008 O O . VAL A 1 382 ? 13.822 1.779 -18.884 1.00 77.81 382 VAL A O 1
ATOM 3011 N N . MET A 1 383 ? 12.511 -0.003 -19.284 1.00 80.00 383 MET A N 1
ATOM 3012 C CA . MET A 1 383 ? 12.405 -0.472 -17.895 1.00 80.00 383 MET A CA 1
ATOM 3013 C C . MET A 1 383 ? 13.767 -0.871 -17.313 1.00 80.00 383 MET A C 1
ATOM 3015 O O . MET A 1 383 ? 14.081 -0.484 -16.193 1.00 80.00 383 MET A O 1
ATOM 3019 N N . LYS A 1 384 ? 14.651 -1.489 -18.113 1.00 72.12 384 LYS A N 1
ATOM 3020 C CA . LYS A 1 384 ? 16.070 -1.724 -17.767 1.00 72.12 384 LYS A CA 1
ATOM 3021 C C . LYS A 1 384 ? 16.842 -0.450 -17.393 1.00 72.12 384 LYS A C 1
ATOM 3023 O O . LYS A 1 384 ? 17.914 -0.544 -16.811 1.00 72.12 384 LYS A O 1
ATOM 3028 N N . LYS A 1 385 ? 16.348 0.742 -17.753 1.00 68.62 385 LYS A N 1
ATOM 3029 C CA . LYS A 1 385 ? 16.962 2.046 -17.437 1.00 68.62 385 LYS A CA 1
ATOM 3030 C C . LYS A 1 385 ? 16.307 2.731 -16.230 1.00 68.62 385 LYS A C 1
ATOM 3032 O O . LYS A 1 385 ? 16.496 3.930 -16.051 1.00 68.62 385 LYS A O 1
ATOM 3037 N N . MET A 1 386 ? 15.556 1.989 -15.416 1.00 75.56 386 MET A N 1
ATOM 3038 C CA . MET A 1 386 ? 14.902 2.442 -14.187 1.00 75.56 386 MET A CA 1
ATOM 3039 C C . MET A 1 386 ? 15.281 1.505 -13.035 1.00 75.56 386 MET A C 1
ATOM 3041 O O . MET A 1 386 ? 15.366 0.295 -13.221 1.00 75.56 386 MET A O 1
ATOM 3045 N N . ASN A 1 387 ? 15.472 2.044 -11.829 1.00 74.56 387 ASN A N 1
ATOM 3046 C CA . ASN A 1 387 ? 15.644 1.241 -10.614 1.00 74.56 387 ASN A CA 1
ATOM 3047 C C . ASN A 1 387 ? 14.299 0.620 -10.178 1.00 74.56 387 ASN A C 1
ATOM 3049 O O . ASN A 1 387 ? 13.656 1.123 -9.256 1.00 74.56 387 ASN A O 1
ATOM 3053 N N . MET A 1 388 ? 13.850 -0.420 -10.885 1.00 82.94 388 MET A N 1
ATOM 3054 C CA . MET A 1 388 ? 12.652 -1.215 -10.577 1.00 82.94 388 MET A CA 1
ATOM 3055 C C . MET A 1 388 ? 12.974 -2.382 -9.632 1.00 82.94 388 MET A C 1
ATOM 3057 O O . MET A 1 388 ? 14.130 -2.781 -9.508 1.00 82.94 388 MET A O 1
ATOM 3061 N N . LEU A 1 389 ? 11.969 -2.946 -8.951 1.00 86.50 389 LEU A N 1
ATOM 3062 C CA . LEU A 1 389 ? 12.160 -4.196 -8.208 1.00 86.50 389 LEU A CA 1
ATOM 3063 C C . LEU A 1 389 ? 12.137 -5.398 -9.153 1.00 86.50 389 LEU A C 1
ATOM 3065 O O . LEU A 1 389 ? 11.168 -5.625 -9.878 1.00 86.50 389 LEU A O 1
ATOM 3069 N N . VAL A 1 390 ? 13.215 -6.178 -9.115 1.00 81.06 390 VAL A N 1
ATOM 3070 C CA . VAL A 1 390 ? 13.416 -7.337 -9.985 1.00 81.06 390 VAL A CA 1
ATOM 3071 C C . VAL A 1 390 ? 12.985 -8.613 -9.267 1.00 81.06 390 VAL A C 1
ATOM 3073 O O . VAL A 1 390 ? 13.445 -8.901 -8.165 1.00 81.06 390 VAL A O 1
ATOM 3076 N N . PHE A 1 391 ? 12.121 -9.393 -9.917 1.00 83.44 391 PHE A N 1
ATOM 3077 C CA . PHE A 1 391 ? 11.636 -10.682 -9.424 1.00 83.44 391 PHE A CA 1
ATOM 3078 C C . PHE A 1 391 ? 12.105 -11.792 -10.375 1.00 83.44 391 PHE A C 1
ATOM 3080 O O . PHE A 1 391 ? 11.535 -11.927 -11.466 1.00 83.44 391 PHE A O 1
ATOM 3087 N N . PRO A 1 392 ? 13.127 -12.587 -10.000 1.00 78.88 392 PRO A N 1
ATOM 3088 C CA . PRO A 1 392 ? 13.598 -13.704 -10.811 1.00 78.88 392 PRO A CA 1
ATOM 3089 C C . PRO A 1 392 ? 12.460 -14.657 -11.201 1.00 78.88 392 PRO A C 1
ATOM 3091 O O . PRO A 1 392 ? 11.575 -14.959 -10.401 1.00 78.88 392 PRO A O 1
ATOM 3094 N N . HIS A 1 393 ? 12.485 -15.127 -12.450 1.00 81.88 393 HIS A N 1
ATOM 3095 C CA . HIS A 1 393 ? 11.477 -16.021 -13.046 1.00 81.88 393 HIS A CA 1
ATOM 3096 C C . HIS A 1 393 ? 10.036 -15.464 -13.136 1.00 81.88 393 HIS A C 1
ATOM 3098 O O . HIS A 1 393 ? 9.109 -16.224 -13.427 1.00 81.88 393 HIS A O 1
ATOM 3104 N N . SER A 1 394 ? 9.827 -14.157 -12.936 1.00 88.56 394 SER A N 1
ATOM 3105 C CA . SER A 1 394 ? 8.557 -13.491 -13.265 1.00 88.56 394 SER A CA 1
ATOM 3106 C C . SER A 1 394 ? 8.453 -13.136 -14.758 1.00 88.56 394 SER A C 1
ATOM 3108 O O . SER A 1 394 ? 9.458 -13.000 -15.455 1.00 88.56 394 SER A O 1
ATOM 3110 N N . VAL A 1 395 ? 7.224 -12.971 -15.251 1.00 91.88 395 VAL A N 1
ATOM 3111 C CA . VAL A 1 395 ? 6.922 -12.340 -16.544 1.00 91.88 395 VAL A CA 1
ATOM 3112 C C . VAL A 1 395 ? 6.543 -10.888 -16.275 1.00 91.88 395 VAL A C 1
ATOM 3114 O O . VAL A 1 395 ? 5.635 -10.629 -15.486 1.00 91.88 395 VAL A O 1
ATOM 3117 N N . VAL A 1 396 ? 7.209 -9.937 -16.929 1.00 93.62 396 VAL A N 1
ATOM 3118 C CA . VAL A 1 396 ? 6.863 -8.515 -16.799 1.00 93.62 396 VAL A CA 1
ATOM 3119 C C . VAL A 1 396 ? 5.695 -8.189 -17.731 1.00 93.62 396 VAL A C 1
ATOM 3121 O O . VAL A 1 396 ? 5.782 -8.379 -18.948 1.00 93.62 396 VAL A O 1
ATOM 3124 N N . LEU A 1 397 ? 4.599 -7.695 -17.157 1.00 96.31 397 LEU A N 1
ATOM 3125 C CA . LEU A 1 397 ? 3.397 -7.295 -17.887 1.00 96.31 397 LEU A CA 1
ATOM 3126 C C . LEU A 1 397 ? 3.173 -5.789 -17.764 1.00 96.31 397 LEU A C 1
ATOM 3128 O O . LEU A 1 397 ? 3.330 -5.215 -16.686 1.00 96.31 397 LEU A O 1
ATOM 3132 N N . LYS A 1 398 ? 2.751 -5.161 -18.861 1.00 96.62 398 LYS A N 1
ATOM 3133 C CA . LYS A 1 398 ? 2.403 -3.740 -18.936 1.00 96.62 398 LYS A CA 1
ATOM 3134 C C . LYS A 1 398 ? 0.914 -3.534 -19.191 1.00 96.62 398 LYS A C 1
ATOM 3136 O O . LYS A 1 398 ? 0.223 -4.400 -19.726 1.00 96.62 398 LYS A O 1
ATOM 3141 N N . LYS A 1 399 ? 0.428 -2.354 -18.823 1.00 96.31 399 LYS A N 1
ATOM 3142 C CA . LYS A 1 399 ? -0.906 -1.851 -19.133 1.00 96.31 399 LYS A CA 1
ATOM 3143 C C . LYS A 1 399 ? -0.840 -0.352 -19.400 1.00 96.31 399 LYS A C 1
ATOM 3145 O O . LYS A 1 399 ? -0.468 0.413 -18.512 1.00 96.31 399 LYS A O 1
ATOM 3150 N N . THR A 1 400 ? -1.259 0.079 -20.587 1.00 96.31 400 THR A N 1
ATOM 3151 C CA . THR A 1 400 ? -1.448 1.506 -20.883 1.00 96.31 400 THR A CA 1
ATOM 3152 C C . THR A 1 400 ? -2.535 2.092 -19.984 1.00 96.31 400 THR A C 1
ATOM 3154 O O . THR A 1 400 ? -3.627 1.530 -19.854 1.00 96.31 400 THR A O 1
ATOM 3157 N N . ILE A 1 401 ? -2.242 3.236 -19.375 1.00 96.19 401 ILE A N 1
ATOM 3158 C CA . ILE A 1 401 ? -3.175 3.977 -18.532 1.00 96.19 401 ILE A CA 1
ATOM 3159 C C . ILE A 1 401 ? -3.963 4.969 -19.405 1.00 96.19 401 ILE A C 1
ATOM 3161 O O . ILE A 1 401 ? -3.362 5.740 -20.160 1.00 96.19 401 ILE A O 1
ATOM 3165 N N . PRO A 1 402 ? -5.309 4.981 -19.345 1.00 91.69 402 PRO A N 1
ATOM 3166 C CA . PRO A 1 402 ? -6.104 5.992 -20.031 1.00 91.69 402 PRO A CA 1
ATOM 3167 C C . PRO A 1 402 ? -5.775 7.393 -19.507 1.00 91.69 402 PRO A C 1
ATOM 3169 O O . PRO A 1 402 ? -5.750 7.622 -18.297 1.00 91.69 402 PRO A O 1
ATOM 3172 N N . LYS A 1 403 ? -5.576 8.356 -20.415 1.00 84.69 403 LYS A N 1
ATOM 3173 C CA . LYS A 1 403 ? -5.421 9.767 -20.033 1.00 84.69 403 LYS A CA 1
ATOM 3174 C C . LYS A 1 403 ? -6.659 10.237 -19.272 1.00 84.69 403 LYS A C 1
ATOM 3176 O O . LYS A 1 403 ? -7.780 9.965 -19.699 1.00 84.69 403 LYS A O 1
ATOM 3181 N N . TYR A 1 404 ? -6.459 10.987 -18.192 1.00 77.56 404 TYR A N 1
ATOM 3182 C CA . TYR A 1 404 ? -7.558 11.570 -17.429 1.00 77.56 404 TYR A CA 1
ATOM 3183 C C . TYR A 1 404 ? -8.352 12.575 -18.278 1.00 77.56 404 TYR A C 1
ATOM 3185 O O . TYR A 1 404 ? -7.869 13.656 -18.610 1.00 77.56 404 TYR A O 1
ATOM 3193 N N . THR A 1 405 ? -9.586 12.212 -18.630 1.00 63.22 405 THR A N 1
ATOM 3194 C CA . THR A 1 405 ? -10.520 13.020 -19.436 1.00 63.22 405 THR A CA 1
ATOM 3195 C C . THR A 1 405 ? -11.496 13.845 -18.590 1.00 63.22 405 THR A C 1
ATOM 3197 O O . THR A 1 405 ? -12.459 14.388 -19.123 1.00 63.22 405 THR A O 1
ATOM 3200 N N . GLY A 1 406 ? -11.301 13.903 -17.268 1.00 58.06 406 GLY A N 1
ATOM 3201 C CA . GLY A 1 406 ? -12.267 14.474 -16.321 1.00 58.06 406 GLY A CA 1
ATOM 3202 C C . GLY A 1 406 ? -13.441 13.549 -15.969 1.00 58.06 406 GLY A C 1
ATOM 3203 O O . GLY A 1 406 ? -14.126 13.798 -14.984 1.00 58.06 406 GLY A O 1
ATOM 3204 N N . PHE A 1 407 ? -13.663 12.462 -16.717 1.00 43.53 407 PHE A N 1
ATOM 3205 C CA . PHE A 1 407 ? -14.791 11.548 -16.505 1.00 43.53 407 PHE A CA 1
ATOM 3206 C C . PHE A 1 407 ? -14.467 10.383 -15.566 1.00 43.53 407 PHE A C 1
ATOM 3208 O O . PHE A 1 407 ? -14.410 9.220 -15.962 1.00 43.53 407 PHE A O 1
ATOM 3215 N N . TYR A 1 408 ? -14.322 10.723 -14.291 1.00 44.03 408 TYR A N 1
ATOM 3216 C CA . TYR A 1 408 ? -14.671 9.848 -13.175 1.00 44.03 408 TYR A CA 1
ATOM 3217 C C . TYR A 1 408 ? -15.014 10.765 -12.004 1.00 44.03 408 TYR A C 1
ATOM 3219 O O . TYR A 1 408 ? -14.154 11.519 -11.552 1.00 44.03 408 TYR A O 1
ATOM 3227 N N . ASP A 1 409 ? -16.272 10.740 -11.575 1.00 42.34 409 ASP A N 1
ATOM 3228 C CA . ASP A 1 409 ? -16.811 11.664 -10.579 1.00 42.34 409 ASP A CA 1
ATOM 3229 C C . ASP A 1 409 ? -17.113 10.912 -9.269 1.00 42.34 409 ASP A C 1
ATOM 3231 O O . ASP A 1 409 ? -18.193 10.330 -9.136 1.00 42.34 409 ASP A O 1
ATOM 3235 N N . PRO A 1 410 ? -16.168 10.872 -8.307 1.00 43.97 410 PRO A N 1
ATOM 3236 C CA . PRO A 1 410 ? -16.415 10.307 -6.982 1.00 43.97 410 PRO A CA 1
ATOM 3237 C C . PRO A 1 410 ? -17.301 11.216 -6.106 1.00 43.97 410 PRO A C 1
ATOM 3239 O O . PRO A 1 410 ? -17.773 10.768 -5.060 1.00 43.97 410 PRO A O 1
ATOM 3242 N N . ASP A 1 411 ? -17.550 12.461 -6.535 1.00 37.88 411 ASP A N 1
ATOM 3243 C CA . ASP A 1 411 ? -18.213 13.532 -5.780 1.00 37.88 411 ASP A CA 1
ATOM 3244 C C . ASP A 1 411 ? -19.548 13.986 -6.408 1.00 37.88 411 ASP A C 1
ATOM 3246 O O . ASP A 1 411 ? -20.136 14.998 -6.005 1.00 37.88 411 ASP A O 1
ATOM 3250 N N . ALA A 1 412 ? -20.122 13.157 -7.293 1.00 35.91 412 ALA A N 1
ATOM 3251 C CA . ALA A 1 412 ? -21.482 13.295 -7.833 1.00 35.91 412 ALA A CA 1
ATOM 3252 C C . ALA A 1 412 ? -22.559 13.436 -6.729 1.00 35.91 412 ALA A C 1
ATOM 3254 O O . ALA A 1 412 ? -23.687 13.866 -6.984 1.00 35.91 412 ALA A O 1
ATOM 3255 N N . ALA A 1 413 ? -22.196 13.108 -5.484 1.00 37.06 413 ALA A N 1
ATOM 3256 C CA . ALA A 1 413 ? -22.918 13.429 -4.266 1.00 37.06 413 ALA A CA 1
ATOM 3257 C C . ALA A 1 413 ? -22.105 14.331 -3.303 1.00 37.06 413 ALA A C 1
ATOM 3259 O O . ALA A 1 413 ? -21.786 13.904 -2.193 1.00 37.06 413 ALA A O 1
ATOM 3260 N N . VAL A 1 414 ? -21.862 15.602 -3.667 1.00 26.80 414 VAL A N 1
ATOM 3261 C CA . VAL A 1 414 ? -22.456 16.808 -3.016 1.00 26.80 414 VAL A CA 1
ATOM 3262 C C . VAL A 1 414 ? -21.620 18.084 -3.256 1.00 26.80 414 VAL A C 1
ATOM 3264 O O . VAL A 1 414 ? -20.496 18.198 -2.778 1.00 26.80 414 VAL A O 1
ATOM 3267 N N . PRO A 1 415 ? -22.252 19.144 -3.802 1.00 28.14 415 PRO A N 1
ATOM 3268 C CA . PRO A 1 415 ? -21.957 20.506 -3.343 1.00 28.14 415 PRO A CA 1
ATOM 3269 C C . PRO A 1 415 ? -23.229 21.275 -2.919 1.00 28.14 415 PRO A C 1
ATOM 3271 O O . PRO A 1 415 ? -23.721 22.158 -3.622 1.00 28.14 415 PRO A O 1
ATOM 3274 N N . GLN A 1 416 ? -23.754 20.991 -1.719 1.00 28.91 416 GLN A N 1
ATOM 3275 C CA . GLN A 1 416 ? -24.838 21.763 -1.084 1.00 28.91 416 GLN A CA 1
ATOM 3276 C C . GLN A 1 416 ? -24.317 22.775 -0.051 1.00 28.91 416 GLN A C 1
ATOM 3278 O O . GLN A 1 416 ? -24.716 22.775 1.112 1.00 28.91 416 GLN A O 1
ATOM 3283 N N . HIS A 1 417 ? -23.519 23.745 -0.502 1.00 30.94 417 HIS A N 1
ATOM 3284 C CA . HIS A 1 417 ? -23.489 25.038 0.184 1.00 30.94 417 HIS A CA 1
ATOM 3285 C C . HIS A 1 417 ? -24.606 25.939 -0.345 1.00 30.94 417 HIS A C 1
ATOM 3287 O O . HIS A 1 417 ? -24.417 26.795 -1.213 1.00 30.94 417 HIS A O 1
ATOM 3293 N N . GLN A 1 418 ? -25.801 25.760 0.227 1.00 30.41 418 GLN A N 1
ATOM 3294 C CA . GLN A 1 418 ? -26.883 26.726 0.083 1.00 30.41 418 GLN A CA 1
ATOM 3295 C C . GLN A 1 418 ? -26.442 28.072 0.675 1.00 30.41 418 GLN A C 1
ATOM 3297 O O . GLN A 1 418 ? -26.523 28.290 1.883 1.00 30.41 418 GLN A O 1
ATOM 3302 N N . LYS A 1 419 ? -26.023 29.019 -0.175 1.00 30.20 419 LYS A N 1
ATOM 3303 C CA . LYS A 1 419 ? -25.963 30.434 0.215 1.00 30.20 419 LYS A CA 1
ATOM 3304 C C . LYS A 1 419 ? -27.385 30.896 0.529 1.00 30.20 419 LYS A C 1
ATOM 3306 O O . LYS A 1 419 ? -28.176 31.182 -0.372 1.00 30.20 419 LYS A O 1
ATOM 3311 N N . SER A 1 420 ? -27.709 30.933 1.819 1.00 29.89 420 SER A N 1
ATOM 3312 C CA . SER A 1 420 ? -29.018 31.310 2.341 1.00 29.89 420 SER A CA 1
ATOM 3313 C C . SER A 1 420 ? -29.419 32.696 1.832 1.00 29.89 420 SER A C 1
ATOM 3315 O O . SER A 1 420 ? -28.797 33.701 2.179 1.00 29.89 420 SER A O 1
ATOM 3317 N N . LYS A 1 421 ? -30.474 32.763 1.012 1.00 29.44 421 LYS A N 1
ATOM 3318 C CA . LYS A 1 421 ? -31.030 34.023 0.498 1.00 29.44 421 LYS A CA 1
ATOM 3319 C C . LYS A 1 421 ? -31.753 34.771 1.622 1.00 29.44 421 LYS A C 1
ATOM 3321 O O . LYS A 1 421 ? -32.972 34.668 1.754 1.00 29.44 421 LYS A O 1
ATOM 3326 N N . SER A 1 422 ? -31.007 35.551 2.404 1.00 31.20 422 SER A N 1
ATOM 3327 C CA . SER A 1 422 ? -31.505 36.488 3.421 1.00 31.20 422 SER A CA 1
ATOM 3328 C C . SER A 1 422 ? -32.298 37.634 2.770 1.00 31.20 422 SER A C 1
ATOM 3330 O O . SER A 1 422 ? -31.833 38.756 2.594 1.00 31.20 422 SER A O 1
ATOM 3332 N N . ARG A 1 423 ? -33.534 37.330 2.358 1.00 29.12 423 ARG A N 1
ATOM 3333 C CA . ARG A 1 423 ? -34.409 38.201 1.560 1.00 29.12 423 ARG A CA 1
ATOM 3334 C C . ARG A 1 423 ? -35.087 39.278 2.421 1.00 29.12 423 ARG A C 1
ATOM 3336 O O . ARG A 1 423 ? -36.309 39.279 2.579 1.00 29.12 423 ARG A O 1
ATOM 3343 N N . SER A 1 424 ? -34.295 40.195 2.970 1.00 31.84 424 SER A N 1
ATOM 3344 C CA . SER A 1 424 ? -34.730 41.305 3.828 1.00 31.84 424 SER A CA 1
ATOM 3345 C C . SER A 1 424 ? -35.611 42.324 3.084 1.00 31.84 424 SER A C 1
ATOM 3347 O O . SER A 1 424 ? -35.160 43.343 2.564 1.00 31.84 424 SER A O 1
ATOM 3349 N N . LYS A 1 425 ? -36.927 42.077 3.060 1.00 33.84 425 LYS A N 1
ATOM 3350 C CA . LYS A 1 425 ? -37.923 43.071 2.631 1.00 33.84 425 LYS A CA 1
ATOM 3351 C C . LYS A 1 425 ? -38.061 44.184 3.680 1.00 33.84 425 LYS A C 1
ATOM 3353 O O . LYS A 1 425 ? -38.892 44.072 4.575 1.00 33.84 425 LYS A O 1
ATOM 3358 N N . SER A 1 426 ? -37.327 45.283 3.516 1.00 31.97 426 SER A N 1
ATOM 3359 C CA . SER A 1 426 ? -37.681 46.572 4.133 1.00 31.97 426 SER A CA 1
ATOM 3360 C C . SER A 1 426 ? -38.440 47.460 3.135 1.00 31.97 426 SER A C 1
ATOM 3362 O O . SER A 1 426 ? -38.179 47.415 1.932 1.00 31.97 426 SER A O 1
ATOM 3364 N N . LYS A 1 427 ? -39.421 48.240 3.609 1.00 34.22 427 LYS A N 1
ATOM 3365 C CA . LYS A 1 427 ? -40.318 49.088 2.796 1.00 34.22 427 LYS A CA 1
ATOM 3366 C C . LYS A 1 427 ? -40.225 50.554 3.239 1.00 34.22 427 LYS A C 1
ATOM 3368 O O . LYS A 1 427 ? -40.590 50.839 4.375 1.00 34.22 427 LYS A O 1
ATOM 3373 N N . ARG A 1 428 ? -39.975 51.470 2.284 1.00 32.16 428 ARG A N 1
ATOM 3374 C CA . ARG A 1 428 ? -40.044 52.952 2.439 1.00 32.16 428 ARG A CA 1
ATOM 3375 C C . ARG A 1 428 ? -38.990 53.489 3.454 1.00 32.16 428 ARG A C 1
ATOM 3377 O O . ARG A 1 428 ? -38.382 52.703 4.160 1.00 32.16 428 ARG A O 1
ATOM 3384 N N . VAL A 1 429 ? -38.634 54.776 3.562 1.00 35.41 429 VAL A N 1
ATOM 3385 C CA . VAL A 1 429 ? -39.244 56.065 3.162 1.00 35.41 429 VAL A CA 1
ATOM 3386 C C . VAL A 1 429 ? -38.143 57.084 2.793 1.00 35.41 429 VAL A C 1
ATOM 3388 O O . VAL A 1 429 ? -37.170 57.178 3.534 1.00 35.41 429 VAL A O 1
ATOM 3391 N N . ARG A 1 430 ? -38.356 57.897 1.741 1.00 34.00 430 ARG A N 1
ATOM 3392 C CA . ARG A 1 430 ? -38.016 59.344 1.549 1.00 34.00 430 ARG A CA 1
ATOM 3393 C C . ARG A 1 430 ? -38.245 59.653 0.052 1.00 34.00 430 ARG A C 1
ATOM 3395 O O . ARG A 1 430 ? -37.765 58.889 -0.771 1.00 34.00 430 ARG A O 1
ATOM 3402 N N . ARG A 1 431 ? -39.201 60.495 -0.374 1.00 34.22 431 ARG A N 1
ATOM 3403 C CA . ARG A 1 431 ? -39.415 61.957 -0.202 1.00 34.22 431 ARG A CA 1
ATOM 3404 C C . ARG A 1 431 ? -38.341 62.821 -0.880 1.00 34.22 431 ARG A C 1
ATOM 3406 O O . ARG A 1 431 ? -37.244 62.855 -0.346 1.00 34.22 431 ARG A O 1
ATOM 3413 N N . ALA A 1 432 ? -38.793 63.582 -1.889 1.00 39.28 432 ALA A N 1
ATOM 3414 C CA . ALA A 1 432 ? -38.359 64.922 -2.329 1.00 39.28 432 ALA A CA 1
ATOM 3415 C C . ALA A 1 432 ? -36.874 65.135 -2.724 1.00 39.28 432 ALA A C 1
ATOM 3417 O O . ALA A 1 432 ? -35.978 64.685 -2.020 1.00 39.28 432 ALA A O 1
ATOM 3418 N N . ASN A 1 433 ? -36.546 65.865 -3.797 1.00 36.91 433 ASN A N 1
ATOM 3419 C CA . ASN A 1 433 ? -37.378 66.571 -4.796 1.00 36.91 433 ASN A CA 1
ATOM 3420 C C . ASN A 1 433 ? -37.167 65.984 -6.197 1.00 36.91 433 ASN A C 1
ATOM 3422 O O . ASN A 1 433 ? -36.053 65.472 -6.436 1.00 36.91 433 ASN A O 1
#

pLDDT: mean 73.17, std 22.34, range [25.69, 98.12]

InterPro domains:
  IPR011011 Zinc finger, FYVE/PHD-type [SSF57903] (96-133)
  IPR013083 Zinc finger, RING/FYVE/PHD-type [G3DSA:3.30.40.10] (78-156)
  IPR016181 Acyl-CoA N-acyltransferase [SSF55729] (291-379)
  IPR019787 Zinc finger, PHD-finger [PF00628] (104-133)
  IPR032308 Tify domain-binding domain [PF16135] (26-76)
  IPR042163 PHD finger protein 12 [PTHR46309] (176-426)
  IPR056511 Increased DNA methylation 1, C-terminal [PF23209] (261-399)

Sequence (433 aa):
MIQMGTIKENEKVQYVDNKGKCVLYGEVTYDGILCGSCNKDMSISEFEAHSRINASDPLRNIYVEKGNSLLQCMIETWNKQDESAREDFHIFAPREGDHWDDVCAVCGTDDGNLFICCESCTLTFHKSCLDMEPVSGTVLTAVANSVARMLQIKWTALKDFSCLSFLNVVCVAKDVYHKSCGEASGGDDFNSEQAFCDKKCKEIFERLQLLLGVQHKLDDNYTWRFIRRAAIGSNALQIEPHVIECNSKLAVAMSIMNDCFKPFADSRSGINMMNSVVYNRGSNFARLNCSRFFTAILESGDEVISVANLRIHEKKVAEMPYVATGPLYMNQGMWRRLMKGIVWALGYLEVETLVIPAVPHLENFWCASFGFERVDENDEKVMKKMNMLVFPHSVVLKKTIPKYTGFYDPDAAVPQHQKSKSRSKSKRVRRAN

Solvent-accessible surface area (backbone atoms only — not comparable to full-atom values): 25577 Å² total; per-residue (Å²): 93,51,95,73,70,67,44,55,77,67,37,43,33,32,37,40,46,103,81,76,43,74,76,43,48,29,28,31,48,98,84,34,33,32,30,68,88,76,77,43,73,28,38,68,68,51,51,40,60,70,61,72,56,94,70,92,52,51,40,72,32,27,28,39,80,89,71,44,26,47,46,53,45,48,52,54,43,56,70,68,49,54,67,89,76,62,58,60,60,49,81,80,77,64,61,93,96,51,76,63,46,78,44,18,74,68,64,62,46,65,82,87,54,70,78,41,74,45,100,88,43,45,60,20,30,38,59,79,77,66,76,59,75,92,63,89,88,56,57,69,61,59,47,50,57,46,52,28,46,30,64,51,42,53,91,54,65,53,83,88,77,90,82,60,92,84,74,42,49,43,52,53,32,38,66,79,26,30,72,91,75,51,94,85,61,94,74,80,94,72,89,68,84,84,59,54,65,45,71,65,39,45,55,34,41,60,54,46,60,72,39,48,74,41,82,41,65,57,72,96,74,27,32,36,33,34,34,54,64,70,87,85,59,94,61,67,90,78,59,59,67,68,56,56,48,33,40,53,51,44,56,53,44,50,49,39,42,57,76,73,38,80,88,50,49,43,92,88,77,62,48,46,48,63,58,32,38,68,56,26,11,34,36,83,45,72,92,63,38,20,39,33,33,35,32,42,38,23,28,53,84,85,45,78,47,30,37,33,38,37,35,45,51,62,51,53,36,30,43,38,74,47,76,37,53,29,83,92,50,56,94,70,52,54,70,63,57,45,48,51,55,52,48,51,51,37,9,71,48,53,25,44,27,40,35,33,64,32,56,65,92,49,43,66,55,44,31,74,75,68,61,36,44,74,60,48,75,70,57,44,66,47,53,70,40,40,80,64,90,66,61,75,87,43,44,58,32,32,27,80,36,63,74,63,80,78,86,73,73,75,59,86,83,68,88,84,79,75,77,75,79,80,79,79,85,78,80,89,88,84,83,87,133

Radius of gyration: 25.88 Å; Cα contacts (8 Å, |Δi|>4): 704; chains: 1; bounding box: 79×86×59 Å